Protein AF-A0A3C0JL27-F1 (afdb_monomer)

Structure (mmCIF, N/CA/C/O backbone):
data_AF-A0A3C0JL27-F1
#
_entry.id   AF-A0A3C0JL27-F1
#
loop_
_atom_site.group_PDB
_atom_site.id
_atom_site.type_symbol
_atom_site.label_atom_id
_atom_site.label_alt_id
_atom_site.label_comp_id
_atom_site.label_asym_id
_atom_site.label_entity_id
_atom_site.label_seq_id
_atom_site.pdbx_PDB_ins_code
_atom_site.Cartn_x
_atom_site.Cartn_y
_atom_site.Cartn_z
_atom_site.occupancy
_atom_site.B_iso_or_equiv
_atom_site.auth_seq_id
_atom_site.auth_comp_id
_atom_site.auth_asym_id
_atom_site.auth_atom_id
_atom_site.pdbx_PDB_model_num
ATOM 1 N N . PRO A 1 1 ? 62.489 32.133 -64.181 1.00 56.25 1 PRO A N 1
ATOM 2 C CA . PRO A 1 1 ? 63.149 32.449 -65.469 1.00 56.25 1 PRO A CA 1
ATOM 3 C C . PRO A 1 1 ? 64.486 31.711 -65.593 1.00 56.25 1 PRO A C 1
ATOM 5 O O . PRO A 1 1 ? 65.294 31.764 -64.669 1.00 56.25 1 PRO A O 1
ATOM 8 N N . MET A 1 2 ? 64.690 30.985 -66.691 1.00 52.81 2 MET A N 1
ATOM 9 C CA . MET A 1 2 ? 65.980 30.365 -67.004 1.00 52.81 2 MET A CA 1
ATOM 10 C C . MET A 1 2 ? 66.633 31.124 -68.154 1.00 52.81 2 MET A C 1
ATOM 12 O O . MET A 1 2 ? 65.975 31.402 -69.152 1.00 52.81 2 MET A O 1
ATOM 16 N N . VAL A 1 3 ? 67.919 31.431 -68.014 1.00 50.53 3 VAL A N 1
ATOM 17 C CA . VAL A 1 3 ? 68.780 31.886 -69.112 1.00 50.53 3 VAL A CA 1
ATOM 18 C C . VAL A 1 3 ? 69.917 30.878 -69.192 1.00 50.53 3 VAL A C 1
ATOM 20 O O . VAL A 1 3 ? 70.554 30.591 -68.182 1.00 50.53 3 VAL A O 1
ATOM 23 N N . GLU A 1 4 ? 70.110 30.267 -70.362 1.00 46.81 4 GLU A N 1
ATOM 24 C CA . GLU A 1 4 ? 71.169 29.272 -70.604 1.00 46.81 4 GLU A CA 1
ATOM 25 C C . GLU A 1 4 ? 71.207 28.110 -69.578 1.00 46.81 4 GLU A C 1
ATOM 27 O O . GLU A 1 4 ? 72.253 27.803 -69.011 1.00 46.81 4 GLU A O 1
ATOM 32 N N . ASN A 1 5 ? 70.070 27.444 -69.327 1.00 50.88 5 ASN A N 1
ATOM 33 C CA . ASN A 1 5 ? 69.967 26.247 -68.464 1.00 50.88 5 ASN A CA 1
ATOM 34 C C . ASN A 1 5 ? 70.354 26.424 -66.975 1.00 50.88 5 ASN A C 1
ATOM 36 O O . ASN A 1 5 ? 70.628 25.444 -66.281 1.00 50.88 5 ASN A O 1
ATOM 40 N N . ARG A 1 6 ? 70.305 27.651 -66.445 1.00 55.97 6 ARG A N 1
ATOM 41 C CA . ARG A 1 6 ? 70.482 27.962 -65.013 1.00 55.97 6 ARG A CA 1
ATOM 42 C C . ARG A 1 6 ? 69.358 28.868 -64.501 1.00 55.97 6 ARG A C 1
ATOM 44 O O . ARG A 1 6 ? 68.836 29.705 -65.239 1.00 55.97 6 ARG A O 1
ATOM 51 N N . ALA A 1 7 ? 68.947 28.660 -63.248 1.00 55.28 7 ALA A N 1
ATOM 52 C CA . ALA A 1 7 ? 67.931 29.484 -62.595 1.00 55.28 7 ALA A CA 1
ATOM 53 C C . ALA A 1 7 ? 68.490 30.898 -62.369 1.00 55.28 7 ALA A C 1
ATOM 55 O O . ALA A 1 7 ? 69.536 31.052 -61.744 1.00 55.28 7 ALA A O 1
ATOM 56 N N . MET A 1 8 ? 67.807 31.909 -62.906 1.00 63.97 8 MET A N 1
ATOM 57 C CA . MET A 1 8 ? 68.223 33.311 -62.828 1.00 63.97 8 MET A CA 1
ATOM 58 C C . MET A 1 8 ? 68.224 33.802 -61.373 1.00 63.97 8 MET A C 1
ATOM 60 O O . MET A 1 8 ? 67.277 33.531 -60.628 1.00 63.97 8 MET A O 1
ATOM 64 N N . SER A 1 9 ? 69.270 34.527 -60.973 1.00 63.22 9 SER A N 1
ATOM 65 C CA . SER A 1 9 ? 69.362 35.124 -59.636 1.00 63.22 9 SER A CA 1
ATOM 66 C C . SER A 1 9 ? 68.467 36.377 -59.507 1.00 63.22 9 SER A C 1
ATOM 68 O O . SER A 1 9 ? 68.135 37.007 -60.516 1.00 63.22 9 SER A O 1
ATOM 70 N N . PRO A 1 10 ? 68.051 36.780 -58.286 1.00 59.31 10 PRO A N 1
ATOM 71 C CA . PRO A 1 10 ? 67.178 37.945 -58.082 1.00 59.31 10 PRO A CA 1
ATOM 72 C C . PRO A 1 10 ? 67.752 39.269 -58.619 1.00 59.31 10 PRO A C 1
ATOM 74 O O . PRO A 1 10 ? 66.989 40.166 -58.976 1.00 59.31 10 PRO A O 1
ATOM 77 N N . GLU A 1 11 ? 69.081 39.377 -58.693 1.00 57.56 11 GLU A N 1
ATOM 78 C CA . GLU A 1 11 ? 69.814 40.555 -59.177 1.00 57.56 11 GLU A CA 1
ATOM 79 C C . GLU A 1 11 ? 69.825 40.634 -60.716 1.00 57.56 11 GLU A C 1
ATOM 81 O O . GLU A 1 11 ? 69.579 41.696 -61.285 1.00 57.56 11 GLU A O 1
ATOM 86 N N . GLU A 1 12 ? 69.983 39.502 -61.411 1.00 58.94 12 GLU A N 1
ATOM 87 C CA . GLU A 1 12 ? 69.889 39.414 -62.880 1.00 58.94 12 GLU A CA 1
ATOM 88 C C . GLU A 1 12 ? 68.459 39.663 -63.384 1.00 58.94 12 GLU A C 1
ATOM 90 O O . GLU A 1 12 ? 68.260 40.219 -64.462 1.00 58.94 12 GLU A O 1
ATOM 95 N N . TYR A 1 13 ? 67.452 39.333 -62.569 1.00 57.97 13 TYR A N 1
ATOM 96 C CA . TYR A 1 13 ? 66.054 39.663 -62.845 1.00 57.97 13 TYR A CA 1
ATOM 97 C C . TYR A 1 13 ? 65.771 41.169 -62.769 1.00 57.97 13 TYR A C 1
ATOM 99 O O . TYR A 1 13 ? 64.831 41.650 -63.400 1.00 57.97 13 TYR A O 1
ATOM 107 N N . GLN A 1 14 ? 66.554 41.918 -61.982 1.00 60.88 14 GLN A N 1
ATOM 108 C CA . GLN A 1 14 ? 66.422 43.367 -61.808 1.00 60.88 14 GLN A CA 1
ATOM 109 C C . GLN A 1 14 ? 67.097 44.193 -62.907 1.00 60.88 14 GLN A C 1
ATOM 111 O O . GLN A 1 14 ? 66.658 45.315 -63.150 1.00 60.88 14 GLN A O 1
ATOM 116 N N . ALA A 1 15 ? 68.100 43.629 -63.584 1.00 62.66 15 ALA A N 1
ATOM 117 C CA . ALA A 1 15 ? 68.876 44.283 -64.639 1.00 62.66 15 ALA A CA 1
ATOM 118 C C . ALA A 1 15 ? 68.258 44.186 -66.055 1.00 62.66 15 ALA A C 1
ATOM 120 O O . ALA A 1 15 ? 68.809 44.751 -66.997 1.00 62.66 15 ALA A O 1
ATOM 121 N N . LEU A 1 16 ? 67.138 43.474 -66.217 1.00 60.62 16 LEU A N 1
ATOM 122 C CA . LEU A 1 16 ? 66.401 43.345 -67.483 1.00 60.62 16 LEU A CA 1
ATOM 123 C C . LEU A 1 16 ? 65.590 44.618 -67.799 1.00 60.62 16 LEU A C 1
ATOM 125 O O . LEU A 1 16 ? 65.046 45.249 -66.890 1.00 60.62 16 LEU A O 1
ATOM 129 N N . GLU A 1 17 ? 65.462 44.967 -69.086 1.00 62.44 17 GLU A N 1
ATOM 130 C CA . GLU A 1 17 ? 64.613 46.081 -69.546 1.00 62.44 17 GLU A CA 1
ATOM 131 C C . GLU A 1 17 ? 63.143 45.896 -69.112 1.00 62.44 17 GLU A C 1
ATOM 133 O O . GLU A 1 17 ? 62.645 44.773 -68.996 1.00 62.44 17 GLU A O 1
ATOM 138 N N . GLU A 1 18 ? 62.426 47.003 -68.876 1.00 59.59 18 GLU A N 1
ATOM 139 C CA . GLU A 1 18 ? 61.050 47.005 -68.343 1.00 59.59 18 GLU A CA 1
ATOM 140 C C . GLU A 1 18 ? 60.065 46.156 -69.171 1.00 59.59 18 GLU A C 1
ATOM 142 O O . GLU A 1 18 ? 59.177 45.515 -68.604 1.00 59.59 18 GLU A O 1
ATOM 147 N N . GLU A 1 19 ? 60.236 46.101 -70.497 1.00 59.94 19 GLU A N 1
ATOM 148 C CA . GLU A 1 19 ? 59.439 45.243 -71.388 1.00 59.94 19 GLU A CA 1
ATOM 149 C C . GLU A 1 19 ? 59.729 43.750 -71.177 1.00 59.94 19 G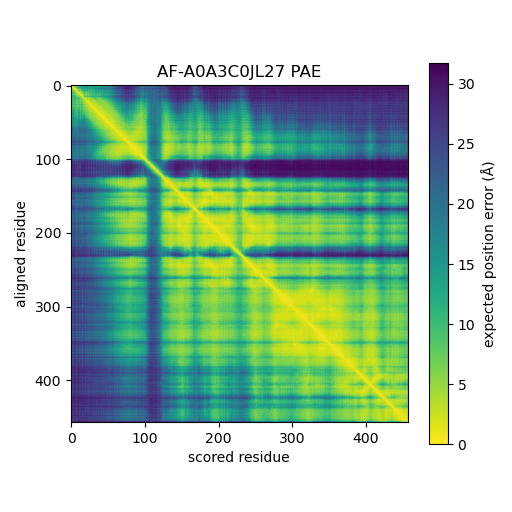LU A C 1
ATOM 151 O O . GLU A 1 19 ? 58.806 42.935 -71.115 1.00 59.94 19 GLU A O 1
ATOM 156 N N . GLN A 1 20 ? 60.998 43.378 -70.990 1.00 61.66 20 GLN A N 1
ATOM 157 C CA . GLN A 1 20 ? 61.395 41.987 -70.764 1.00 61.66 20 GLN A CA 1
ATOM 158 C C . GLN A 1 20 ? 60.929 41.494 -69.390 1.00 61.66 20 GLN A C 1
ATOM 160 O O . GLN A 1 20 ? 60.437 40.372 -69.277 1.00 61.66 20 GLN A O 1
ATOM 165 N N . ARG A 1 21 ? 60.968 42.347 -68.360 1.00 61.72 21 ARG A N 1
ATOM 166 C CA . ARG A 1 21 ? 60.403 42.043 -67.034 1.00 61.72 21 ARG A CA 1
ATOM 167 C C . ARG A 1 21 ? 58.902 41.791 -67.064 1.00 61.72 21 ARG A C 1
ATOM 169 O O . ARG A 1 21 ? 58.458 40.778 -66.530 1.00 61.72 21 ARG A O 1
ATOM 176 N N . LYS A 1 22 ? 58.136 42.656 -67.738 1.00 66.00 22 LYS A N 1
ATOM 177 C CA . LYS A 1 22 ? 56.685 42.468 -67.899 1.00 66.00 22 LYS A CA 1
ATOM 178 C C . LYS A 1 22 ? 56.361 41.164 -68.623 1.00 66.00 22 LYS A C 1
ATOM 180 O O . LYS A 1 22 ? 55.489 40.437 -68.162 1.00 66.00 22 LYS A O 1
ATOM 185 N N . SER A 1 23 ? 57.116 40.818 -69.669 1.00 68.19 23 SER A N 1
ATOM 186 C CA . SER A 1 23 ? 56.917 39.551 -70.385 1.00 68.19 23 SER A CA 1
ATOM 187 C C . SER A 1 23 ? 57.192 38.317 -69.511 1.00 68.19 23 SER A C 1
ATOM 189 O O . SER A 1 23 ? 56.472 37.324 -69.591 1.00 68.19 23 SER A O 1
ATOM 191 N N . VAL A 1 24 ? 58.192 38.372 -68.622 1.00 68.81 24 VAL A N 1
ATOM 192 C CA . VAL A 1 24 ? 58.513 37.256 -67.719 1.00 68.81 24 VAL A CA 1
ATOM 193 C C . VAL A 1 24 ? 57.523 37.163 -66.555 1.00 68.81 24 VAL A C 1
ATOM 195 O O . VAL A 1 24 ? 57.172 36.048 -66.170 1.00 68.81 24 VAL A O 1
ATOM 198 N N . ASP A 1 25 ? 57.037 38.286 -66.021 1.00 70.50 25 ASP A N 1
ATOM 199 C CA . ASP A 1 25 ? 55.975 38.304 -65.007 1.00 70.50 25 ASP A CA 1
ATOM 200 C C . ASP A 1 25 ? 54.625 37.838 -65.580 1.00 70.50 25 ASP A C 1
ATOM 202 O O . ASP A 1 25 ? 53.912 37.097 -64.905 1.00 70.50 25 ASP A O 1
ATOM 206 N N . GLU A 1 26 ? 54.287 38.177 -66.830 1.00 73.94 26 GLU A N 1
ATOM 207 C CA . GLU A 1 26 ? 53.108 37.635 -67.525 1.00 73.94 26 GLU A CA 1
ATOM 208 C C . GLU A 1 26 ? 53.213 36.121 -67.716 1.00 73.94 26 GLU A C 1
ATOM 210 O O . GLU A 1 26 ? 52.290 35.394 -67.348 1.00 73.94 26 GLU A O 1
ATOM 215 N N . VAL A 1 27 ? 54.356 35.625 -68.206 1.00 75.12 27 VAL A N 1
ATOM 216 C CA . VAL A 1 27 ? 54.597 34.182 -68.359 1.00 75.12 27 VAL A CA 1
ATOM 217 C C . VAL A 1 27 ? 54.591 33.478 -67.002 1.00 75.12 27 VAL A C 1
ATOM 219 O O . VAL A 1 27 ? 54.045 32.384 -66.884 1.00 75.12 27 VAL A O 1
ATOM 222 N N . ARG A 1 28 ? 55.144 34.092 -65.949 1.00 75.25 28 ARG A N 1
ATOM 223 C CA . ARG A 1 28 ? 55.130 33.549 -64.583 1.00 75.25 28 ARG A CA 1
ATOM 224 C C . ARG A 1 28 ? 53.721 33.510 -64.000 1.00 75.25 28 ARG A C 1
ATOM 226 O O . ARG A 1 28 ? 53.379 32.509 -63.379 1.00 75.25 28 ARG A O 1
ATOM 233 N N . ASN A 1 29 ? 52.924 34.559 -64.183 1.00 77.06 29 ASN A N 1
ATOM 234 C CA . ASN A 1 29 ? 51.536 34.598 -63.728 1.00 77.06 29 ASN A CA 1
ATOM 235 C C . ASN A 1 29 ? 50.685 33.579 -64.489 1.00 77.06 29 ASN A C 1
ATOM 237 O O . ASN A 1 29 ? 49.921 32.856 -63.857 1.00 77.06 29 ASN A O 1
ATOM 241 N N . GLN A 1 30 ? 50.886 33.430 -65.804 1.00 78.56 30 GLN A N 1
ATOM 242 C CA . GLN A 1 30 ? 50.268 32.356 -66.586 1.00 78.56 30 GLN A CA 1
ATOM 243 C C . GLN A 1 30 ? 50.684 30.970 -66.078 1.00 78.56 30 GLN A C 1
ATOM 245 O O . GLN A 1 30 ? 49.826 30.114 -65.896 1.00 78.56 30 GLN A O 1
ATOM 250 N N . LEU A 1 31 ? 51.969 30.749 -65.776 1.00 77.75 31 LEU A N 1
ATOM 251 C CA . LEU A 1 31 ? 52.461 29.482 -65.220 1.00 77.75 31 LEU A CA 1
ATOM 252 C C . LEU A 1 31 ? 51.931 29.214 -63.807 1.00 77.75 31 LEU A C 1
ATOM 254 O O . LEU A 1 31 ? 51.582 28.078 -63.498 1.00 77.75 31 LEU A O 1
ATOM 258 N N . MET A 1 32 ? 51.849 30.229 -62.944 1.00 75.06 32 MET A N 1
ATOM 259 C CA . MET A 1 32 ? 51.265 30.106 -61.604 1.00 75.06 32 MET A CA 1
ATOM 260 C C . MET A 1 32 ? 49.773 29.794 -61.681 1.00 75.06 32 MET A C 1
ATOM 262 O O . MET A 1 32 ? 49.319 28.897 -60.977 1.00 75.06 32 MET A O 1
ATOM 266 N N . GLN A 1 33 ? 49.035 30.458 -62.572 1.00 79.06 33 GLN A N 1
ATOM 267 C CA . GLN A 1 33 ? 47.622 30.182 -62.810 1.00 79.06 33 GLN A CA 1
ATOM 268 C C . GLN A 1 33 ? 47.421 28.766 -63.366 1.00 79.06 33 GLN A C 1
ATOM 270 O O . GLN A 1 33 ? 46.616 28.014 -62.825 1.00 79.06 33 GLN A O 1
ATOM 275 N N . GLN A 1 34 ? 48.229 28.342 -64.343 1.00 78.81 34 GLN A N 1
ATOM 276 C CA . GLN A 1 34 ? 48.222 26.967 -64.859 1.00 78.81 34 GLN A CA 1
ATOM 277 C C . GLN A 1 34 ? 48.590 25.938 -63.784 1.00 78.81 34 GLN A C 1
ATOM 279 O O . GLN A 1 34 ? 47.980 24.873 -63.721 1.00 78.81 34 GLN A O 1
ATOM 284 N N . THR A 1 35 ? 49.552 26.238 -62.909 1.00 80.69 35 THR A N 1
ATOM 285 C CA . THR A 1 35 ? 49.944 25.347 -61.803 1.00 80.69 35 THR A CA 1
ATOM 286 C C . THR A 1 35 ? 48.831 25.254 -60.762 1.00 80.69 35 THR A C 1
ATOM 288 O O . THR A 1 35 ? 48.558 24.168 -60.261 1.00 80.69 35 THR A O 1
ATOM 291 N N . GLN A 1 36 ? 48.154 26.362 -60.458 1.00 78.62 36 GLN A N 1
ATOM 292 C CA . GLN A 1 36 ? 47.041 26.397 -59.514 1.00 78.62 36 GLN A CA 1
ATOM 293 C C . GLN A 1 36 ? 45.801 25.683 -60.068 1.00 78.62 36 GLN A C 1
ATOM 295 O O . GLN A 1 36 ? 45.184 24.906 -59.344 1.00 78.62 36 GLN A O 1
ATOM 300 N N . GLU A 1 37 ? 45.483 25.861 -61.352 1.00 82.88 37 GLU A N 1
ATOM 301 C CA . GLU A 1 37 ? 44.447 25.091 -62.053 1.00 82.88 37 GLU A CA 1
ATOM 302 C C . GLU A 1 37 ? 44.795 23.598 -62.116 1.00 82.88 37 GLU A C 1
ATOM 304 O O . GLU A 1 37 ? 43.928 22.753 -61.912 1.00 82.88 37 GLU A O 1
ATOM 309 N N . THR A 1 38 ? 46.064 23.253 -62.348 1.00 81.12 38 THR A N 1
ATOM 310 C CA . THR A 1 38 ? 46.519 21.854 -62.357 1.00 81.12 38 THR A CA 1
ATOM 311 C C . THR A 1 38 ? 46.442 21.242 -60.959 1.00 81.12 38 THR A C 1
ATOM 313 O O . THR A 1 38 ? 45.946 20.134 -60.819 1.00 81.12 38 THR A O 1
ATOM 316 N N . MET A 1 39 ? 46.844 21.964 -59.910 1.00 79.31 39 MET A N 1
ATOM 317 C CA . MET A 1 39 ? 46.704 21.519 -58.517 1.00 79.31 39 MET A CA 1
ATOM 318 C C . MET A 1 39 ? 45.239 21.376 -58.093 1.00 79.31 39 MET A C 1
ATOM 320 O O . MET A 1 39 ? 44.912 20.455 -57.349 1.00 79.31 39 MET A O 1
ATOM 324 N N . ALA A 1 40 ? 44.348 22.251 -58.569 1.00 82.12 40 ALA A N 1
ATOM 325 C CA . ALA A 1 40 ? 42.910 22.109 -58.351 1.00 82.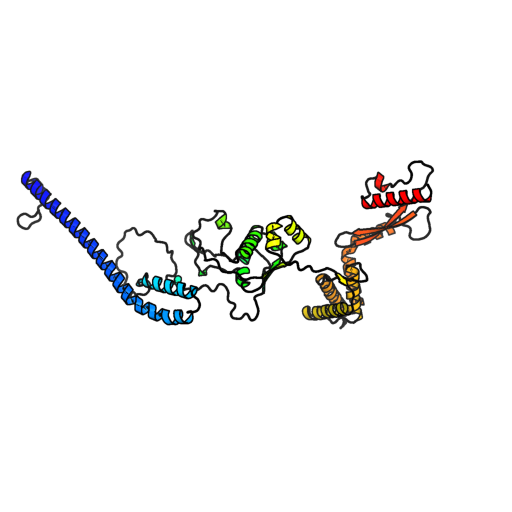12 40 ALA A CA 1
ATOM 326 C C . ALA A 1 40 ? 42.374 20.830 -59.016 1.00 82.12 40 ALA A C 1
ATOM 328 O O . ALA A 1 40 ? 41.700 20.052 -58.350 1.00 82.12 40 ALA A O 1
ATOM 329 N N . LYS A 1 41 ? 42.765 20.563 -60.270 1.00 84.25 41 LYS A N 1
ATOM 330 C CA . LYS A 1 41 ? 42.426 19.319 -60.982 1.00 84.25 41 LYS A CA 1
ATOM 331 C C . LYS A 1 41 ? 43.013 18.072 -60.319 1.00 84.25 41 LYS A C 1
ATOM 333 O O . LYS A 1 41 ? 42.356 17.043 -60.299 1.00 84.25 41 LYS A O 1
ATOM 338 N N . VAL A 1 42 ? 44.225 18.148 -59.763 1.00 83.94 42 VAL A N 1
ATOM 339 C CA . VAL A 1 42 ? 44.836 17.038 -59.007 1.00 83.94 42 VAL A CA 1
ATOM 340 C C . VAL A 1 42 ? 44.035 16.751 -57.744 1.00 83.94 42 VAL A C 1
ATOM 342 O O . VAL A 1 42 ? 43.708 15.600 -57.505 1.00 83.94 42 VAL A O 1
ATOM 345 N N . ARG A 1 43 ? 43.646 17.775 -56.975 1.00 82.31 43 ARG A N 1
ATOM 346 C CA . ARG A 1 43 ? 42.797 17.585 -55.786 1.00 82.31 43 ARG A CA 1
ATOM 347 C C . ARG A 1 43 ? 41.410 17.048 -56.128 1.00 82.31 43 ARG A C 1
ATOM 349 O O . ARG A 1 43 ? 40.861 16.263 -55.366 1.00 82.31 43 ARG A O 1
ATOM 356 N N . GLU A 1 44 ? 40.837 17.489 -57.245 1.00 85.44 44 GLU A N 1
ATOM 357 C CA . GLU A 1 44 ? 39.559 16.982 -57.749 1.00 85.44 44 GLU A CA 1
ATOM 358 C C . GLU A 1 44 ? 39.680 15.507 -58.154 1.00 85.44 44 GLU A C 1
ATOM 360 O O . GLU A 1 44 ? 38.897 14.694 -57.680 1.00 85.44 44 GLU A O 1
ATOM 365 N N . ALA A 1 45 ? 40.727 15.137 -58.897 1.00 82.50 45 ALA A N 1
ATOM 366 C CA . ALA A 1 45 ? 41.009 13.749 -59.264 1.00 82.50 45 ALA A CA 1
ATOM 367 C C . ALA A 1 45 ? 41.358 12.862 -58.054 1.00 82.50 45 ALA A C 1
ATOM 369 O O . ALA A 1 45 ? 40.966 11.700 -58.007 1.00 82.50 45 ALA A O 1
ATOM 370 N N . GLU A 1 46 ? 42.075 13.390 -57.057 1.00 79.94 46 GLU A N 1
ATOM 371 C CA . GLU A 1 46 ? 42.328 12.699 -55.787 1.00 79.94 46 GLU A CA 1
ATOM 372 C C . GLU A 1 46 ? 41.016 12.443 -55.048 1.00 79.94 46 GLU A C 1
ATOM 374 O O . GLU A 1 46 ? 40.795 11.329 -54.580 1.00 79.94 46 GLU A O 1
ATOM 379 N N . LYS A 1 47 ? 40.125 13.439 -54.980 1.00 83.06 47 LYS A N 1
ATOM 380 C CA . LYS A 1 47 ? 38.804 13.286 -54.367 1.00 83.06 47 LYS A CA 1
ATOM 381 C C . LYS A 1 47 ? 37.948 12.260 -55.114 1.00 83.06 47 LYS A C 1
ATOM 383 O O . LYS A 1 47 ? 37.417 11.362 -54.477 1.00 83.06 47 LYS A O 1
ATOM 388 N N . GLU A 1 48 ? 37.868 12.346 -56.441 1.00 84.12 48 GLU A N 1
ATOM 389 C CA . GLU A 1 48 ? 37.147 11.365 -57.265 1.00 84.12 48 GLU A CA 1
ATOM 390 C C . GLU A 1 48 ? 37.715 9.952 -57.089 1.00 84.12 48 GLU A C 1
ATOM 392 O O . GLU A 1 48 ? 36.960 8.991 -56.978 1.00 84.12 48 GLU A O 1
ATOM 397 N N . SER A 1 49 ? 39.042 9.812 -57.016 1.00 78.75 49 SER A N 1
ATOM 398 C CA . SER A 1 49 ? 39.685 8.526 -56.748 1.00 78.75 49 SER A CA 1
ATOM 399 C C . SER A 1 49 ? 39.350 8.000 -55.352 1.00 78.75 49 SER A C 1
ATOM 401 O O . SER A 1 49 ? 39.153 6.797 -55.207 1.00 78.75 49 SER A O 1
ATOM 403 N N . TRP A 1 50 ? 39.300 8.861 -54.334 1.00 78.69 50 TRP A N 1
ATOM 404 C CA . TRP A 1 50 ? 38.893 8.483 -52.979 1.00 78.69 50 TRP A CA 1
ATOM 405 C C . TRP A 1 50 ? 37.433 8.031 -52.928 1.00 78.69 50 TRP A C 1
ATOM 407 O O . TRP A 1 50 ? 37.155 6.979 -52.353 1.00 78.69 50 TRP A O 1
ATOM 417 N N . ASP A 1 51 ? 36.532 8.776 -53.569 1.00 81.00 51 ASP A N 1
ATOM 418 C CA . ASP A 1 51 ? 35.106 8.450 -53.642 1.00 81.00 51 ASP A CA 1
ATOM 419 C C . ASP A 1 51 ? 34.896 7.113 -54.387 1.00 81.00 51 ASP A C 1
ATOM 421 O O . ASP A 1 51 ? 34.211 6.224 -53.886 1.00 81.00 51 ASP A O 1
ATOM 425 N N . LEU A 1 52 ? 35.585 6.900 -55.518 1.00 82.88 52 LEU A N 1
ATOM 426 C CA . LEU A 1 52 ? 35.546 5.637 -56.271 1.00 82.88 52 LEU A CA 1
ATOM 427 C C . LEU A 1 52 ? 36.078 4.447 -55.467 1.00 82.88 52 LEU A C 1
ATOM 429 O O . LEU A 1 52 ? 35.499 3.361 -55.519 1.00 82.88 52 LEU A O 1
ATOM 433 N N . ILE A 1 53 ? 37.186 4.622 -54.740 1.00 81.19 53 ILE A N 1
ATOM 434 C CA . ILE A 1 53 ? 37.731 3.572 -53.871 1.00 81.19 53 ILE A CA 1
ATOM 435 C C . ILE A 1 53 ? 36.717 3.235 -52.777 1.00 81.19 53 ILE A C 1
ATOM 437 O O . ILE A 1 53 ? 36.439 2.058 -52.562 1.00 81.19 53 ILE A O 1
ATOM 441 N N . HIS A 1 54 ? 36.131 4.242 -52.131 1.00 78.44 54 HIS A N 1
ATOM 442 C CA . HIS A 1 54 ? 35.140 4.041 -51.079 1.00 78.44 54 HIS A CA 1
ATOM 443 C C . HIS A 1 54 ? 33.883 3.321 -51.595 1.00 78.44 54 HIS A C 1
ATOM 445 O O . HIS A 1 54 ? 33.434 2.357 -50.976 1.00 78.44 54 HIS A O 1
ATOM 451 N N . ASP A 1 55 ? 33.367 3.705 -52.763 1.00 82.06 55 ASP A N 1
ATOM 452 C CA . ASP A 1 55 ? 32.206 3.063 -53.387 1.00 82.06 55 ASP A CA 1
ATOM 453 C C . ASP A 1 55 ? 32.490 1.609 -53.792 1.00 82.06 55 ASP A C 1
ATOM 455 O O . ASP A 1 55 ? 31.663 0.716 -53.577 1.00 82.06 55 ASP A O 1
ATOM 459 N N . HIS A 1 56 ? 33.677 1.336 -54.346 1.00 82.44 56 HIS A N 1
ATOM 460 C CA . HIS A 1 56 ? 34.096 -0.025 -54.679 1.00 82.44 56 HIS A CA 1
ATOM 461 C C . HIS A 1 56 ? 34.290 -0.892 -53.432 1.00 82.44 56 HIS A C 1
ATOM 463 O O . HIS A 1 56 ? 33.869 -2.051 -53.432 1.00 82.44 56 HIS A O 1
ATOM 469 N N . GLU A 1 57 ? 34.883 -0.346 -52.369 1.00 80.25 57 GLU A N 1
ATOM 470 C CA . GLU A 1 57 ? 35.013 -1.032 -51.081 1.00 80.25 57 GLU A CA 1
ATOM 471 C C . GLU A 1 57 ? 33.641 -1.334 -50.469 1.00 80.25 57 GLU A C 1
ATOM 473 O O . GLU A 1 57 ? 33.393 -2.470 -50.054 1.00 80.25 57 GLU A O 1
ATOM 478 N N . ARG A 1 58 ? 32.725 -0.360 -50.485 1.00 83.19 58 ARG A N 1
ATOM 479 C CA . ARG A 1 58 ? 31.348 -0.519 -50.008 1.00 83.19 58 ARG A CA 1
ATOM 480 C C . ARG A 1 58 ? 30.618 -1.622 -50.768 1.00 83.19 58 ARG A C 1
ATOM 482 O O . ARG A 1 58 ? 30.070 -2.526 -50.145 1.00 83.19 58 ARG A O 1
ATOM 489 N N . SER A 1 59 ? 30.658 -1.596 -52.099 1.00 81.50 59 SER A N 1
ATOM 490 C CA . SER A 1 59 ? 29.981 -2.587 -52.948 1.00 81.50 59 SER A CA 1
ATOM 491 C C . SER A 1 59 ? 30.570 -3.999 -52.803 1.00 81.50 59 SER A C 1
ATOM 493 O O . SER A 1 59 ? 29.837 -4.994 -52.796 1.00 81.50 59 SER A O 1
ATOM 495 N N . ALA A 1 60 ? 31.893 -4.107 -52.628 1.00 82.50 60 ALA A N 1
ATOM 496 C CA . ALA A 1 60 ? 32.558 -5.382 -52.361 1.00 82.50 60 ALA A CA 1
ATOM 497 C C . ALA A 1 60 ? 32.183 -5.955 -50.983 1.00 82.50 60 ALA A C 1
ATOM 499 O O . ALA A 1 60 ? 32.020 -7.170 -50.840 1.00 82.50 60 ALA A O 1
ATOM 500 N N . ALA A 1 61 ? 32.031 -5.094 -49.973 1.00 83.62 61 ALA A N 1
ATOM 501 C CA . ALA A 1 61 ? 31.658 -5.496 -48.622 1.00 83.62 61 ALA A CA 1
ATOM 502 C C . ALA A 1 61 ? 30.157 -5.791 -48.469 1.00 83.62 61 ALA A C 1
ATOM 504 O O . ALA A 1 61 ? 29.801 -6.663 -47.679 1.00 83.62 61 ALA A O 1
ATOM 505 N N . GLU A 1 62 ? 29.289 -5.133 -49.241 1.00 86.06 62 GLU A N 1
ATOM 506 C CA . GLU A 1 62 ? 27.825 -5.253 -49.167 1.00 86.06 62 GLU A CA 1
ATOM 507 C C . GLU A 1 62 ? 27.347 -6.706 -49.233 1.00 86.06 62 GLU A C 1
ATOM 509 O O . GLU A 1 62 ? 26.609 -7.160 -48.359 1.00 86.06 62 GLU A O 1
ATOM 514 N N . HIS A 1 63 ? 27.844 -7.475 -50.208 1.00 82.50 63 HIS A N 1
ATOM 515 C CA . HIS A 1 63 ? 27.489 -8.888 -50.359 1.00 82.50 63 HIS A CA 1
ATOM 516 C C . HIS A 1 63 ? 27.885 -9.711 -49.127 1.00 82.50 63 HIS A C 1
ATOM 518 O O . HIS A 1 63 ? 27.115 -10.542 -48.649 1.00 82.50 63 HIS A O 1
ATOM 524 N N . ARG A 1 64 ? 29.078 -9.453 -48.579 1.00 84.94 64 ARG A N 1
ATOM 525 C CA . ARG A 1 64 ? 29.604 -10.201 -47.435 1.00 84.94 64 ARG A CA 1
ATOM 526 C C . ARG A 1 64 ? 28.889 -9.842 -46.135 1.00 84.94 64 ARG A C 1
ATOM 528 O O . ARG A 1 64 ? 28.620 -10.735 -45.335 1.00 84.94 64 ARG A O 1
ATOM 535 N N . VAL A 1 65 ? 28.566 -8.566 -45.931 1.00 85.75 65 VAL A N 1
ATOM 536 C CA . VAL A 1 65 ? 27.772 -8.099 -44.786 1.00 85.75 65 VAL A CA 1
ATOM 537 C C . VAL A 1 65 ? 26.362 -8.685 -44.871 1.00 85.75 65 VAL A C 1
ATOM 539 O O . VAL A 1 65 ? 25.902 -9.303 -43.912 1.00 85.75 65 VAL A O 1
ATOM 542 N N . ALA A 1 66 ? 25.709 -8.596 -46.031 1.00 83.62 66 ALA A N 1
ATOM 543 C CA . ALA A 1 66 ? 24.376 -9.155 -46.236 1.00 83.62 66 ALA A CA 1
ATOM 544 C C . ALA A 1 66 ? 24.323 -10.662 -45.935 1.00 83.62 66 ALA A C 1
ATOM 546 O O . ALA A 1 66 ? 23.417 -11.111 -45.232 1.00 83.62 66 ALA A O 1
ATOM 547 N N . ASP A 1 67 ? 25.311 -11.438 -46.393 1.00 85.94 67 ASP A N 1
ATOM 548 C CA . ASP A 1 67 ? 25.384 -12.879 -46.128 1.00 85.94 67 ASP A CA 1
ATOM 549 C C . ASP A 1 67 ? 25.514 -13.215 -44.630 1.00 85.94 67 ASP A C 1
ATOM 551 O O . ASP A 1 67 ? 24.933 -14.205 -44.180 1.00 85.94 67 ASP A O 1
ATOM 555 N N . ILE A 1 68 ? 26.221 -12.390 -43.847 1.00 86.88 68 ILE A N 1
ATOM 556 C CA . ILE A 1 68 ? 26.378 -12.571 -42.392 1.00 86.88 68 ILE A CA 1
ATOM 557 C C . ILE A 1 68 ? 25.081 -12.249 -41.643 1.00 86.88 68 ILE A C 1
ATOM 559 O O . ILE A 1 68 ? 24.712 -12.976 -40.722 1.00 86.88 68 ILE A O 1
ATOM 563 N N . PHE A 1 69 ? 24.374 -11.183 -42.029 1.00 85.88 69 PHE A N 1
ATOM 564 C CA . PHE A 1 69 ? 23.130 -10.776 -41.365 1.00 85.88 69 PHE A CA 1
ATOM 565 C C . PHE A 1 69 ? 21.916 -11.614 -41.794 1.00 85.88 69 PHE A C 1
ATOM 567 O O . PHE A 1 69 ? 20.948 -11.711 -41.038 1.00 85.88 69 PHE A O 1
ATOM 574 N N . ARG A 1 70 ? 21.958 -12.263 -42.969 1.00 86.06 70 ARG A N 1
ATOM 575 C CA . ARG A 1 70 ? 20.832 -13.027 -43.538 1.00 86.06 70 ARG A CA 1
ATOM 576 C C . ARG A 1 70 ? 20.233 -14.079 -42.589 1.00 86.06 70 ARG A C 1
ATOM 578 O O . ARG A 1 70 ? 19.009 -14.104 -42.476 1.00 86.06 70 ARG A O 1
ATOM 585 N N . PRO A 1 71 ? 21.010 -14.936 -41.892 1.00 89.19 71 PRO A N 1
ATOM 586 C CA . PRO A 1 71 ? 20.448 -15.913 -40.959 1.00 89.19 71 PRO A CA 1
ATOM 587 C C . PRO A 1 71 ? 19.670 -15.253 -39.816 1.00 89.19 71 PRO A C 1
ATOM 589 O O . PRO A 1 71 ? 18.591 -15.722 -39.462 1.00 89.19 71 PRO A O 1
ATOM 592 N N . THR A 1 72 ? 20.190 -14.148 -39.276 1.00 85.88 72 THR A N 1
ATOM 593 C CA . THR A 1 72 ? 19.577 -13.411 -38.164 1.00 85.88 72 THR A CA 1
ATOM 594 C C . THR A 1 72 ? 18.315 -12.680 -38.613 1.00 85.88 72 THR A C 1
ATOM 596 O O . THR A 1 72 ? 17.285 -12.792 -37.960 1.00 85.88 72 THR A O 1
ATOM 599 N N . VAL A 1 73 ? 18.350 -12.004 -39.765 1.00 86.38 73 VAL A N 1
ATOM 600 C CA . VAL A 1 73 ? 17.170 -11.343 -40.354 1.00 86.38 73 VAL A CA 1
ATOM 601 C C . VAL A 1 73 ? 16.052 -12.356 -40.619 1.00 86.38 73 VAL A C 1
ATOM 603 O O . VAL A 1 73 ? 14.898 -12.110 -40.282 1.00 86.38 73 VAL A O 1
ATOM 606 N N . ASN A 1 74 ? 16.390 -13.539 -41.142 1.00 87.56 74 ASN A N 1
ATOM 607 C CA . ASN A 1 74 ? 15.409 -14.601 -41.373 1.00 87.56 74 ASN A CA 1
ATOM 608 C C . ASN A 1 74 ? 14.833 -15.168 -40.064 1.00 87.56 74 ASN A C 1
ATOM 610 O O . ASN A 1 74 ? 13.657 -15.516 -40.013 1.00 87.56 74 ASN A O 1
ATOM 614 N N . ALA A 1 75 ? 15.634 -15.265 -38.997 1.00 89.31 75 ALA A N 1
ATOM 615 C CA . ALA A 1 75 ? 15.159 -15.749 -37.699 1.00 89.31 75 ALA A CA 1
ATOM 616 C C . ALA A 1 75 ? 14.119 -14.809 -37.058 1.00 89.31 75 ALA A C 1
ATOM 618 O O . ALA A 1 75 ? 13.226 -15.276 -36.352 1.00 89.31 75 ALA A O 1
ATOM 619 N N . TYR A 1 76 ? 14.207 -13.503 -37.335 1.00 86.88 76 TYR A N 1
ATOM 620 C CA . TYR A 1 76 ? 13.319 -12.466 -36.801 1.00 86.88 76 TYR A CA 1
ATOM 621 C C . TYR A 1 76 ? 12.376 -11.871 -37.861 1.00 86.88 76 TYR A C 1
ATOM 623 O O . TYR A 1 76 ? 11.916 -10.740 -37.718 1.00 86.88 76 TYR A O 1
ATOM 631 N N . GLU A 1 77 ? 12.025 -12.623 -38.912 1.00 84.31 77 GLU A N 1
ATOM 632 C CA . GLU A 1 77 ? 11.153 -12.151 -40.006 1.00 84.31 77 GLU A CA 1
ATOM 633 C C . GLU A 1 77 ? 9.811 -11.581 -39.500 1.00 84.31 77 GLU A C 1
ATOM 635 O O . GLU A 1 77 ? 9.299 -10.600 -40.038 1.00 84.31 77 GLU A O 1
ATOM 640 N N . ASN A 1 78 ? 9.292 -12.133 -38.398 1.00 86.00 78 ASN A N 1
ATOM 641 C CA . ASN A 1 78 ? 8.019 -11.734 -37.793 1.00 86.00 78 ASN A CA 1
ATOM 642 C C . ASN A 1 78 ? 8.080 -10.449 -36.941 1.00 86.00 78 ASN A C 1
ATOM 644 O O . ASN A 1 78 ? 7.036 -10.015 -36.457 1.00 86.00 78 ASN A O 1
ATOM 648 N N . VAL A 1 79 ? 9.261 -9.850 -36.730 1.00 88.44 79 VAL A N 1
ATOM 649 C CA . VAL A 1 79 ? 9.438 -8.643 -35.901 1.00 88.44 79 VAL A CA 1
ATOM 650 C C . VAL A 1 79 ? 10.052 -7.515 -36.748 1.00 88.44 79 VAL A C 1
ATOM 652 O O . VAL A 1 79 ? 11.273 -7.480 -36.944 1.00 88.44 79 VAL A O 1
ATOM 655 N N . PRO A 1 80 ? 9.236 -6.596 -37.300 1.00 87.81 80 PRO A N 1
ATOM 656 C CA . PRO A 1 80 ? 9.708 -5.589 -38.250 1.00 87.81 80 PRO A CA 1
ATOM 657 C C . PRO A 1 80 ? 10.725 -4.610 -37.646 1.00 87.81 80 PRO A C 1
ATOM 659 O O . PRO A 1 80 ? 11.645 -4.191 -38.348 1.00 87.81 80 PRO A O 1
ATOM 662 N N . GLU A 1 81 ? 10.616 -4.290 -36.358 1.00 87.19 81 GLU A N 1
ATOM 663 C CA . GLU A 1 81 ? 11.510 -3.373 -35.642 1.00 87.19 81 GLU A CA 1
ATOM 664 C C . GLU A 1 81 ? 12.932 -3.939 -35.531 1.00 87.19 81 GLU A C 1
ATOM 666 O O . GLU A 1 81 ? 13.910 -3.235 -35.783 1.00 87.19 81 GLU A O 1
ATOM 671 N N . VAL A 1 82 ? 13.059 -5.240 -35.241 1.00 87.19 82 VAL A N 1
ATOM 672 C CA . VAL A 1 82 ? 14.360 -5.928 -35.191 1.00 87.19 82 VAL A CA 1
ATOM 673 C C . VAL A 1 82 ? 14.999 -5.942 -36.576 1.00 87.19 82 VAL A C 1
ATOM 675 O O . VAL A 1 82 ? 16.183 -5.649 -36.712 1.00 87.19 82 VAL A O 1
ATOM 678 N N . ASN A 1 83 ? 14.217 -6.202 -37.626 1.00 87.50 83 ASN A N 1
ATOM 679 C CA . ASN A 1 83 ? 14.723 -6.164 -38.998 1.00 87.50 83 ASN A CA 1
ATOM 680 C C . ASN A 1 83 ? 15.157 -4.760 -39.428 1.00 87.50 83 ASN A C 1
ATOM 682 O O . ASN A 1 83 ? 16.148 -4.622 -40.145 1.00 87.50 83 ASN A O 1
ATOM 686 N N . HIS A 1 84 ? 14.444 -3.720 -38.990 1.00 88.81 84 HIS A N 1
ATOM 687 C CA . HIS A 1 84 ? 14.850 -2.338 -39.222 1.00 88.81 84 HIS A CA 1
ATOM 688 C C . HIS A 1 84 ? 16.196 -2.034 -38.550 1.00 88.81 84 HIS A C 1
ATOM 690 O O . HIS A 1 84 ? 17.111 -1.546 -39.215 1.00 88.81 84 HIS A O 1
ATOM 696 N N . TYR A 1 85 ? 16.354 -2.413 -37.279 1.00 88.62 85 TYR A N 1
ATOM 697 C CA . TYR A 1 85 ? 17.609 -2.256 -36.543 1.00 88.62 85 TYR A CA 1
ATOM 698 C C . TYR A 1 85 ? 18.771 -3.031 -37.185 1.00 88.62 85 TYR A C 1
ATOM 700 O O . TYR A 1 85 ? 19.840 -2.463 -37.392 1.00 88.62 85 TYR A O 1
ATOM 708 N N . LEU A 1 86 ? 18.568 -4.296 -37.575 1.00 87.94 86 LEU A N 1
ATOM 709 C CA . LEU A 1 86 ? 19.607 -5.113 -38.218 1.00 87.94 86 LEU A CA 1
ATOM 710 C C . LEU A 1 86 ? 20.063 -4.536 -39.565 1.00 87.94 86 LEU A C 1
ATOM 712 O O . LEU A 1 86 ? 21.250 -4.593 -39.877 1.00 87.94 86 LEU A O 1
ATOM 716 N N . ARG A 1 87 ? 19.150 -3.952 -40.354 1.00 85.94 87 ARG A N 1
ATOM 717 C CA . ARG A 1 87 ? 19.507 -3.251 -41.601 1.00 85.94 87 ARG A CA 1
ATOM 718 C C . ARG A 1 87 ? 20.332 -2.003 -41.320 1.00 85.94 87 ARG A C 1
ATOM 720 O O . ARG A 1 87 ? 21.380 -1.830 -41.926 1.00 85.94 87 ARG A O 1
ATOM 727 N N . HIS A 1 88 ? 19.909 -1.191 -40.353 1.00 87.31 88 HIS A N 1
ATOM 728 C CA . HIS A 1 88 ? 20.656 0.000 -39.957 1.00 87.31 88 HIS A CA 1
ATOM 729 C C . HIS A 1 88 ? 22.041 -0.352 -39.387 1.00 87.31 88 HIS A C 1
ATOM 731 O O . HIS A 1 88 ? 23.006 0.385 -39.574 1.00 87.31 88 HIS A O 1
ATOM 737 N N . LEU A 1 89 ? 22.164 -1.493 -38.704 1.00 87.06 89 LEU A N 1
ATOM 738 C CA . LEU A 1 89 ? 23.441 -2.008 -38.221 1.00 87.06 89 LEU A CA 1
ATOM 739 C C . LEU A 1 89 ? 24.339 -2.477 -39.376 1.00 87.06 89 LEU A C 1
ATOM 741 O O . LEU A 1 89 ? 25.536 -2.203 -39.353 1.00 87.06 89 LEU A O 1
ATOM 745 N N . ALA A 1 90 ? 23.772 -3.129 -40.395 1.00 85.62 90 ALA A N 1
ATOM 746 C CA . ALA A 1 90 ? 24.493 -3.509 -41.609 1.00 85.62 90 ALA A CA 1
ATOM 747 C C . ALA A 1 90 ? 24.989 -2.279 -42.390 1.00 85.62 90 ALA A C 1
ATOM 749 O O . ALA A 1 90 ? 26.155 -2.240 -42.777 1.00 85.62 90 ALA A O 1
ATOM 750 N N . ASP A 1 91 ? 24.152 -1.252 -42.549 1.00 85.88 91 ASP A N 1
ATOM 751 C CA . ASP A 1 91 ? 24.548 0.016 -43.175 1.00 85.88 91 ASP A CA 1
ATOM 752 C C . ASP A 1 91 ? 25.661 0.707 -42.370 1.00 85.88 91 ASP A C 1
ATOM 754 O O . ASP A 1 91 ? 26.663 1.136 -42.936 1.00 85.88 91 ASP A O 1
ATOM 758 N N . ASN A 1 92 ? 25.560 0.712 -41.036 1.00 85.50 92 ASN A N 1
ATOM 759 C CA . ASN A 1 92 ? 26.591 1.279 -40.165 1.00 85.50 92 ASN A CA 1
ATOM 760 C C . ASN A 1 92 ? 27.946 0.546 -40.280 1.00 85.50 92 ASN A C 1
ATOM 762 O O . ASN A 1 92 ? 28.999 1.178 -40.192 1.00 85.50 92 ASN A O 1
ATOM 766 N N . VAL A 1 93 ? 27.939 -0.776 -40.503 1.00 85.31 93 VAL A N 1
ATOM 767 C CA . VAL A 1 93 ? 29.160 -1.549 -40.812 1.00 85.31 93 VAL A CA 1
ATOM 768 C C . VAL A 1 93 ? 29.770 -1.087 -42.135 1.00 85.31 93 VAL A C 1
ATOM 770 O O . VAL A 1 93 ? 30.988 -0.931 -42.216 1.00 85.31 93 VAL A O 1
ATOM 773 N N . LEU A 1 94 ? 28.941 -0.871 -43.162 1.00 83.31 94 LEU A N 1
ATOM 774 C CA . LEU A 1 94 ? 29.388 -0.435 -44.489 1.00 83.31 94 LEU A CA 1
ATOM 775 C C . LEU A 1 94 ? 29.971 0.983 -44.469 1.00 83.31 94 LEU A C 1
ATOM 777 O O . LEU A 1 94 ? 30.959 1.241 -45.154 1.00 83.31 94 LEU A O 1
ATOM 781 N N . ASP A 1 95 ? 29.422 1.868 -43.642 1.00 82.19 95 ASP A N 1
ATOM 782 C CA . ASP A 1 95 ? 29.946 3.226 -43.470 1.00 82.19 95 ASP A CA 1
ATOM 783 C C . ASP A 1 95 ? 31.272 3.241 -42.677 1.00 82.19 95 ASP A C 1
ATOM 785 O O . ASP A 1 95 ? 32.095 4.143 -42.846 1.00 82.19 95 ASP A O 1
ATOM 789 N N . HIS A 1 96 ? 31.533 2.214 -41.854 1.00 83.00 96 HIS A N 1
ATOM 790 C CA . HIS A 1 96 ? 32.718 2.116 -40.992 1.00 83.00 96 HIS A CA 1
ATOM 791 C C . HIS A 1 96 ? 33.591 0.876 -41.257 1.00 83.00 96 HIS A C 1
ATOM 793 O O . HIS A 1 96 ? 34.174 0.307 -40.330 1.00 83.00 96 HIS A O 1
ATOM 799 N N . LEU A 1 97 ? 33.757 0.477 -42.524 1.00 78.31 97 LEU A N 1
ATOM 800 C CA . LEU A 1 97 ? 34.566 -0.697 -42.901 1.00 78.31 97 LEU A CA 1
ATOM 801 C C . LEU A 1 97 ? 36.013 -0.642 -42.391 1.00 78.31 97 LEU A C 1
ATOM 803 O O . LEU A 1 97 ? 36.606 -1.681 -42.111 1.00 78.31 97 LEU A O 1
ATOM 807 N N . ASN A 1 98 ? 36.571 0.560 -42.222 1.00 76.31 98 ASN A N 1
ATOM 808 C CA . ASN A 1 98 ? 37.933 0.755 -41.721 1.00 76.31 98 ASN A CA 1
ATOM 809 C C . ASN A 1 98 ? 38.141 0.217 -40.294 1.00 76.31 98 ASN A C 1
ATOM 811 O O . ASN A 1 98 ? 39.261 -0.144 -39.960 1.00 76.31 98 ASN A O 1
ATOM 815 N N . LEU A 1 99 ? 37.087 0.108 -39.473 1.00 77.06 99 LEU A N 1
ATOM 816 C CA . LEU A 1 99 ? 37.169 -0.471 -38.122 1.00 77.06 99 LEU A CA 1
ATOM 817 C C . LEU A 1 99 ? 37.376 -1.993 -38.126 1.00 77.06 99 LEU A C 1
ATOM 819 O O . LEU A 1 99 ? 37.784 -2.559 -37.116 1.00 77.06 99 LEU A O 1
ATOM 823 N N . PHE A 1 100 ? 37.060 -2.651 -39.243 1.00 74.44 100 PHE A N 1
ATOM 824 C CA . PHE A 1 100 ? 37.099 -4.107 -39.400 1.00 74.44 100 PHE A CA 1
ATOM 825 C C . PHE A 1 100 ? 38.260 -4.572 -40.288 1.00 74.44 100 PHE A C 1
ATOM 827 O O . PHE A 1 100 ? 38.382 -5.767 -40.564 1.00 74.44 100 PHE A O 1
ATOM 834 N N . LYS A 1 101 ? 39.095 -3.640 -40.760 1.00 75.31 101 LYS A N 1
ATOM 835 C CA . LYS A 1 101 ? 40.349 -3.955 -41.441 1.00 75.31 101 LYS A CA 1
ATOM 836 C C . LYS A 1 101 ? 41.392 -4.253 -40.363 1.00 75.31 101 LYS A C 1
ATOM 838 O O . LYS A 1 101 ? 41.603 -3.438 -39.470 1.00 75.31 101 LYS A O 1
ATOM 843 N N . ASP A 1 102 ? 42.030 -5.418 -40.439 1.00 60.69 102 ASP A N 1
ATOM 844 C CA . ASP A 1 102 ? 43.228 -5.678 -39.645 1.00 60.69 102 ASP A CA 1
ATOM 845 C C . ASP A 1 102 ? 44.325 -4.726 -40.134 1.00 60.69 102 ASP A C 1
ATOM 847 O O . ASP A 1 102 ? 44.858 -4.894 -41.234 1.00 60.69 102 ASP A O 1
ATOM 851 N N . ASP A 1 103 ? 44.677 -3.731 -39.322 1.00 51.16 103 ASP A N 1
ATOM 852 C CA . ASP A 1 103 ? 45.979 -3.091 -39.450 1.00 51.16 103 ASP A CA 1
ATOM 853 C C . ASP A 1 103 ? 47.017 -4.139 -39.025 1.00 51.16 103 ASP A C 1
ATOM 855 O O . ASP A 1 103 ? 47.338 -4.288 -37.841 1.00 51.16 103 ASP A O 1
ATOM 859 N N . GLU A 1 104 ? 47.559 -4.893 -39.987 1.00 38.56 104 GLU A N 1
ATOM 860 C CA . GLU A 1 104 ? 48.892 -5.459 -39.799 1.00 38.56 104 GLU A CA 1
ATOM 861 C C . GLU A 1 104 ? 49.794 -4.304 -39.364 1.00 38.56 104 GLU A C 1
ATOM 863 O O . GLU A 1 104 ? 49.996 -3.343 -40.106 1.00 38.56 104 GLU A O 1
ATOM 868 N N . ALA A 1 105 ? 50.261 -4.387 -38.117 1.00 40.94 105 ALA A N 1
ATOM 869 C CA . ALA A 1 105 ? 51.037 -3.378 -37.423 1.00 40.94 105 ALA A CA 1
ATOM 870 C C . ALA A 1 105 ? 52.031 -2.667 -38.351 1.00 40.94 105 ALA A C 1
ATOM 872 O O . ALA A 1 105 ? 53.127 -3.167 -38.609 1.00 40.94 105 ALA A O 1
ATOM 873 N N . VAL A 1 106 ? 51.688 -1.456 -38.788 1.00 35.22 106 VAL A N 1
ATOM 874 C CA . VAL A 1 106 ? 52.693 -0.516 -39.271 1.00 35.22 106 VAL A CA 1
ATOM 875 C C . VAL A 1 106 ? 53.369 0.026 -38.010 1.00 35.22 106 VAL A C 1
ATOM 877 O O . VAL A 1 106 ? 52.706 0.684 -37.202 1.00 35.22 106 VAL A O 1
ATOM 880 N N . PRO A 1 107 ? 54.662 -0.262 -37.768 1.00 36.28 107 PRO A N 1
ATOM 881 C CA . PRO A 1 107 ? 55.346 0.307 -36.628 1.00 36.28 107 PRO A CA 1
ATOM 882 C C . PRO A 1 107 ? 55.333 1.820 -36.797 1.00 36.28 107 PRO A C 1
ATOM 884 O O . PRO A 1 107 ? 55.798 2.354 -37.803 1.00 36.28 107 PRO A O 1
ATOM 887 N N . SER A 1 108 ? 54.795 2.492 -35.786 1.00 43.47 108 SER A N 1
ATOM 888 C CA . SER A 1 108 ? 54.817 3.934 -35.601 1.00 43.47 108 SER A CA 1
ATOM 889 C C . SER A 1 108 ? 56.171 4.525 -35.995 1.00 43.47 108 SER A C 1
ATOM 891 O O . SER A 1 108 ? 57.135 4.448 -35.229 1.00 43.47 108 SER A O 1
ATOM 893 N N . GLN A 1 109 ? 56.238 5.150 -37.168 1.00 40.56 109 GLN A N 1
ATOM 894 C CA . GLN A 1 109 ? 57.274 6.115 -37.492 1.00 40.56 109 GLN A CA 1
ATOM 895 C C . GLN A 1 109 ? 56.629 7.347 -38.121 1.00 40.56 109 GLN A C 1
ATOM 897 O O . GLN A 1 109 ? 55.990 7.295 -39.167 1.00 40.56 109 GLN A O 1
ATOM 902 N N . THR A 1 110 ? 56.844 8.461 -37.420 1.00 35.88 110 THR A N 1
ATOM 903 C CA . THR A 1 110 ? 56.668 9.855 -37.847 1.00 35.88 110 THR A CA 1
ATOM 904 C C . THR A 1 110 ? 55.241 10.320 -38.142 1.00 35.88 110 THR A C 1
ATOM 906 O O . THR A 1 110 ? 54.811 10.404 -39.285 1.00 35.88 110 THR A O 1
ATOM 909 N N . ALA A 1 111 ? 54.551 10.761 -37.086 1.00 32.53 111 ALA A N 1
ATOM 910 C CA . ALA A 1 111 ? 53.488 11.754 -37.209 1.00 32.53 111 ALA A CA 1
ATOM 911 C C . ALA A 1 111 ? 54.095 13.131 -37.563 1.00 32.53 111 ALA A C 1
ATOM 913 O O . ALA A 1 111 ? 55.009 13.576 -36.859 1.00 32.53 111 ALA A O 1
ATOM 914 N N . PRO A 1 112 ? 53.597 13.847 -38.586 1.00 38.81 112 PRO A N 1
ATOM 915 C CA . PRO A 1 112 ? 53.770 15.291 -38.681 1.00 38.81 112 PRO A CA 1
ATOM 916 C C . PRO A 1 112 ? 52.802 15.991 -37.707 1.00 38.81 112 PRO A C 1
ATOM 918 O O . PRO A 1 112 ? 51.675 15.524 -37.526 1.00 38.81 112 PRO A O 1
ATOM 921 N N . PRO A 1 113 ? 53.193 17.112 -37.076 1.00 47.03 113 PRO A N 1
ATOM 922 C CA . PRO A 1 113 ? 52.278 17.911 -36.274 1.00 47.03 113 PRO A CA 1
ATOM 923 C C . PRO A 1 113 ? 51.422 18.821 -37.173 1.00 47.03 113 PRO A C 1
ATOM 925 O O . PRO A 1 113 ? 51.906 19.291 -38.200 1.00 47.03 113 PRO A O 1
ATOM 928 N N . MET A 1 114 ? 50.216 19.155 -36.687 1.00 38.66 114 MET A N 1
ATOM 929 C CA . MET A 1 114 ? 49.192 20.068 -37.252 1.00 38.66 114 MET A CA 1
ATOM 930 C C . MET A 1 114 ? 48.176 19.355 -38.155 1.00 38.66 114 MET A C 1
ATOM 932 O O . MET A 1 114 ? 48.553 18.609 -39.040 1.00 38.66 114 MET A O 1
ATOM 936 N N . GLY A 1 115 ? 46.865 19.542 -38.046 1.00 39.91 115 GLY A N 1
ATOM 937 C CA . GLY A 1 115 ? 46.034 20.483 -37.305 1.00 39.91 115 GLY A CA 1
ATOM 938 C C . GLY A 1 115 ? 44.620 20.395 -37.905 1.00 39.91 115 GLY A C 1
ATOM 939 O O . GLY A 1 115 ? 44.466 20.023 -39.064 1.00 39.91 115 GLY A O 1
ATOM 940 N N . SER A 1 116 ? 43.600 20.715 -37.104 1.00 39.94 116 SER A N 1
ATOM 941 C CA . SER A 1 116 ? 42.191 20.898 -37.503 1.00 39.94 116 SER A CA 1
ATOM 942 C C . SER A 1 116 ? 41.480 19.723 -38.198 1.00 39.94 116 SER A C 1
ATOM 944 O O . SER A 1 116 ? 41.179 19.782 -39.386 1.00 39.94 116 SER A O 1
ATOM 946 N N . ALA A 1 117 ? 41.056 18.738 -37.409 1.00 31.56 117 ALA A N 1
ATOM 947 C CA . ALA A 1 117 ? 39.717 18.173 -37.565 1.00 31.56 117 ALA A CA 1
ATOM 948 C C . ALA A 1 117 ? 38.954 18.473 -36.262 1.00 31.56 117 ALA A C 1
ATOM 950 O O . ALA A 1 117 ? 39.538 18.310 -35.185 1.00 31.56 117 ALA A O 1
ATOM 951 N N . PRO A 1 118 ? 37.700 18.960 -36.304 1.00 32.56 118 PRO A N 1
A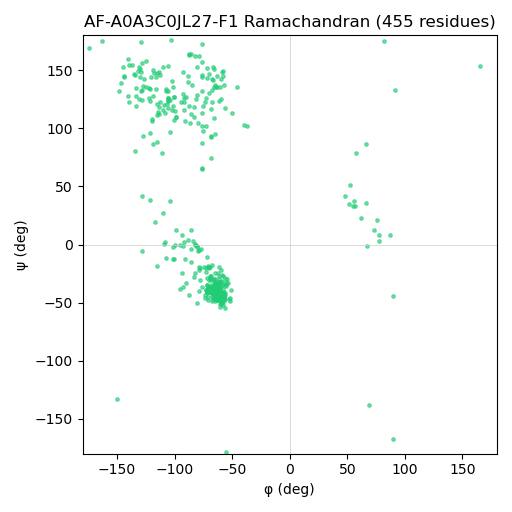TOM 952 C CA . PRO A 1 118 ? 36.878 18.997 -35.103 1.00 32.56 118 PRO A CA 1
ATOM 953 C C . PRO A 1 118 ? 36.739 17.556 -34.595 1.00 32.56 118 PRO A C 1
ATOM 955 O O . PRO A 1 118 ? 36.607 16.654 -35.423 1.00 32.56 118 PRO A O 1
ATOM 958 N N . PRO A 1 119 ? 36.733 17.304 -33.277 1.00 34.78 119 PRO A N 1
ATOM 959 C CA . PRO A 1 119 ? 36.283 16.018 -32.776 1.00 34.78 119 PRO A CA 1
ATOM 960 C C . PRO A 1 119 ? 34.793 15.915 -33.116 1.00 34.78 119 PRO A C 1
ATOM 962 O O . PRO A 1 119 ? 33.939 16.464 -32.419 1.00 34.78 119 PRO A O 1
ATOM 965 N N . SER A 1 120 ? 34.465 15.284 -34.241 1.00 35.16 120 SER A N 1
ATOM 966 C CA . SER A 1 120 ? 33.098 14.913 -34.570 1.00 35.16 120 SER A CA 1
ATOM 967 C C . SER A 1 120 ? 32.672 13.825 -33.593 1.00 35.16 120 SER A C 1
ATOM 969 O O . SER A 1 120 ? 32.939 12.651 -33.797 1.00 35.16 120 SER A O 1
ATOM 971 N N . GLY A 1 121 ? 32.056 14.254 -32.494 1.00 36.09 121 GLY A N 1
ATOM 972 C CA . GLY A 1 121 ? 30.872 13.618 -31.917 1.00 36.09 121 GLY A CA 1
ATOM 973 C C . GLY A 1 121 ? 30.974 12.220 -31.310 1.00 36.09 121 GLY A C 1
ATOM 974 O O . GLY A 1 121 ? 29.973 11.760 -30.779 1.00 36.09 121 GLY A O 1
ATOM 975 N N . SER A 1 122 ? 32.120 11.554 -31.320 1.00 40.81 122 SER A N 1
ATOM 976 C CA . SER A 1 122 ? 32.308 10.285 -30.620 1.00 40.81 122 SER A CA 1
ATOM 977 C C . SER A 1 122 ? 33.412 10.472 -29.592 1.00 40.81 122 SER A C 1
ATOM 979 O O . SER A 1 122 ? 34.582 10.624 -29.941 1.00 40.81 122 SER A O 1
ATOM 981 N N . GLY A 1 123 ? 33.029 10.511 -28.311 1.00 44.06 123 GLY A N 1
ATOM 982 C CA . GLY A 1 123 ? 33.981 10.398 -27.206 1.00 44.06 123 GLY A CA 1
ATOM 983 C C . GLY A 1 123 ? 34.820 9.114 -27.323 1.00 44.06 123 GLY A C 1
ATOM 984 O O . GLY A 1 123 ? 34.642 8.342 -28.265 1.00 44.06 123 GLY A O 1
ATOM 985 N N . PRO A 1 124 ? 35.731 8.838 -26.378 1.00 45.47 124 PRO A N 1
ATOM 986 C CA . PRO A 1 124 ? 36.471 7.577 -26.336 1.00 45.47 124 PRO A CA 1
ATOM 987 C C . PRO A 1 124 ? 35.504 6.428 -25.987 1.00 45.47 124 PRO A C 1
ATOM 989 O O . PRO A 1 124 ? 35.438 5.974 -24.849 1.00 45.47 124 PRO A O 1
ATOM 992 N N . GLY A 1 125 ? 34.672 6.031 -26.944 1.00 57.59 125 GLY A N 1
ATOM 993 C CA . GLY A 1 125 ? 33.651 5.001 -26.827 1.00 57.59 125 GLY A CA 1
ATOM 994 C C . GLY A 1 125 ? 34.085 3.732 -27.546 1.00 57.59 125 GLY A C 1
ATOM 995 O O . GLY A 1 125 ? 34.874 3.777 -28.487 1.00 57.59 125 GLY A O 1
ATOM 996 N N . ASN A 1 126 ? 33.566 2.594 -27.089 1.00 66.81 126 ASN A N 1
ATOM 997 C CA . ASN A 1 126 ? 33.716 1.317 -27.772 1.00 66.81 126 ASN A CA 1
ATOM 998 C C . ASN A 1 126 ? 33.177 1.452 -29.218 1.00 66.81 126 ASN A C 1
ATOM 1000 O O . ASN A 1 126 ? 31.983 1.715 -29.371 1.00 66.81 126 ASN A O 1
ATOM 1004 N N . PRO A 1 127 ? 33.996 1.277 -30.275 1.00 70.75 127 PRO A N 1
ATOM 1005 C CA . PRO A 1 127 ? 33.525 1.364 -31.661 1.00 70.75 127 PRO A CA 1
ATOM 1006 C C . PRO A 1 127 ? 32.463 0.303 -31.992 1.00 70.75 127 PRO A C 1
ATOM 1008 O O . PRO A 1 127 ? 31.683 0.474 -32.925 1.00 70.75 127 PRO A O 1
ATOM 1011 N N . PHE A 1 128 ? 32.385 -0.765 -31.192 1.00 79.88 128 PHE A N 1
ATOM 1012 C CA . PHE A 1 128 ? 31.408 -1.841 -31.335 1.00 79.88 128 PHE A CA 1
ATOM 1013 C C . PHE A 1 128 ? 30.144 -1.652 -30.485 1.00 79.88 128 PHE A C 1
ATOM 1015 O O . PHE A 1 128 ? 29.304 -2.547 -30.435 1.00 79.88 128 PHE A O 1
ATOM 1022 N N . LEU A 1 129 ? 29.965 -0.491 -29.846 1.00 80.75 129 LEU A N 1
ATOM 1023 C CA . LEU A 1 129 ? 28.790 -0.200 -29.020 1.00 80.75 129 LEU A CA 1
ATOM 1024 C C . LEU A 1 129 ? 27.474 -0.395 -29.791 1.00 80.75 129 LEU A C 1
ATOM 1026 O O . LEU A 1 129 ? 26.502 -0.886 -29.229 1.00 80.75 129 LEU A O 1
ATOM 1030 N N . ALA A 1 130 ? 27.450 -0.081 -31.091 1.00 79.50 130 ALA A N 1
ATOM 1031 C CA . ALA A 1 130 ? 26.269 -0.257 -31.937 1.00 79.50 130 ALA A CA 1
ATOM 1032 C C . ALA A 1 130 ? 25.769 -1.713 -32.020 1.00 79.50 130 ALA A C 1
ATOM 1034 O O . ALA A 1 130 ? 24.599 -1.912 -32.333 1.00 79.50 130 ALA A O 1
ATOM 1035 N N . PHE A 1 131 ? 26.626 -2.704 -31.740 1.00 82.75 131 PHE A N 1
ATOM 1036 C CA . PHE A 1 131 ? 26.287 -4.134 -31.749 1.00 82.75 131 PHE A CA 1
ATOM 1037 C C . PHE A 1 131 ? 25.810 -4.649 -30.386 1.00 82.75 131 PHE A C 1
ATOM 1039 O O . PHE A 1 131 ? 25.315 -5.772 -30.298 1.00 82.75 131 PHE A O 1
ATOM 1046 N N . GLU A 1 132 ? 25.977 -3.872 -29.314 1.00 85.62 132 GLU A N 1
ATOM 1047 C CA . GLU A 1 132 ? 25.522 -4.271 -27.986 1.00 85.62 132 GLU A CA 1
ATOM 1048 C C . GLU A 1 132 ? 24.002 -4.106 -27.883 1.00 85.62 132 GLU A C 1
ATOM 1050 O O . GLU A 1 132 ? 23.452 -3.060 -28.225 1.00 85.62 132 GLU A O 1
ATOM 1055 N N . ILE A 1 133 ? 23.311 -5.130 -27.383 1.00 88.12 133 ILE A N 1
ATOM 1056 C CA . ILE A 1 133 ? 21.864 -5.096 -27.147 1.00 88.12 133 ILE A CA 1
ATOM 1057 C C . ILE A 1 133 ? 21.629 -4.968 -25.645 1.00 88.12 133 ILE A C 1
ATOM 1059 O O . ILE A 1 133 ? 22.111 -5.785 -24.861 1.00 88.12 133 ILE A O 1
ATOM 1063 N N . ASN A 1 134 ? 20.858 -3.958 -25.245 1.00 91.19 134 ASN A N 1
ATOM 1064 C CA . ASN A 1 134 ? 20.440 -3.796 -23.859 1.00 91.19 134 ASN A CA 1
ATOM 1065 C C . ASN A 1 134 ? 19.107 -4.512 -23.620 1.00 91.19 134 ASN A C 1
ATOM 1067 O O . ASN A 1 134 ? 18.052 -4.041 -24.052 1.00 91.19 134 ASN A O 1
ATOM 1071 N N . LEU A 1 135 ? 19.149 -5.646 -22.924 1.00 90.75 135 LEU A N 1
ATOM 1072 C CA . LEU A 1 135 ? 17.945 -6.344 -22.488 1.00 90.75 135 LEU A CA 1
ATOM 1073 C C . LEU A 1 135 ? 17.322 -5.601 -21.299 1.00 90.75 135 LEU A C 1
ATOM 1075 O O . LEU A 1 135 ? 17.746 -5.762 -20.157 1.00 90.75 135 LEU A O 1
ATOM 1079 N N . LEU A 1 136 ? 16.311 -4.776 -21.581 1.00 89.12 136 LEU A N 1
ATOM 1080 C CA . LEU A 1 136 ? 15.611 -3.978 -20.569 1.00 89.12 136 LEU A CA 1
ATOM 1081 C C . LEU A 1 136 ? 14.802 -4.838 -19.594 1.00 89.12 136 LEU A C 1
ATOM 1083 O O . LEU A 1 136 ? 14.830 -4.586 -18.394 1.00 89.12 136 LEU A O 1
ATOM 1087 N N . VAL A 1 137 ? 14.057 -5.822 -20.095 1.00 90.19 137 VAL A N 1
ATOM 1088 C CA . VAL A 1 137 ? 13.209 -6.703 -19.283 1.00 90.19 137 VAL A CA 1
ATOM 1089 C C . VAL A 1 137 ? 13.321 -8.115 -19.833 1.00 90.19 137 VAL A C 1
ATOM 1091 O O . VAL A 1 137 ? 13.123 -8.328 -21.028 1.00 90.19 137 VAL A O 1
ATOM 1094 N N . ASP A 1 138 ? 13.621 -9.065 -18.953 1.00 89.31 138 ASP A N 1
ATOM 1095 C CA . ASP A 1 138 ? 13.639 -10.489 -19.263 1.00 89.31 138 ASP A CA 1
ATOM 1096 C C . ASP A 1 138 ? 12.464 -11.179 -18.564 1.00 89.31 138 ASP A C 1
ATOM 1098 O O . ASP A 1 138 ? 12.392 -11.202 -17.337 1.00 89.31 138 ASP A O 1
ATOM 1102 N N . ASN A 1 139 ? 11.545 -11.722 -19.362 1.00 86.00 139 ASN A N 1
ATOM 1103 C CA . ASN A 1 139 ? 10.384 -12.479 -18.894 1.00 86.00 139 ASN A CA 1
ATOM 1104 C C . ASN A 1 139 ? 10.421 -13.942 -19.379 1.00 86.00 139 ASN A C 1
ATOM 1106 O O . ASN A 1 139 ? 9.383 -14.597 -19.425 1.00 86.00 139 ASN A O 1
ATOM 1110 N N . SER A 1 140 ? 11.588 -14.460 -19.776 1.00 85.50 140 SER A N 1
ATOM 1111 C CA . SER A 1 140 ? 11.721 -15.811 -20.347 1.00 85.50 140 SER A CA 1
ATOM 1112 C C . SER A 1 140 ? 11.298 -16.937 -19.390 1.00 85.50 140 SER A C 1
ATOM 1114 O O . SER A 1 140 ? 10.680 -17.905 -19.831 1.00 85.50 140 SER A O 1
ATOM 1116 N N . ASP A 1 141 ? 11.539 -16.775 -18.086 1.00 83.94 141 ASP A N 1
ATOM 1117 C CA . ASP A 1 141 ? 11.186 -17.752 -17.042 1.00 83.94 141 ASP A CA 1
ATOM 1118 C C . ASP A 1 141 ? 9.795 -17.519 -16.411 1.00 83.94 141 ASP A C 1
ATOM 1120 O O . ASP A 1 141 ? 9.387 -18.214 -15.474 1.00 83.94 141 ASP A O 1
ATOM 1124 N N . VAL A 1 142 ? 9.043 -16.522 -16.887 1.00 80.75 142 VAL A N 1
ATOM 1125 C CA . VAL A 1 142 ? 7.795 -16.082 -16.255 1.00 80.75 142 VAL A CA 1
ATOM 1126 C C . VAL A 1 142 ? 6.607 -16.919 -16.749 1.00 80.75 142 VAL A C 1
ATOM 1128 O O . VAL A 1 142 ? 6.191 -16.833 -17.901 1.00 80.75 142 VAL A O 1
ATOM 1131 N N . VAL A 1 143 ? 6.023 -17.723 -15.852 1.00 80.44 143 VAL A N 1
ATOM 1132 C CA . VAL A 1 143 ? 4.900 -18.638 -16.165 1.00 80.44 143 VAL A CA 1
ATOM 1133 C C . VAL A 1 143 ? 3.530 -17.940 -16.133 1.00 80.44 143 VAL A C 1
ATOM 1135 O O . VAL A 1 143 ? 2.598 -18.349 -16.824 1.00 80.44 143 VAL A O 1
ATOM 1138 N N . THR A 1 144 ? 3.384 -16.884 -15.333 1.00 86.25 144 THR A N 1
ATOM 1139 C CA . THR A 1 144 ? 2.133 -16.126 -15.137 1.00 86.25 144 THR A CA 1
ATOM 1140 C C . THR A 1 144 ? 2.368 -14.640 -15.352 1.00 86.25 144 THR A C 1
ATOM 1142 O O . THR A 1 144 ? 3.481 -14.185 -15.139 1.00 86.25 144 THR A O 1
ATOM 1145 N N . SER A 1 145 ? 1.335 -13.858 -15.690 1.00 88.25 145 SER A N 1
ATOM 1146 C CA . SER A 1 145 ? 1.469 -12.401 -15.862 1.00 88.25 145 SER A CA 1
ATOM 1147 C C . SER A 1 145 ? 2.262 -11.739 -14.721 1.00 88.25 145 SER A C 1
ATOM 1149 O O . SER A 1 145 ? 1.996 -12.053 -13.555 1.00 88.25 145 SER A O 1
ATOM 1151 N N . PRO A 1 146 ? 3.201 -10.823 -15.025 1.00 91.06 146 PRO A N 1
ATOM 1152 C CA . PRO A 1 146 ? 4.056 -10.210 -14.015 1.00 91.06 146 PRO A CA 1
ATOM 1153 C C . PRO A 1 146 ? 3.219 -9.400 -13.021 1.00 91.06 146 PRO A C 1
ATOM 1155 O O . PRO A 1 146 ? 2.318 -8.658 -13.413 1.00 91.06 146 PRO A O 1
ATOM 1158 N N . ILE A 1 147 ? 3.506 -9.548 -11.728 1.00 93.75 147 ILE A N 1
ATOM 1159 C CA . ILE A 1 147 ? 2.900 -8.748 -10.659 1.00 93.75 147 ILE A CA 1
ATOM 1160 C C . ILE A 1 147 ? 4.034 -8.010 -9.962 1.00 93.75 147 ILE A C 1
ATOM 1162 O O . ILE A 1 147 ? 4.811 -8.612 -9.223 1.00 93.75 147 ILE A O 1
ATOM 1166 N N . VAL A 1 148 ? 4.128 -6.707 -10.207 1.00 94.31 148 VAL A N 1
ATOM 1167 C CA . VAL A 1 148 ? 5.169 -5.854 -9.634 1.00 94.31 148 VAL A CA 1
ATOM 1168 C C . VAL A 1 148 ? 4.547 -4.989 -8.551 1.00 94.31 148 VAL A C 1
ATOM 1170 O O . VAL A 1 148 ? 3.617 -4.227 -8.809 1.00 94.31 148 VAL A O 1
ATOM 1173 N N . VAL A 1 149 ? 5.054 -5.110 -7.327 1.00 96.38 149 VAL A N 1
ATOM 1174 C CA . VAL A 1 149 ? 4.700 -4.229 -6.209 1.00 96.38 149 VAL A CA 1
ATOM 1175 C C . VAL A 1 149 ? 5.845 -3.242 -6.035 1.00 96.38 149 VAL A C 1
ATOM 1177 O O . VAL A 1 149 ? 6.956 -3.660 -5.720 1.00 96.38 149 VAL A O 1
ATOM 1180 N N . GLU A 1 150 ? 5.591 -1.950 -6.241 1.00 95.56 150 GLU A N 1
ATOM 1181 C CA . GLU A 1 150 ? 6.610 -0.910 -6.059 1.00 95.56 150 GLU A CA 1
ATOM 1182 C C . GLU A 1 150 ? 6.416 -0.219 -4.697 1.00 95.56 150 GLU A C 1
ATOM 1184 O O . GLU A 1 150 ? 5.465 0.552 -4.535 1.00 95.56 150 GLU A O 1
ATOM 1189 N N . PRO A 1 151 ? 7.291 -0.486 -3.707 1.00 92.19 151 PRO A N 1
ATOM 1190 C CA . PRO A 1 151 ? 7.174 0.088 -2.370 1.00 92.19 151 PRO A CA 1
ATOM 1191 C C . PRO A 1 151 ? 7.675 1.536 -2.281 1.00 92.19 151 PRO A C 1
ATOM 1193 O O . PRO A 1 151 ? 7.345 2.228 -1.325 1.00 92.19 151 PRO A O 1
ATOM 1196 N N . ASN A 1 152 ? 8.501 2.002 -3.224 1.00 93.31 152 ASN A N 1
ATOM 1197 C CA . ASN A 1 152 ? 9.043 3.357 -3.225 1.00 93.31 152 ASN A CA 1
ATOM 1198 C C . ASN A 1 152 ? 8.932 3.975 -4.630 1.00 93.31 152 ASN A C 1
ATOM 1200 O O . ASN A 1 152 ? 9.920 4.001 -5.377 1.00 93.31 152 ASN A O 1
ATOM 1204 N N . PRO A 1 153 ? 7.742 4.492 -4.993 1.00 91.69 153 PRO A N 1
ATOM 1205 C CA . PRO A 1 153 ? 7.440 5.009 -6.320 1.00 91.69 153 PRO A CA 1
ATOM 1206 C C . PRO A 1 153 ? 8.076 6.389 -6.539 1.00 91.69 153 PRO A C 1
ATOM 1208 O O . PRO A 1 153 ? 7.393 7.393 -6.711 1.00 91.69 153 PRO A O 1
ATOM 1211 N N . ASN A 1 154 ? 9.405 6.455 -6.543 1.00 91.31 154 ASN A N 1
ATOM 1212 C CA . ASN A 1 154 ? 10.123 7.602 -7.082 1.00 91.31 154 ASN A CA 1
ATOM 1213 C C . ASN A 1 154 ? 10.166 7.521 -8.619 1.00 91.31 154 ASN A C 1
ATOM 1215 O O . ASN A 1 154 ? 9.959 6.457 -9.205 1.00 91.31 154 ASN A O 1
ATOM 1219 N N . TRP A 1 155 ? 10.461 8.645 -9.280 1.00 90.56 155 TRP A N 1
ATOM 1220 C CA . TRP A 1 155 ? 10.433 8.713 -10.745 1.00 90.56 155 TRP A CA 1
ATOM 1221 C C . TRP A 1 155 ? 11.338 7.666 -11.411 1.00 90.56 155 TRP A C 1
ATOM 1223 O O . TRP A 1 155 ? 10.898 6.960 -12.314 1.00 90.56 155 TRP A O 1
ATOM 1233 N N . GLY A 1 156 ? 12.579 7.529 -10.936 1.00 90.25 156 GLY A N 1
ATOM 1234 C CA . GLY A 1 156 ? 13.553 6.601 -11.511 1.00 90.25 156 GLY A CA 1
ATOM 1235 C C . GLY A 1 156 ? 13.179 5.131 -11.320 1.00 90.25 156 GLY A C 1
ATOM 1236 O O . GLY A 1 156 ? 13.377 4.328 -12.226 1.00 90.25 156 GLY A O 1
ATOM 1237 N N . ASN A 1 157 ? 12.609 4.775 -10.167 1.00 92.88 157 ASN A N 1
ATOM 1238 C CA . ASN A 1 157 ? 12.134 3.422 -9.895 1.00 92.88 157 ASN A CA 1
ATOM 1239 C C . ASN A 1 157 ? 10.910 3.090 -10.746 1.00 92.88 157 ASN A C 1
ATOM 1241 O O . ASN A 1 157 ? 10.820 1.988 -11.266 1.00 92.88 157 ASN A O 1
ATOM 1245 N N . LEU A 1 158 ? 9.981 4.031 -10.929 1.00 93.44 158 LEU A N 1
ATOM 1246 C CA . LEU A 1 158 ? 8.721 3.756 -11.612 1.00 93.44 158 LEU A CA 1
ATOM 1247 C C . LEU A 1 158 ? 8.867 3.776 -13.143 1.00 93.44 158 LEU A C 1
ATOM 1249 O O . LEU A 1 158 ? 8.479 2.818 -13.818 1.00 93.44 158 LEU A O 1
ATOM 1253 N N . PHE A 1 159 ? 9.465 4.841 -13.684 1.00 92.81 159 PHE A N 1
ATOM 1254 C CA . PHE A 1 159 ? 9.604 5.087 -15.126 1.00 92.81 159 PHE A CA 1
ATOM 1255 C C . PHE A 1 159 ? 10.981 4.715 -15.681 1.00 92.81 159 PHE A C 1
ATOM 1257 O O . PHE A 1 159 ? 11.209 4.861 -16.876 1.00 92.81 159 PHE A O 1
ATOM 1264 N N . GLY A 1 160 ? 11.899 4.222 -14.853 1.00 91.06 160 GLY A N 1
ATOM 1265 C CA . GLY A 1 160 ? 13.270 3.942 -15.265 1.00 91.06 160 GLY A CA 1
ATOM 1266 C C . GLY A 1 160 ? 14.150 5.189 -15.247 1.00 91.06 160 GLY A C 1
ATOM 1267 O O . GLY A 1 160 ? 13.710 6.308 -14.974 1.00 91.06 160 GLY A O 1
ATOM 1268 N N . ARG A 1 161 ? 15.439 4.992 -15.516 1.00 88.56 161 ARG A N 1
ATOM 1269 C CA . ARG A 1 161 ? 16.434 6.070 -15.499 1.00 88.56 161 ARG A CA 1
ATOM 1270 C C . ARG A 1 161 ? 17.489 5.871 -16.572 1.00 88.56 161 ARG A C 1
ATOM 1272 O O . ARG A 1 161 ? 17.815 4.743 -16.937 1.00 88.56 161 ARG A O 1
ATOM 1279 N N . ILE A 1 162 ? 18.058 6.983 -17.018 1.00 87.00 162 ILE A N 1
ATOM 1280 C CA . ILE A 1 162 ? 19.215 7.005 -17.908 1.00 87.00 162 ILE A CA 1
ATOM 1281 C C . ILE A 1 162 ? 20.441 7.246 -17.032 1.00 87.00 162 ILE A C 1
ATOM 1283 O O . ILE A 1 162 ? 20.595 8.319 -16.444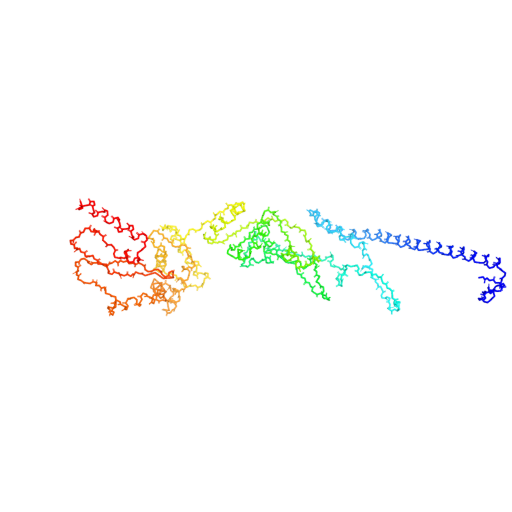 1.00 87.00 162 ILE A O 1
ATOM 1287 N N . GLU A 1 163 ? 21.289 6.231 -16.877 1.00 84.94 163 GLU A N 1
ATOM 1288 C CA . GLU A 1 163 ? 22.543 6.397 -16.146 1.00 84.94 163 GLU A CA 1
ATOM 1289 C C . GLU A 1 163 ? 23.525 7.235 -16.978 1.00 84.94 163 GLU A C 1
ATOM 1291 O O . GLU A 1 163 ? 23.582 7.122 -18.201 1.00 84.94 163 GLU A O 1
ATOM 1296 N N . ARG A 1 164 ? 24.316 8.083 -16.308 1.00 81.00 164 ARG A N 1
ATOM 1297 C CA . ARG A 1 164 ? 25.307 8.955 -16.954 1.00 81.00 164 ARG A CA 1
ATOM 1298 C C . ARG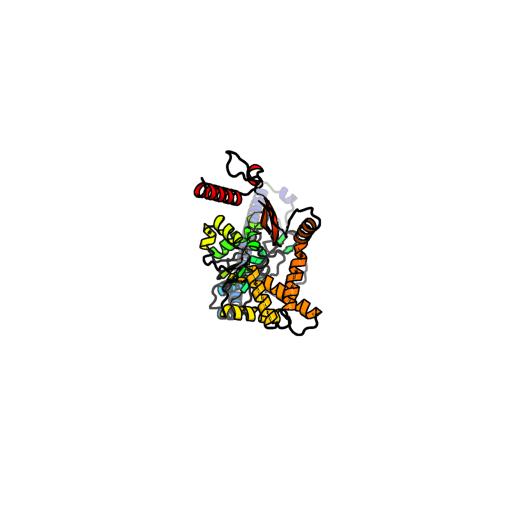 A 1 164 ? 26.698 8.663 -16.399 1.00 81.00 164 ARG A C 1
ATOM 1300 O O . ARG A 1 164 ? 26.875 8.576 -15.183 1.00 81.00 164 ARG A O 1
ATOM 1307 N N . ARG A 1 165 ? 27.701 8.538 -17.270 1.00 78.56 165 ARG A N 1
ATOM 1308 C CA . ARG A 1 165 ? 29.117 8.395 -16.892 1.00 78.56 165 ARG A CA 1
ATOM 1309 C C . ARG A 1 165 ? 29.816 9.739 -17.046 1.00 78.56 165 ARG A C 1
ATOM 1311 O O . ARG A 1 165 ? 29.768 10.353 -18.108 1.00 78.56 165 ARG A O 1
ATOM 1318 N N . ALA A 1 166 ? 30.487 10.189 -15.989 1.00 77.38 166 ALA A N 1
ATOM 1319 C CA . ALA A 1 166 ? 31.310 11.392 -16.032 1.00 77.38 166 ALA A CA 1
ATOM 1320 C C . ALA A 1 166 ? 32.695 11.053 -16.604 1.00 77.38 166 ALA A C 1
ATOM 1322 O O . ALA A 1 166 ? 33.432 10.263 -16.020 1.00 77.38 166 ALA A O 1
ATOM 1323 N N . THR A 1 167 ? 33.058 11.656 -17.735 1.00 72.00 167 THR A N 1
ATOM 1324 C CA . THR A 1 167 ? 34.396 11.557 -18.337 1.00 72.00 167 THR A CA 1
ATOM 1325 C C . THR A 1 167 ? 34.896 12.958 -18.672 1.00 72.00 167 THR A C 1
ATOM 1327 O O . THR A 1 167 ? 34.212 13.718 -19.353 1.00 72.00 167 THR A O 1
ATOM 1330 N N . MET A 1 168 ? 36.080 13.321 -18.163 1.00 71.12 168 MET A N 1
ATOM 1331 C CA . MET A 1 168 ? 36.736 14.620 -18.405 1.00 71.12 168 MET A CA 1
ATOM 1332 C C . MET A 1 168 ? 35.820 15.850 -18.212 1.00 71.12 168 MET A C 1
ATOM 1334 O O . MET A 1 168 ? 35.848 16.790 -18.998 1.00 71.12 168 MET A O 1
ATOM 1338 N N . GLY A 1 169 ? 34.986 15.850 -17.165 1.00 70.88 169 GLY A N 1
ATOM 1339 C CA . GLY A 1 169 ? 34.090 16.976 -16.851 1.00 70.88 169 GLY A CA 1
ATOM 1340 C C . GLY A 1 169 ? 32.830 17.067 -17.721 1.00 70.88 169 GLY A C 1
ATOM 1341 O O . GLY A 1 169 ? 32.029 17.979 -17.530 1.00 70.88 169 GLY A O 1
ATOM 1342 N N . THR A 1 170 ? 32.626 16.111 -18.628 1.00 72.19 170 THR A N 1
ATOM 1343 C CA . THR A 1 170 ? 31.413 15.958 -19.444 1.00 72.19 170 THR A CA 1
ATOM 1344 C C . THR A 1 170 ? 30.674 14.671 -19.076 1.00 72.19 170 THR A C 1
ATOM 1346 O O . THR A 1 170 ? 31.292 13.693 -18.651 1.00 72.19 170 THR A O 1
ATOM 1349 N N . TYR A 1 171 ? 29.348 14.674 -19.198 1.00 73.69 171 TYR A N 1
ATOM 1350 C CA . TYR A 1 171 ? 28.513 13.499 -18.945 1.00 73.69 171 TYR A CA 1
ATOM 1351 C C . TYR A 1 171 ? 28.136 12.851 -20.274 1.00 73.69 171 TYR A C 1
ATOM 1353 O O . TYR A 1 171 ? 27.584 13.523 -21.140 1.00 73.69 171 TYR A O 1
ATOM 1361 N N . PHE A 1 172 ? 28.397 11.553 -20.408 1.00 75.50 172 PHE A N 1
ATOM 1362 C CA . PHE A 1 172 ? 27.978 10.746 -21.554 1.00 75.50 172 PHE A CA 1
ATOM 1363 C C . PHE A 1 172 ? 26.984 9.675 -21.111 1.00 75.50 172 PHE A C 1
ATOM 1365 O O . PHE A 1 172 ? 27.055 9.178 -19.984 1.00 75.50 172 PHE A O 1
ATOM 1372 N N . SER A 1 173 ? 26.056 9.339 -22.002 1.00 78.19 173 SER A N 1
ATOM 1373 C CA . SER A 1 173 ? 25.087 8.254 -21.830 1.00 78.19 173 SER A CA 1
ATOM 1374 C C . SER A 1 173 ? 25.024 7.461 -23.135 1.00 78.19 173 SER A C 1
ATOM 1376 O O . SER A 1 173 ? 25.171 8.053 -24.204 1.00 78.19 173 SER A O 1
ATOM 1378 N N . ASP A 1 174 ? 24.797 6.154 -23.048 1.00 83.44 174 ASP A N 1
ATOM 1379 C CA . ASP A 1 174 ? 24.566 5.258 -24.188 1.00 83.44 174 ASP A CA 1
ATOM 1380 C C . ASP A 1 174 ? 23.296 4.409 -23.964 1.00 83.44 174 ASP A C 1
ATOM 1382 O O . ASP A 1 174 ? 22.667 4.473 -22.902 1.00 83.44 174 ASP A O 1
ATOM 1386 N N . HIS A 1 175 ? 22.876 3.626 -24.962 1.00 85.00 175 HIS A N 1
ATOM 1387 C CA . HIS A 1 175 ? 21.665 2.804 -24.858 1.00 85.00 175 HIS A CA 1
ATOM 1388 C C . HIS A 1 175 ? 21.806 1.621 -23.885 1.00 85.00 175 HIS A C 1
ATOM 1390 O O . HIS A 1 175 ? 20.789 1.131 -23.394 1.00 85.00 175 HIS A O 1
ATOM 1396 N N . SER A 1 176 ? 23.029 1.188 -23.550 1.00 85.62 176 SER A N 1
ATOM 1397 C CA . SER A 1 176 ? 23.294 0.160 -22.524 1.00 85.62 176 SER A CA 1
ATOM 1398 C C . SER A 1 176 ? 23.072 0.679 -21.097 1.00 85.62 176 SER A C 1
ATOM 1400 O O . SER A 1 176 ? 22.845 -0.087 -20.159 1.00 85.62 176 SER A O 1
ATOM 1402 N N . MET A 1 177 ? 23.087 2.004 -20.931 1.00 87.25 177 MET A N 1
ATOM 1403 C CA . MET A 1 177 ? 22.890 2.698 -19.659 1.00 87.25 177 MET A CA 1
ATOM 1404 C C . MET A 1 177 ? 21.419 3.009 -19.341 1.00 87.25 177 MET A C 1
ATOM 1406 O O . MET A 1 177 ? 21.122 3.631 -18.317 1.00 87.25 177 MET A O 1
ATOM 1410 N N . LEU A 1 178 ? 20.485 2.565 -20.186 1.00 90.31 178 LEU A N 1
ATOM 1411 C CA . LEU A 1 178 ? 19.052 2.624 -19.900 1.00 90.31 178 LEU A CA 1
ATOM 1412 C C . LEU A 1 178 ? 18.698 1.556 -18.862 1.00 90.31 178 LEU A C 1
ATOM 1414 O O . LEU A 1 178 ? 18.945 0.367 -19.073 1.00 90.31 178 LEU A O 1
ATOM 1418 N N . LYS A 1 179 ? 18.115 1.976 -17.736 1.00 91.69 179 LYS A N 1
ATOM 1419 C CA . LYS A 1 179 ? 17.627 1.071 -16.692 1.00 91.69 179 LYS A CA 1
ATOM 1420 C C . LYS A 1 179 ? 16.101 1.019 -16.693 1.00 91.69 179 LYS A C 1
ATOM 1422 O O . LYS A 1 179 ? 15.475 2.084 -16.683 1.00 91.69 179 LYS A O 1
ATOM 1427 N N . PRO A 1 180 ? 15.506 -0.187 -16.661 1.00 93.88 180 PRO A N 1
ATOM 1428 C CA . PRO A 1 180 ? 14.062 -0.340 -16.587 1.00 93.88 180 PRO A CA 1
ATOM 1429 C C . PRO A 1 180 ? 13.540 0.182 -15.246 1.00 93.88 180 PRO A C 1
ATOM 1431 O O . PRO A 1 180 ? 14.228 0.132 -14.226 1.00 93.88 180 PRO A O 1
ATOM 1434 N N . GLY A 1 181 ? 12.297 0.647 -15.264 1.00 93.88 181 GLY A N 1
ATOM 1435 C CA . GLY A 1 181 ? 11.510 0.897 -14.058 1.00 93.88 181 GLY A CA 1
ATOM 1436 C C . GLY A 1 181 ? 10.472 -0.196 -13.814 1.00 93.88 181 GLY A C 1
ATOM 1437 O O . GLY A 1 181 ? 10.253 -1.064 -14.660 1.00 93.88 181 GLY A O 1
ATOM 1438 N N . SER A 1 182 ? 9.765 -0.107 -12.698 1.00 94.94 182 SER A N 1
ATOM 1439 C CA . SER A 1 182 ? 8.712 -1.037 -12.291 1.00 94.94 182 SER A CA 1
ATOM 1440 C C . SER A 1 182 ? 7.545 -1.083 -13.282 1.00 94.94 182 SER A C 1
ATOM 1442 O O . SER A 1 182 ? 6.967 -2.147 -13.482 1.00 94.94 182 SER A O 1
ATOM 1444 N N . ILE A 1 183 ? 7.248 0.012 -13.999 1.00 95.00 183 ILE A N 1
ATOM 1445 C CA . ILE A 1 183 ? 6.268 -0.005 -15.103 1.00 95.00 183 ILE A CA 1
ATOM 1446 C C . ILE A 1 183 ? 6.760 -0.872 -16.271 1.00 95.00 183 ILE A C 1
ATOM 1448 O O . ILE A 1 183 ? 5.966 -1.596 -16.866 1.00 95.00 183 ILE A O 1
ATOM 1452 N N . HIS A 1 184 ? 8.059 -0.832 -16.588 1.00 94.00 184 HIS A N 1
ATOM 1453 C CA . HIS A 1 184 ? 8.629 -1.663 -17.653 1.00 94.00 184 HIS A CA 1
ATOM 1454 C C . HIS A 1 184 ? 8.531 -3.144 -17.286 1.00 94.00 184 HIS A C 1
ATOM 1456 O O . HIS A 1 184 ? 8.105 -3.955 -18.102 1.00 94.00 184 HIS A O 1
ATOM 1462 N N . GLN A 1 185 ? 8.877 -3.482 -16.042 1.00 92.88 185 GLN A N 1
ATOM 1463 C CA . GLN A 1 185 ? 8.796 -4.851 -15.526 1.00 92.88 185 GLN A CA 1
ATOM 1464 C C . GLN A 1 185 ? 7.350 -5.363 -15.455 1.00 92.88 185 GLN A C 1
ATOM 1466 O O . GLN A 1 185 ? 7.101 -6.544 -15.670 1.00 92.88 185 GLN A O 1
ATOM 1471 N N . ALA A 1 186 ? 6.391 -4.476 -15.181 1.00 94.00 186 ALA A N 1
ATOM 1472 C CA . ALA A 1 186 ? 4.976 -4.819 -15.107 1.00 94.00 186 ALA A CA 1
ATOM 1473 C C . ALA A 1 186 ? 4.288 -4.935 -16.478 1.00 94.00 186 ALA A C 1
ATOM 1475 O O . ALA A 1 186 ? 3.110 -5.294 -16.512 1.00 94.00 186 ALA A O 1
ATOM 1476 N N . ASN A 1 187 ? 4.971 -4.618 -17.588 1.00 93.25 187 ASN A N 1
ATOM 1477 C CA . ASN A 1 187 ? 4.371 -4.623 -18.923 1.00 93.25 187 ASN A CA 1
ATOM 1478 C C . ASN A 1 187 ? 3.831 -6.020 -19.285 1.00 93.25 187 ASN A C 1
ATOM 1480 O O . ASN A 1 187 ? 4.553 -7.011 -19.211 1.00 93.25 187 ASN A O 1
ATOM 1484 N N . GLY A 1 188 ? 2.551 -6.103 -19.651 1.00 90.38 188 GLY A N 1
ATOM 1485 C CA . GLY A 1 188 ? 1.808 -7.353 -19.849 1.00 90.38 188 GLY A CA 1
ATOM 1486 C C . GLY A 1 188 ? 1.152 -7.930 -18.582 1.00 90.38 188 GLY A C 1
ATOM 1487 O O . GLY A 1 188 ? 0.652 -9.059 -18.608 1.00 90.38 188 GLY A O 1
ATOM 1488 N N . GLY A 1 189 ? 1.151 -7.199 -17.461 1.00 93.44 189 GLY A N 1
ATOM 1489 C CA . GLY A 1 189 ? 0.644 -7.682 -16.174 1.00 93.44 189 GLY A CA 1
ATOM 1490 C C . GLY A 1 189 ? 0.071 -6.598 -15.259 1.00 93.44 189 GLY A C 1
ATOM 1491 O O . GLY A 1 189 ? -0.774 -5.796 -15.669 1.00 93.44 189 GLY A O 1
ATOM 1492 N N . TYR A 1 190 ? 0.468 -6.631 -13.986 1.00 95.50 190 TYR A N 1
ATOM 1493 C CA . TYR A 1 190 ? -0.097 -5.825 -12.906 1.00 95.50 190 TYR A CA 1
ATOM 1494 C C . TYR A 1 190 ? 0.979 -5.015 -12.188 1.00 95.50 190 TYR A C 1
ATOM 1496 O O . TYR A 1 190 ? 2.024 -5.544 -11.811 1.00 95.50 190 TYR A O 1
ATOM 1504 N N . LEU A 1 191 ? 0.672 -3.748 -11.928 1.00 96.12 191 LEU A N 1
ATOM 1505 C CA . LEU A 1 191 ? 1.477 -2.862 -11.096 1.00 96.12 191 LEU A CA 1
ATOM 1506 C C . LEU A 1 191 ? 0.674 -2.476 -9.856 1.00 96.12 191 LEU A C 1
ATOM 1508 O O . LEU A 1 191 ? -0.396 -1.883 -9.983 1.00 96.12 191 LEU A O 1
ATOM 1512 N N . VAL A 1 192 ? 1.187 -2.792 -8.670 1.00 96.88 192 VAL A N 1
ATOM 1513 C CA . VAL A 1 192 ? 0.564 -2.448 -7.388 1.00 96.88 192 VAL A CA 1
ATOM 1514 C C . VAL A 1 192 ? 1.333 -1.304 -6.738 1.00 96.88 192 VAL A C 1
ATOM 1516 O O . VAL A 1 192 ? 2.540 -1.408 -6.515 1.00 96.88 192 VAL A O 1
ATOM 1519 N N . LEU A 1 193 ? 0.622 -0.225 -6.419 1.00 95.94 193 LEU A N 1
ATOM 1520 C CA . LEU A 1 193 ? 1.164 0.994 -5.819 1.00 95.94 193 LEU A CA 1
ATOM 1521 C C . LEU A 1 193 ? 0.361 1.385 -4.583 1.00 95.94 193 LEU A C 1
ATOM 1523 O O . LEU A 1 193 ? -0.852 1.185 -4.536 1.00 95.94 193 LEU A O 1
ATOM 1527 N N . ASN A 1 194 ? 1.016 2.006 -3.608 1.00 94.88 194 ASN A N 1
ATOM 1528 C CA . ASN A 1 194 ? 0.334 2.673 -2.505 1.00 94.88 194 ASN A CA 1
ATOM 1529 C C . ASN A 1 194 ? 0.070 4.144 -2.867 1.00 94.88 194 ASN A C 1
ATOM 1531 O O . ASN A 1 194 ? 0.990 4.881 -3.224 1.00 94.88 194 ASN A O 1
ATOM 1535 N N . ALA A 1 195 ? -1.183 4.585 -2.754 1.00 93.12 195 ALA A N 1
ATOM 1536 C CA . ALA A 1 195 ? -1.615 5.944 -3.058 1.00 93.12 195 ALA A CA 1
ATOM 1537 C C . ALA A 1 195 ? -0.830 6.989 -2.260 1.00 93.12 195 ALA A C 1
ATOM 1539 O O . ALA A 1 195 ? -0.422 8.007 -2.811 1.00 93.12 195 ALA A O 1
ATOM 1540 N N . ARG A 1 196 ? -0.579 6.730 -0.971 1.00 92.00 196 ARG A N 1
ATOM 1541 C CA . ARG A 1 196 ? 0.151 7.656 -0.100 1.00 92.00 196 ARG A CA 1
ATOM 1542 C C . ARG A 1 196 ? 1.575 7.883 -0.602 1.00 92.00 196 ARG A C 1
ATOM 1544 O O . ARG A 1 196 ? 2.044 9.021 -0.621 1.00 92.00 196 ARG A O 1
ATOM 1551 N N . ASP A 1 197 ? 2.241 6.817 -1.028 1.00 92.62 197 ASP A N 1
ATOM 1552 C CA . ASP A 1 197 ? 3.636 6.880 -1.462 1.00 92.62 197 ASP A CA 1
ATOM 1553 C C . ASP A 1 197 ? 3.754 7.593 -2.814 1.00 92.62 197 ASP A C 1
ATOM 1555 O O . ASP A 1 197 ? 4.627 8.441 -2.994 1.00 92.62 197 ASP A O 1
ATOM 1559 N N . VAL A 1 198 ? 2.815 7.347 -3.734 1.00 92.38 198 VAL A N 1
ATOM 1560 C CA . VAL A 1 198 ? 2.761 8.051 -5.027 1.00 92.38 198 VAL A CA 1
ATOM 1561 C C . VAL A 1 198 ? 2.467 9.542 -4.838 1.00 92.38 198 VAL A C 1
ATOM 1563 O O . VAL A 1 198 ? 3.137 10.386 -5.430 1.00 92.38 198 VAL A O 1
ATOM 1566 N N . LEU A 1 199 ? 1.504 9.891 -3.979 1.00 90.25 199 LEU A N 1
ATOM 1567 C CA . LEU A 1 199 ? 1.115 11.285 -3.733 1.00 90.25 199 LEU A CA 1
ATOM 1568 C C . LEU A 1 199 ? 2.169 12.087 -2.962 1.00 90.25 199 LEU A C 1
ATOM 1570 O O . LEU A 1 199 ? 2.167 13.316 -3.020 1.00 90.25 199 LEU A O 1
ATOM 1574 N N . THR A 1 200 ? 3.098 11.411 -2.281 1.00 90.06 200 THR A N 1
ATOM 1575 C CA . THR A 1 200 ? 4.252 12.063 -1.643 1.00 90.06 200 THR A CA 1
ATOM 1576 C C . THR A 1 200 ? 5.183 12.705 -2.681 1.00 90.06 200 THR A C 1
ATOM 1578 O O . THR A 1 200 ? 5.858 13.689 -2.375 1.00 90.06 200 THR A O 1
ATOM 1581 N N . TYR A 1 201 ? 5.176 12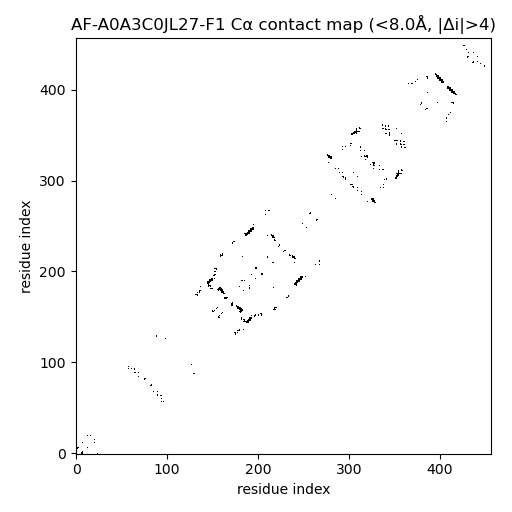.212 -3.926 1.00 87.69 201 TYR A N 1
ATOM 1582 C CA . TYR A 1 201 ? 5.960 12.741 -5.040 1.00 87.69 201 TYR A CA 1
ATOM 1583 C C . TYR A 1 201 ? 5.040 13.229 -6.175 1.00 87.69 201 TYR A C 1
ATOM 1585 O O . TYR A 1 201 ? 4.809 12.492 -7.133 1.00 87.69 201 TYR A O 1
ATOM 1593 N N . PRO A 1 202 ? 4.556 14.489 -6.141 1.00 85.88 202 PRO A N 1
ATOM 1594 C CA . PRO A 1 202 ? 3.573 14.992 -7.107 1.00 85.88 202 PRO A CA 1
ATOM 1595 C C . PRO A 1 202 ? 3.913 14.769 -8.594 1.00 85.88 202 PRO A C 1
ATOM 1597 O O . PRO A 1 202 ? 3.012 14.392 -9.343 1.00 85.88 202 PRO A O 1
ATOM 1600 N N . PRO A 1 203 ? 5.178 14.906 -9.055 1.00 89.31 203 PRO A N 1
ATOM 1601 C CA . PRO A 1 203 ? 5.513 14.620 -10.451 1.00 89.31 203 PRO A CA 1
ATOM 1602 C C . PRO A 1 203 ? 5.243 13.168 -10.862 1.00 89.31 203 PRO A C 1
ATOM 1604 O O . PRO A 1 203 ? 4.892 12.915 -12.009 1.00 89.31 203 PRO A O 1
ATOM 1607 N N . VAL A 1 204 ? 5.381 12.210 -9.940 1.00 92.12 204 VAL A N 1
ATOM 1608 C CA . VAL A 1 204 ? 5.157 10.784 -10.219 1.00 92.12 204 VAL A CA 1
ATOM 1609 C C . VAL A 1 204 ? 3.684 10.509 -10.497 1.00 92.12 204 VAL A C 1
ATOM 1611 O O . VAL A 1 204 ? 3.383 9.741 -11.407 1.00 92.12 204 VAL A O 1
ATOM 1614 N N . TRP A 1 205 ? 2.772 11.166 -9.772 1.00 91.94 205 TRP A N 1
ATOM 1615 C CA . TRP A 1 205 ? 1.334 11.057 -10.026 1.00 91.94 205 TRP A CA 1
ATOM 1616 C C . TRP A 1 205 ? 0.977 11.515 -11.443 1.00 91.94 205 TRP A C 1
ATOM 1618 O O . TRP A 1 205 ? 0.366 10.764 -12.201 1.00 91.94 205 TRP A O 1
ATOM 1628 N N . GLU A 1 206 ? 1.441 12.700 -11.843 1.00 89.75 206 GLU A N 1
ATOM 1629 C CA . GLU A 1 206 ? 1.212 13.227 -13.194 1.00 89.75 206 GLU A CA 1
ATOM 1630 C C . GLU A 1 206 ? 1.852 12.350 -14.279 1.00 89.75 206 GLU A C 1
ATOM 1632 O O . GLU A 1 206 ? 1.232 12.058 -15.307 1.00 89.75 206 GLU A O 1
ATOM 1637 N N . GLY A 1 207 ? 3.071 11.856 -14.034 1.00 90.94 207 GLY A N 1
ATOM 1638 C CA . GLY A 1 207 ? 3.737 10.897 -14.914 1.00 90.94 207 GLY A CA 1
ATOM 1639 C C . GLY A 1 207 ? 2.927 9.611 -15.085 1.00 90.94 207 GLY A C 1
ATOM 1640 O O . GLY A 1 207 ? 2.744 9.139 -16.206 1.00 90.94 207 GLY A O 1
ATOM 1641 N N . LEU A 1 208 ? 2.374 9.077 -13.992 1.00 92.88 208 LEU A N 1
ATOM 1642 C CA . LEU A 1 208 ? 1.580 7.852 -14.003 1.00 92.88 208 LEU A CA 1
ATOM 1643 C C . LEU A 1 208 ? 0.296 8.056 -14.811 1.00 92.88 208 LEU A C 1
ATOM 1645 O O . LEU A 1 208 ? -0.016 7.239 -15.678 1.00 92.88 208 LEU A O 1
ATOM 1649 N N . LYS A 1 209 ? -0.403 9.180 -14.602 1.00 91.69 209 LYS A N 1
ATOM 1650 C CA . LYS A 1 209 ? -1.585 9.550 -15.393 1.00 91.69 209 LYS A CA 1
ATOM 1651 C C . LYS A 1 209 ? -1.266 9.629 -16.887 1.00 91.69 209 LYS A C 1
ATOM 1653 O O . LYS A 1 209 ? -1.996 9.058 -17.699 1.00 91.69 209 LYS A O 1
ATOM 1658 N N . ARG A 1 210 ? -0.157 10.282 -17.259 1.00 91.12 210 ARG A N 1
ATOM 1659 C CA . ARG A 1 210 ? 0.292 10.408 -18.658 1.00 91.12 210 ARG A CA 1
ATOM 1660 C C . ARG A 1 210 ? 0.583 9.046 -19.289 1.00 91.12 210 ARG A C 1
ATOM 1662 O O . ARG A 1 210 ? 0.143 8.796 -20.409 1.00 91.12 210 ARG A O 1
ATOM 1669 N N . VAL A 1 211 ? 1.279 8.170 -18.569 1.00 92.44 211 VAL A N 1
ATOM 1670 C CA . VAL A 1 211 ? 1.641 6.828 -19.045 1.00 92.44 211 VAL A CA 1
ATOM 1671 C C . VAL A 1 211 ? 0.402 5.944 -19.230 1.00 92.44 211 VAL A C 1
ATOM 1673 O O . VAL A 1 211 ? 0.263 5.303 -20.272 1.00 92.44 211 VAL A O 1
ATOM 1676 N N . ILE A 1 212 ? -0.550 5.969 -18.290 1.00 92.31 212 ILE A N 1
ATOM 1677 C CA . ILE A 1 212 ? -1.812 5.214 -18.410 1.00 92.31 212 ILE A CA 1
ATOM 1678 C C . ILE A 1 212 ? -2.663 5.748 -19.574 1.00 92.31 212 ILE A C 1
ATOM 1680 O O . ILE A 1 212 ? -3.214 4.965 -20.350 1.00 92.31 212 ILE A O 1
ATOM 1684 N N . ARG A 1 213 ? -2.765 7.077 -19.720 1.00 91.56 213 ARG A N 1
ATOM 1685 C CA . ARG A 1 213 ? -3.572 7.721 -20.768 1.00 91.56 213 ARG A CA 1
ATOM 1686 C C . ARG A 1 213 ? -3.030 7.444 -22.167 1.00 91.56 213 ARG A C 1
ATOM 1688 O O . ARG A 1 213 ? -3.805 7.108 -23.059 1.00 91.56 213 ARG A O 1
ATOM 1695 N N . ASN A 1 214 ? -1.719 7.582 -22.352 1.00 92.19 214 ASN A N 1
ATOM 1696 C CA . ASN A 1 214 ? -1.090 7.450 -23.664 1.00 92.19 214 ASN A CA 1
ATOM 1697 C C . ASN A 1 214 ? -0.740 5.999 -24.020 1.00 92.19 214 ASN A C 1
ATOM 1699 O O . ASN A 1 214 ? -0.491 5.719 -25.188 1.00 92.19 214 ASN A O 1
ATOM 1703 N N . ARG A 1 215 ? -0.740 5.083 -23.039 1.00 92.62 215 ARG A N 1
ATOM 1704 C CA . ARG A 1 215 ? -0.341 3.673 -23.205 1.00 92.62 215 ARG A CA 1
ATOM 1705 C C . ARG A 1 215 ? 1.065 3.514 -23.783 1.00 92.62 215 ARG A C 1
ATOM 1707 O O . ARG A 1 215 ? 1.333 2.611 -24.571 1.00 92.62 215 ARG A O 1
ATOM 1714 N N . GLU A 1 216 ? 1.966 4.392 -23.370 1.00 93.19 216 GLU A N 1
ATOM 1715 C CA . GLU A 1 216 ? 3.373 4.356 -23.751 1.00 93.19 216 GLU A CA 1
ATOM 1716 C C . GLU A 1 216 ? 4.244 4.797 -22.572 1.00 93.19 216 GLU A C 1
ATOM 1718 O O . GLU A 1 216 ? 3.866 5.685 -21.801 1.00 93.19 216 GLU A O 1
ATOM 1723 N N . ILE A 1 217 ? 5.420 4.187 -22.439 1.00 90.81 217 ILE A N 1
ATOM 1724 C CA . ILE A 1 217 ? 6.441 4.583 -21.470 1.00 90.81 217 ILE A CA 1
ATOM 1725 C C . ILE A 1 217 ? 7.514 5.383 -22.192 1.00 90.81 217 ILE A C 1
ATOM 1727 O O . ILE A 1 217 ? 7.990 4.985 -23.254 1.00 90.81 217 ILE A O 1
ATOM 1731 N N . ARG A 1 218 ? 7.931 6.494 -21.585 1.00 87.44 218 ARG A N 1
ATOM 1732 C CA . ARG A 1 218 ? 9.054 7.302 -22.056 1.00 87.44 218 ARG A CA 1
ATOM 1733 C C . ARG A 1 218 ? 10.094 7.401 -20.950 1.00 87.44 218 ARG A C 1
ATOM 1735 O O . ARG A 1 218 ? 9.772 7.820 -19.839 1.00 87.44 218 ARG A O 1
ATOM 1742 N N . LEU A 1 219 ? 11.331 7.033 -21.268 1.00 83.69 219 LEU A N 1
ATOM 1743 C CA . LEU A 1 219 ? 12.489 7.258 -20.406 1.00 83.69 219 LEU A CA 1
ATOM 1744 C C . LEU A 1 219 ? 12.884 8.737 -20.509 1.00 83.69 219 LEU A C 1
ATOM 1746 O O . LEU A 1 219 ? 13.681 9.125 -21.358 1.00 83.69 219 LEU A O 1
ATOM 1750 N N . GLU A 1 220 ? 12.266 9.562 -19.669 1.00 76.38 220 GLU A N 1
ATOM 1751 C CA . GLU A 1 220 ? 12.533 10.999 -19.544 1.00 76.38 220 GLU A CA 1
ATOM 1752 C C . GLU A 1 220 ? 13.033 11.306 -18.123 1.00 76.38 220 GLU A C 1
ATOM 1754 O O . GLU A 1 220 ? 12.615 10.665 -17.157 1.00 76.38 220 GLU A O 1
ATOM 1759 N N . ASP A 1 221 ? 13.909 12.301 -17.978 1.00 71.25 221 ASP A N 1
ATOM 1760 C CA . ASP A 1 221 ? 14.347 12.821 -16.679 1.00 71.25 221 ASP A CA 1
ATOM 1761 C C . ASP A 1 221 ? 13.596 14.141 -16.384 1.00 71.25 221 ASP A C 1
ATOM 1763 O O . ASP A 1 221 ? 13.737 15.105 -17.143 1.00 71.25 221 ASP A O 1
ATOM 1767 N N . PRO A 1 222 ? 12.802 14.245 -15.299 1.00 66.69 222 PRO A N 1
ATOM 1768 C CA . PRO A 1 222 ? 12.072 15.467 -14.957 1.00 66.69 222 PRO A CA 1
ATOM 1769 C C . PRO A 1 222 ? 12.992 16.677 -14.765 1.00 66.69 222 PRO A C 1
ATOM 1771 O O . PRO A 1 222 ? 12.577 17.816 -14.986 1.00 66.69 222 PRO A O 1
ATOM 1774 N N . ALA A 1 223 ? 14.253 16.455 -14.375 1.00 65.62 223 ALA A N 1
ATOM 1775 C CA . ALA A 1 223 ? 15.233 17.527 -14.228 1.00 65.62 223 ALA A CA 1
ATOM 1776 C C . ALA A 1 223 ? 15.639 18.143 -15.581 1.00 65.62 223 ALA A C 1
ATOM 1778 O O . ALA A 1 223 ? 15.976 19.329 -15.632 1.00 65.62 223 ALA A O 1
ATOM 1779 N N . GLU A 1 224 ? 15.563 17.376 -16.675 1.00 64.50 224 GLU A N 1
ATOM 1780 C CA . GLU A 1 224 ? 15.797 17.880 -18.034 1.00 64.50 224 GLU A CA 1
ATOM 1781 C C . GLU A 1 224 ? 14.646 18.780 -18.508 1.00 64.50 224 GLU A C 1
ATOM 1783 O O . GLU A 1 224 ? 14.894 19.789 -19.168 1.00 64.50 224 GLU A O 1
ATOM 1788 N N . GLN A 1 225 ? 13.397 18.487 -18.122 1.00 59.47 225 GLN A N 1
ATOM 1789 C CA . GLN A 1 225 ? 12.233 19.309 -18.491 1.00 59.47 225 GLN A CA 1
ATOM 1790 C C . GLN A 1 225 ? 12.278 20.716 -17.870 1.00 59.47 225 GLN A C 1
ATOM 1792 O O . GLN A 1 225 ? 11.834 21.681 -18.489 1.00 59.47 225 GLN A O 1
ATOM 1797 N N . ASN A 1 226 ? 12.870 20.849 -16.679 1.00 58.38 226 ASN A N 1
ATOM 1798 C CA . ASN A 1 226 ? 13.017 22.128 -15.978 1.00 58.38 226 ASN A CA 1
ATOM 1799 C C . ASN A 1 226 ? 14.244 22.948 -16.431 1.00 58.38 226 ASN A C 1
ATOM 1801 O O . ASN A 1 226 ? 14.512 24.007 -15.865 1.00 58.38 226 ASN A O 1
ATOM 1805 N N . GLY A 1 227 ? 15.002 22.479 -17.431 1.00 56.31 227 GLY A N 1
ATOM 1806 C CA . GLY A 1 227 ? 16.109 23.230 -18.035 1.00 56.31 227 GLY A CA 1
ATOM 1807 C C . GLY A 1 227 ? 17.375 23.348 -17.177 1.00 56.31 227 GLY A C 1
ATOM 1808 O O . GLY A 1 227 ? 18.261 24.130 -17.514 1.00 56.31 227 GLY A O 1
ATOM 1809 N N . PHE A 1 228 ? 17.492 22.579 -16.086 1.00 53.25 228 PHE A N 1
ATOM 1810 C CA . PHE A 1 228 ? 18.688 22.579 -15.230 1.00 53.25 228 PHE A CA 1
ATOM 1811 C C . PHE A 1 228 ? 19.885 21.852 -15.865 1.00 53.25 228 PHE A C 1
ATOM 1813 O O . PHE A 1 228 ? 21.026 22.107 -15.480 1.00 53.25 228 PHE A O 1
ATOM 1820 N N . PHE A 1 229 ? 19.643 20.989 -16.857 1.00 54.38 229 PHE A N 1
ATOM 1821 C CA . PHE A 1 229 ? 20.670 20.278 -17.617 1.00 54.38 229 PHE A CA 1
ATOM 1822 C C . PHE A 1 229 ? 20.450 20.466 -19.122 1.00 54.38 229 PHE A C 1
ATOM 1824 O O . PHE A 1 229 ? 19.334 20.326 -19.618 1.00 54.38 229 PHE A O 1
ATOM 1831 N N . VAL A 1 230 ? 21.520 20.786 -19.858 1.00 53.69 230 VAL A N 1
ATOM 1832 C CA . VAL A 1 230 ? 21.495 20.834 -21.328 1.00 53.69 230 VAL A CA 1
ATOM 1833 C C . VAL A 1 230 ? 21.429 19.392 -21.848 1.00 53.69 230 VAL A C 1
ATOM 1835 O O . VAL A 1 230 ? 22.285 18.587 -21.470 1.00 53.69 230 VAL A O 1
ATOM 1838 N N . PRO A 1 231 ? 20.455 19.038 -22.705 1.00 51.22 231 PRO A N 1
ATOM 1839 C CA . PRO A 1 231 ? 20.298 17.676 -23.184 1.00 51.22 231 PRO A CA 1
ATOM 1840 C C . PRO A 1 231 ? 21.407 17.353 -24.189 1.00 51.22 231 PRO A C 1
ATOM 1842 O O . PRO A 1 231 ? 21.340 17.726 -25.356 1.00 51.22 231 PRO A O 1
ATOM 1845 N N . GLN A 1 232 ? 22.418 16.616 -23.743 1.00 53.38 232 GLN A N 1
ATOM 1846 C CA . GLN A 1 232 ? 23.073 15.612 -24.587 1.00 53.38 232 GLN A CA 1
ATOM 1847 C C . GLN A 1 232 ? 22.614 14.205 -24.160 1.00 53.38 232 GLN A C 1
ATOM 1849 O O . GLN A 1 232 ? 23.407 13.273 -24.076 1.00 53.38 232 GLN A O 1
ATOM 1854 N N . GLY A 1 233 ? 21.332 14.071 -23.801 1.00 63.41 233 GLY A N 1
ATOM 1855 C CA . GLY A 1 233 ? 20.718 12.805 -23.400 1.00 63.41 233 GLY A CA 1
ATOM 1856 C C . GLY A 1 233 ? 20.158 12.042 -24.600 1.00 63.41 233 GLY A C 1
ATOM 1857 O O . GLY A 1 233 ? 19.642 12.650 -25.541 1.00 63.41 233 GLY A O 1
ATOM 1858 N N . LEU A 1 234 ? 20.241 10.708 -24.560 1.00 70.44 234 LEU A N 1
ATOM 1859 C CA . LEU A 1 234 ? 19.472 9.856 -25.466 1.00 70.44 234 LEU A CA 1
ATOM 1860 C C . LEU A 1 234 ? 17.982 10.140 -25.303 1.00 70.44 234 LEU A C 1
ATOM 1862 O O . LEU A 1 234 ? 17.502 10.360 -24.193 1.00 70.44 234 LEU A O 1
ATOM 1866 N N . ARG A 1 235 ? 17.247 10.064 -26.411 1.00 77.31 235 ARG A N 1
ATOM 1867 C CA . ARG A 1 235 ? 15.784 10.062 -26.417 1.00 77.31 235 ARG A CA 1
ATOM 1868 C C . ARG A 1 235 ? 15.310 8.718 -26.958 1.00 77.31 235 ARG A C 1
ATOM 1870 O O . ARG A 1 235 ? 15.158 8.601 -28.173 1.00 77.31 235 ARG A O 1
ATOM 1877 N N . PRO A 1 236 ? 15.151 7.702 -26.092 1.00 83.44 236 PRO A N 1
ATOM 1878 C CA . PRO A 1 236 ? 14.630 6.410 -26.509 1.00 83.44 236 PRO A CA 1
ATOM 1879 C C . PRO A 1 236 ? 13.239 6.561 -27.121 1.00 83.44 236 PRO A C 1
ATOM 1881 O O . PRO A 1 236 ? 12.465 7.440 -26.727 1.00 83.44 236 PRO A O 1
ATOM 1884 N N . GLU A 1 237 ? 12.923 5.689 -28.071 1.00 87.06 237 GLU A N 1
ATOM 1885 C CA . GLU A 1 237 ? 11.572 5.606 -28.611 1.00 87.06 237 GLU A CA 1
ATOM 1886 C C . GLU A 1 237 ? 10.580 5.186 -27.510 1.00 87.06 237 GLU A C 1
ATOM 1888 O O . GLU A 1 237 ? 10.946 4.413 -26.615 1.00 87.06 237 GLU A O 1
ATOM 1893 N N . PRO A 1 238 ? 9.335 5.697 -27.528 1.00 89.88 238 PRO A N 1
ATOM 1894 C CA . PRO A 1 238 ? 8.322 5.287 -26.565 1.00 89.88 238 PRO A CA 1
ATOM 1895 C C . PRO A 1 238 ? 8.023 3.787 -26.666 1.00 89.88 238 PRO A C 1
ATOM 1897 O O . PRO A 1 238 ? 7.835 3.256 -27.758 1.00 89.88 238 PRO A O 1
ATOM 1900 N N . ILE A 1 239 ? 7.927 3.115 -25.519 1.00 91.12 239 ILE A N 1
ATOM 1901 C CA . ILE A 1 239 ? 7.626 1.681 -25.449 1.00 91.12 239 ILE A CA 1
ATOM 1902 C C . ILE A 1 239 ? 6.112 1.503 -25.258 1.00 91.12 239 ILE A C 1
ATOM 1904 O O . ILE A 1 239 ? 5.586 2.021 -24.267 1.00 91.12 239 ILE A O 1
ATOM 1908 N N . PRO A 1 240 ? 5.400 0.774 -26.141 1.00 92.25 240 PRO A N 1
ATOM 1909 C CA . PRO A 1 240 ? 3.983 0.469 -25.957 1.00 92.25 240 PRO A CA 1
ATOM 1910 C C . PRO A 1 240 ? 3.715 -0.253 -24.632 1.00 92.25 240 PRO A C 1
ATOM 1912 O O . PRO A 1 240 ? 4.441 -1.174 -24.246 1.00 92.25 240 PRO A O 1
ATOM 1915 N N . LEU A 1 241 ? 2.653 0.160 -23.945 1.00 93.25 241 LEU A N 1
ATOM 1916 C CA . LEU A 1 241 ? 2.317 -0.303 -22.605 1.00 93.25 241 LEU A CA 1
ATOM 1917 C C . LEU A 1 241 ? 0.953 -0.996 -22.566 1.00 93.25 241 LEU A C 1
ATOM 1919 O O . LEU A 1 241 ? -0.065 -0.399 -22.923 1.00 93.25 241 LEU A O 1
ATOM 1923 N N . ASP A 1 242 ? 0.929 -2.210 -22.021 1.00 93.88 242 ASP A N 1
ATOM 1924 C CA . ASP A 1 242 ? -0.287 -2.938 -21.660 1.00 93.88 242 ASP A CA 1
ATOM 1925 C C . ASP A 1 242 ? -0.205 -3.395 -20.198 1.00 93.88 242 ASP A C 1
ATOM 1927 O O . ASP A 1 242 ? 0.384 -4.427 -19.887 1.00 93.88 242 ASP A O 1
ATOM 1931 N N . ILE A 1 243 ? -0.742 -2.595 -19.273 1.00 93.75 243 ILE A N 1
ATOM 1932 C CA . ILE A 1 243 ? -0.703 -2.893 -17.833 1.00 93.75 243 ILE A CA 1
ATOM 1933 C C . ILE A 1 243 ? -2.030 -2.616 -17.150 1.00 93.75 243 ILE A C 1
ATOM 1935 O O . ILE A 1 243 ? -2.792 -1.727 -17.537 1.00 93.75 243 ILE A O 1
ATOM 1939 N N . LYS A 1 244 ? -2.257 -3.321 -16.043 1.00 94.56 244 LYS A N 1
ATOM 1940 C CA . LYS A 1 244 ? -3.302 -2.998 -15.072 1.00 94.56 244 LYS A CA 1
ATOM 1941 C C . LYS A 1 244 ? -2.676 -2.397 -13.821 1.00 94.56 244 LYS A C 1
ATOM 1943 O O . LYS A 1 244 ? -1.923 -3.060 -13.113 1.00 94.56 244 LYS A O 1
ATOM 1948 N N . VAL A 1 245 ? -3.016 -1.145 -13.533 1.00 95.06 245 VAL A N 1
ATOM 1949 C CA . VAL A 1 245 ? -2.548 -0.445 -12.331 1.00 95.06 245 VAL A CA 1
ATOM 1950 C C . VAL A 1 245 ? -3.556 -0.639 -11.201 1.00 95.06 245 VAL A C 1
ATOM 1952 O O . VAL A 1 245 ? -4.740 -0.349 -11.360 1.00 95.06 245 VAL A O 1
ATOM 1955 N N . ILE A 1 246 ? -3.079 -1.124 -10.058 1.00 95.81 246 ILE A N 1
ATOM 1956 C CA . ILE A 1 246 ? -3.837 -1.294 -8.820 1.00 95.81 246 ILE A CA 1
ATOM 1957 C C . ILE A 1 246 ? -3.260 -0.323 -7.796 1.00 95.81 246 ILE A C 1
ATOM 1959 O O . ILE A 1 246 ? -2.094 -0.424 -7.421 1.00 95.81 246 ILE A O 1
ATOM 1963 N N . ILE A 1 247 ? -4.086 0.605 -7.323 1.00 93.62 247 ILE A N 1
ATOM 1964 C CA . ILE A 1 247 ? -3.705 1.541 -6.267 1.00 93.62 247 ILE A CA 1
ATOM 1965 C C . ILE A 1 247 ? -4.392 1.133 -4.969 1.00 93.62 247 ILE A C 1
ATOM 1967 O O . ILE A 1 247 ? -5.613 0.988 -4.924 1.00 93.62 247 ILE A O 1
ATOM 1971 N N . THR A 1 248 ? -3.605 0.962 -3.912 1.00 94.75 248 THR A N 1
ATOM 1972 C CA . THR A 1 248 ? -4.082 0.704 -2.553 1.00 94.75 248 THR A CA 1
ATOM 1973 C C . THR A 1 248 ? -3.988 1.980 -1.723 1.00 94.75 248 THR A C 1
ATOM 1975 O O . THR A 1 248 ? -3.050 2.758 -1.862 1.00 94.75 248 THR A O 1
ATOM 1978 N N . GLY A 1 249 ? -4.972 2.244 -0.871 1.00 92.88 249 GLY A N 1
ATOM 1979 C CA . GLY A 1 249 ? -5.010 3.457 -0.061 1.00 92.88 249 GLY A CA 1
ATOM 1980 C C . GLY A 1 249 ? -6.177 3.435 0.912 1.00 92.88 249 GLY A C 1
ATOM 1981 O O . GLY A 1 249 ? -7.050 2.571 0.831 1.00 92.88 249 GLY A O 1
ATOM 1982 N N . ASP A 1 250 ? -6.180 4.373 1.850 1.00 91.88 250 ASP A N 1
ATOM 1983 C CA . ASP A 1 250 ? -7.276 4.548 2.791 1.00 91.88 250 ASP A CA 1
ATOM 1984 C C . ASP A 1 250 ? -8.389 5.436 2.208 1.00 91.88 250 ASP A C 1
ATOM 1986 O O . ASP A 1 250 ? -8.202 6.174 1.236 1.00 91.88 250 ASP A O 1
ATOM 1990 N N . GLU A 1 251 ? -9.568 5.387 2.830 1.00 89.81 251 GLU A N 1
ATOM 1991 C CA . GLU A 1 251 ? -10.739 6.142 2.372 1.00 89.81 251 GLU A CA 1
ATOM 1992 C C . GLU A 1 251 ? -10.478 7.658 2.364 1.00 89.81 251 GLU A C 1
ATOM 1994 O O . GLU A 1 251 ? -10.988 8.357 1.491 1.00 89.81 251 GLU A O 1
ATOM 1999 N N . SER A 1 252 ? -9.650 8.188 3.276 1.00 91.12 252 SER A N 1
ATOM 2000 C CA . SER A 1 252 ? -9.339 9.623 3.289 1.00 91.12 252 SER A CA 1
ATOM 2001 C C . SER A 1 252 ? -8.540 10.048 2.050 1.00 91.12 252 SER A C 1
ATOM 2003 O O . SER A 1 252 ? -8.885 11.048 1.416 1.00 91.12 252 SER A O 1
ATOM 2005 N N . THR A 1 253 ? -7.557 9.242 1.633 1.00 91.06 253 THR A N 1
ATOM 2006 C CA . THR A 1 253 ? -6.786 9.466 0.403 1.00 91.06 253 THR A CA 1
ATOM 2007 C C . THR A 1 253 ? -7.665 9.342 -0.839 1.00 91.06 253 THR A C 1
ATOM 2009 O O . THR A 1 253 ? -7.590 10.183 -1.735 1.00 91.06 253 THR A O 1
ATOM 2012 N N . TYR A 1 254 ? -8.556 8.346 -0.881 1.00 90.94 254 TYR A N 1
ATOM 2013 C CA . TYR A 1 254 ? -9.528 8.214 -1.968 1.00 90.94 254 TYR A CA 1
ATOM 2014 C C . TYR A 1 254 ? -10.414 9.464 -2.080 1.00 90.94 254 TYR A C 1
ATOM 2016 O O . TYR A 1 254 ? -10.558 10.041 -3.159 1.00 90.94 254 TYR A O 1
ATOM 2024 N N . ARG A 1 255 ? -10.967 9.942 -0.956 1.00 90.00 255 ARG A N 1
ATOM 2025 C CA . ARG A 1 255 ? -11.808 11.149 -0.932 1.00 90.00 255 ARG A CA 1
ATOM 2026 C C . ARG A 1 255 ? -11.046 12.392 -1.369 1.00 90.00 255 ARG A C 1
ATOM 2028 O O . ARG A 1 255 ? -11.600 13.189 -2.127 1.00 90.00 255 ARG A O 1
ATOM 2035 N N . LEU A 1 256 ? -9.788 12.528 -0.956 1.00 89.94 256 LEU A N 1
ATOM 2036 C CA . LEU A 1 256 ? -8.912 13.609 -1.396 1.00 89.94 256 LEU A CA 1
ATOM 2037 C C . LEU A 1 256 ? -8.749 13.608 -2.923 1.00 89.94 256 LEU A C 1
ATOM 2039 O O . LEU A 1 256 ? -9.032 14.624 -3.555 1.00 89.94 256 LEU A O 1
ATOM 2043 N N . LEU A 1 257 ? -8.383 12.467 -3.516 1.00 88.81 257 LEU A N 1
ATOM 2044 C CA . LEU A 1 257 ? -8.214 12.329 -4.968 1.00 88.81 257 LEU A CA 1
ATOM 2045 C C . LEU A 1 257 ? -9.504 12.651 -5.726 1.00 88.81 257 LEU A C 1
ATOM 2047 O O . LEU A 1 257 ? -9.489 13.442 -6.664 1.00 88.81 257 LEU A O 1
ATOM 2051 N N . THR A 1 258 ? -10.644 12.133 -5.258 1.00 86.88 258 THR A N 1
ATOM 2052 C CA . THR A 1 258 ? -11.948 12.412 -5.885 1.00 86.88 258 THR A CA 1
ATOM 2053 C C . THR A 1 258 ? -12.410 13.863 -5.753 1.00 86.88 258 THR A C 1
ATOM 2055 O O . THR A 1 258 ? -13.317 14.265 -6.475 1.00 86.88 258 THR A O 1
ATOM 2058 N N . THR A 1 259 ? -11.836 14.639 -4.830 1.00 87.62 259 THR A N 1
ATOM 2059 C CA . THR A 1 259 ? -12.193 16.051 -4.623 1.00 87.62 259 THR A CA 1
ATOM 2060 C C . THR A 1 259 ? -11.260 16.985 -5.390 1.00 87.62 259 THR A C 1
ATOM 2062 O O . THR A 1 259 ? -11.715 17.999 -5.910 1.00 87.62 259 THR A O 1
ATOM 2065 N N . VAL A 1 260 ? -9.965 16.660 -5.447 1.00 84.12 260 VAL A N 1
ATOM 2066 C CA . VAL A 1 260 ? -8.922 17.533 -6.010 1.00 84.12 260 VAL A CA 1
ATOM 2067 C C . VAL A 1 260 ? -8.661 17.261 -7.494 1.00 84.12 260 VAL A C 1
ATOM 2069 O O . VAL A 1 260 ? -8.427 18.210 -8.233 1.00 84.12 260 VAL A O 1
ATOM 2072 N N . ASP A 1 261 ? -8.715 16.001 -7.934 1.00 81.50 261 ASP A N 1
ATOM 2073 C CA . ASP A 1 261 ? -8.315 15.557 -9.283 1.00 81.50 261 ASP A CA 1
ATOM 2074 C C . ASP A 1 261 ? -9.432 14.730 -9.944 1.00 81.50 261 ASP A C 1
ATOM 2076 O O . ASP A 1 261 ? -9.213 13.662 -10.511 1.00 81.50 261 ASP A O 1
ATOM 2080 N N . ASN A 1 262 ? -10.677 15.178 -9.777 1.00 78.19 262 ASN A N 1
ATOM 2081 C CA . ASN A 1 262 ? -11.866 14.406 -10.132 1.00 78.19 262 ASN A CA 1
ATOM 2082 C C . ASN A 1 262 ? -11.923 14.021 -11.622 1.00 78.19 262 ASN A C 1
ATOM 2084 O O . ASN A 1 262 ? -12.246 12.876 -11.923 1.00 78.19 262 ASN A O 1
ATOM 2088 N N . GLU A 1 263 ? -11.617 14.940 -12.536 1.00 78.88 263 GLU A N 1
ATOM 2089 C CA . GLU A 1 263 ? -11.706 14.705 -13.983 1.00 78.88 263 GLU A CA 1
ATOM 2090 C C . GLU A 1 263 ? -10.790 13.555 -14.421 1.00 78.88 263 GLU A C 1
ATOM 2092 O O . GLU A 1 263 ? -11.261 12.563 -14.978 1.00 78.88 263 GLU A O 1
ATOM 2097 N N . ASP A 1 264 ? -9.501 13.628 -14.085 1.00 84.00 264 ASP A N 1
ATOM 2098 C CA . ASP A 1 264 ? -8.538 12.604 -14.484 1.00 84.00 264 ASP A CA 1
ATOM 2099 C C . ASP A 1 264 ? -8.718 11.294 -13.703 1.00 84.00 264 ASP A C 1
ATOM 2101 O O . ASP A 1 264 ? -8.574 10.202 -14.261 1.00 84.00 264 ASP A O 1
ATOM 2105 N N . PHE A 1 265 ? -9.019 11.379 -12.404 1.00 87.25 265 PHE A N 1
ATOM 2106 C CA . PHE A 1 265 ? -9.080 10.206 -11.537 1.00 87.25 265 PHE A CA 1
ATOM 2107 C C . PHE A 1 265 ? -10.187 9.233 -11.959 1.00 87.25 265 PHE A C 1
ATOM 2109 O O . PHE A 1 265 ? -9.937 8.029 -12.037 1.00 87.25 265 PHE A O 1
ATOM 2116 N N . TRP A 1 266 ? -11.387 9.731 -12.276 1.00 85.56 266 TRP A N 1
ATOM 2117 C CA . TRP A 1 266 ? -12.510 8.878 -12.688 1.00 85.56 266 TRP A CA 1
ATOM 2118 C C . TRP A 1 266 ? -12.316 8.251 -14.072 1.00 85.56 266 TRP A C 1
ATOM 2120 O O . TRP A 1 266 ? -12.772 7.128 -14.310 1.00 85.56 266 TRP A O 1
ATOM 2130 N N . ASP A 1 267 ? -11.609 8.938 -14.969 1.00 87.44 267 ASP A N 1
ATOM 2131 C CA . ASP A 1 267 ? -11.305 8.421 -16.302 1.00 87.44 267 ASP A CA 1
ATOM 2132 C C . ASP A 1 267 ? -10.284 7.278 -16.258 1.00 87.44 267 ASP A C 1
ATOM 2134 O O . ASP A 1 267 ? -10.397 6.307 -17.019 1.00 87.44 267 ASP A O 1
ATOM 2138 N N . LEU A 1 268 ? -9.309 7.374 -15.351 1.00 88.62 268 LEU A N 1
ATOM 2139 C CA . LEU A 1 268 ? -8.218 6.411 -15.215 1.00 88.62 268 LEU A CA 1
ATOM 2140 C C . LEU A 1 268 ? -8.580 5.240 -14.286 1.00 88.62 268 LEU A C 1
ATOM 2142 O O . LEU A 1 268 ? -8.322 4.083 -14.625 1.00 88.62 268 LEU A O 1
ATOM 2146 N N . PHE A 1 269 ? -9.222 5.505 -13.145 1.00 91.19 269 PHE A N 1
ATOM 2147 C CA . PHE A 1 269 ? -9.513 4.518 -12.099 1.00 91.19 269 PHE A CA 1
ATOM 2148 C C . PHE A 1 269 ? -11.012 4.228 -12.000 1.00 91.19 269 PHE A C 1
ATOM 2150 O O . PHE A 1 269 ? -11.722 4.692 -11.112 1.00 91.19 269 PHE A O 1
ATOM 2157 N N . LYS A 1 270 ? -11.500 3.402 -12.928 1.00 88.94 270 LYS A N 1
ATOM 2158 C CA . LYS A 1 270 ? -12.940 3.121 -13.087 1.00 88.94 270 LYS A CA 1
ATOM 2159 C C . LYS A 1 270 ? -13.520 2.136 -12.072 1.00 88.94 270 LYS A C 1
ATOM 2161 O O . LYS A 1 270 ? -14.735 2.072 -11.908 1.00 88.94 270 LYS A O 1
ATOM 2166 N N . VAL A 1 271 ? -12.678 1.321 -11.440 1.00 92.06 271 VAL A N 1
ATOM 2167 C CA . VAL A 1 271 ? -13.110 0.233 -10.554 1.00 92.06 271 VAL A CA 1
ATOM 2168 C C . VAL A 1 271 ? -12.673 0.544 -9.128 1.00 92.06 271 VAL A C 1
ATOM 2170 O O . VAL A 1 271 ? -11.482 0.514 -8.828 1.00 92.06 271 VAL A O 1
ATOM 2173 N N . LYS A 1 272 ? -13.642 0.801 -8.241 1.00 91.38 272 LYS A N 1
ATOM 2174 C CA . LYS A 1 272 ? -13.416 0.881 -6.791 1.00 91.38 272 LYS A CA 1
ATOM 2175 C C . LYS A 1 272 ? -13.641 -0.502 -6.175 1.00 91.38 272 LYS A C 1
ATOM 2177 O O . LYS A 1 272 ? -14.759 -1.010 -6.210 1.00 91.38 272 LYS A O 1
ATOM 2182 N N . ALA A 1 273 ? -12.593 -1.093 -5.605 1.00 91.94 273 ALA A N 1
ATOM 2183 C CA . ALA A 1 273 ? -12.682 -2.306 -4.792 1.00 91.94 273 ALA A CA 1
ATOM 2184 C C . ALA A 1 273 ? -12.542 -1.923 -3.313 1.00 91.94 273 ALA A C 1
ATOM 2186 O O . ALA A 1 273 ? -11.439 -1.701 -2.820 1.00 91.94 273 ALA A O 1
ATOM 2187 N N . GLU A 1 274 ? -13.673 -1.776 -2.626 1.00 88.88 274 GLU A N 1
ATOM 2188 C CA . GLU A 1 274 ? -13.710 -1.371 -1.221 1.00 88.88 274 GLU A CA 1
ATOM 2189 C C . GLU A 1 274 ? -13.733 -2.595 -0.304 1.00 88.88 274 GLU A C 1
ATOM 2191 O O . GLU A 1 274 ? -14.541 -3.506 -0.486 1.00 88.88 274 GLU A O 1
ATOM 2196 N N . PHE A 1 275 ? -12.839 -2.603 0.682 1.00 87.69 275 PHE A N 1
ATOM 2197 C CA . PHE A 1 275 ? -12.795 -3.624 1.721 1.00 87.69 275 PHE A CA 1
ATOM 2198 C C . PHE A 1 275 ? -13.466 -3.076 2.976 1.00 87.69 275 PHE A C 1
ATOM 2200 O O . PHE A 1 275 ? -12.966 -2.128 3.585 1.00 87.69 275 PHE A O 1
ATOM 2207 N N . ASP A 1 276 ? -14.588 -3.676 3.369 1.00 87.31 276 ASP A N 1
ATOM 2208 C CA . ASP A 1 276 ? -15.226 -3.354 4.644 1.00 87.31 276 ASP A CA 1
ATOM 2209 C C . ASP A 1 276 ? -14.328 -3.831 5.800 1.00 87.31 276 ASP A C 1
ATOM 2211 O O . ASP A 1 276 ? -13.696 -4.890 5.731 1.00 87.31 276 ASP A O 1
ATOM 2215 N N . ASN A 1 277 ? -14.272 -3.042 6.874 1.00 87.62 277 ASN A N 1
ATOM 2216 C CA . ASN A 1 277 ? -13.562 -3.396 8.099 1.00 87.62 277 ASN A CA 1
ATOM 2217 C C . ASN A 1 277 ? -14.371 -4.343 9.005 1.00 87.62 277 ASN A C 1
ATOM 2219 O O . ASN A 1 277 ? -13.883 -4.719 10.078 1.00 87.62 277 ASN A O 1
ATOM 2223 N N . LYS A 1 278 ? -15.596 -4.708 8.596 1.00 92.94 278 LYS A N 1
ATOM 2224 C CA . LYS A 1 278 ? -16.493 -5.612 9.321 1.00 92.94 278 LYS A CA 1
ATOM 2225 C C . LYS A 1 278 ? -17.125 -6.645 8.389 1.00 92.94 278 LYS A C 1
ATOM 2227 O O . LYS A 1 278 ? -17.477 -6.334 7.259 1.00 92.94 278 LYS A O 1
ATOM 2232 N N . VAL A 1 279 ? -17.354 -7.849 8.902 1.00 94.00 279 VAL A N 1
ATOM 2233 C CA . VAL A 1 279 ? -18.144 -8.902 8.237 1.00 94.00 279 VAL A CA 1
ATOM 2234 C C . VAL A 1 279 ? -19.182 -9.462 9.194 1.00 94.00 279 VAL A C 1
ATOM 2236 O O . VAL A 1 279 ? -18.962 -9.456 10.400 1.00 94.00 279 VAL A O 1
ATOM 2239 N N . ASP A 1 280 ? -20.312 -9.941 8.682 1.00 95.62 280 ASP A N 1
ATOM 2240 C CA . ASP A 1 280 ? -21.348 -10.544 9.524 1.00 95.62 280 ASP A CA 1
ATOM 2241 C C . ASP A 1 280 ? -20.890 -11.894 10.098 1.00 95.62 280 ASP A C 1
ATOM 2243 O O . ASP A 1 280 ? -20.161 -12.652 9.454 1.00 95.62 280 ASP A O 1
ATOM 2247 N N . ILE A 1 281 ? -21.338 -12.220 11.310 1.00 94.00 281 ILE A N 1
ATOM 2248 C CA . ILE A 1 281 ? -21.100 -13.529 11.925 1.00 94.00 281 ILE A CA 1
ATOM 2249 C C . ILE A 1 281 ? -22.035 -14.550 11.269 1.00 94.00 281 ILE A C 1
ATOM 2251 O O . ILE A 1 281 ? -23.225 -14.623 11.580 1.00 94.00 281 ILE A O 1
ATOM 2255 N N . THR A 1 282 ? -21.481 -15.351 10.364 1.00 95.38 282 THR A N 1
ATOM 2256 C CA . THR A 1 282 ? -22.131 -16.509 9.736 1.00 95.38 282 THR A CA 1
ATOM 2257 C C . THR A 1 282 ? -21.272 -17.758 9.955 1.00 95.38 282 THR A C 1
ATOM 2259 O O . THR A 1 282 ? -20.071 -17.613 10.187 1.00 95.38 282 THR A O 1
ATOM 2262 N N . PRO A 1 283 ? -21.837 -18.979 9.882 1.00 94.25 283 PRO A N 1
ATOM 2263 C CA . PRO A 1 283 ? -21.049 -20.211 9.973 1.00 94.25 283 PRO A CA 1
ATOM 2264 C C . PRO A 1 283 ? -19.873 -20.230 8.984 1.00 94.25 283 PRO A C 1
ATOM 2266 O O . PRO A 1 283 ? -18.741 -20.443 9.399 1.00 94.25 283 PRO A O 1
ATOM 2269 N N . ASP A 1 284 ? -20.118 -19.861 7.723 1.00 96.00 284 ASP A N 1
ATOM 2270 C CA . ASP A 1 284 ? -19.082 -19.799 6.683 1.00 96.00 284 ASP A CA 1
ATOM 2271 C C . ASP A 1 284 ? -17.960 -18.804 7.030 1.00 96.00 284 ASP A C 1
ATOM 2273 O O . ASP A 1 284 ? -16.780 -19.089 6.829 1.00 96.00 284 ASP A O 1
ATOM 2277 N N . ASN A 1 285 ? -18.309 -17.636 7.585 1.00 93.69 285 ASN A N 1
ATOM 2278 C CA . ASN A 1 285 ? -17.320 -16.635 7.985 1.00 93.69 285 ASN A CA 1
ATOM 2279 C C . ASN A 1 285 ? -16.542 -17.066 9.230 1.00 93.69 285 ASN A C 1
ATOM 2281 O O . ASN A 1 285 ? -15.359 -16.758 9.319 1.00 93.69 285 ASN A O 1
ATOM 2285 N N . ILE A 1 286 ? -17.172 -17.775 10.172 1.00 93.75 286 ILE A N 1
ATOM 2286 C CA . ILE A 1 286 ? -16.486 -18.361 11.332 1.00 93.75 286 ILE A CA 1
ATOM 2287 C C . ILE A 1 286 ? -15.474 -19.408 10.859 1.00 93.75 286 ILE A C 1
ATOM 2289 O O . ILE A 1 286 ? -14.322 -19.364 11.285 1.00 93.75 286 ILE A O 1
ATOM 2293 N N . ASP A 1 287 ? -15.865 -20.291 9.939 1.00 94.62 287 ASP A N 1
ATOM 2294 C CA . ASP A 1 287 ? -14.973 -21.309 9.376 1.00 94.62 287 ASP A CA 1
ATOM 2295 C C . ASP A 1 287 ? -13.803 -20.669 8.616 1.00 94.62 287 ASP A C 1
ATOM 2297 O O . ASP A 1 287 ? -12.646 -21.048 8.813 1.00 94.62 287 ASP A O 1
ATOM 2301 N N . ALA A 1 288 ? -14.072 -19.633 7.815 1.00 94.31 288 ALA A N 1
ATOM 2302 C CA . ALA A 1 288 ? -13.032 -18.852 7.147 1.00 94.31 288 ALA A CA 1
ATOM 2303 C C . ALA A 1 288 ? -12.092 -18.154 8.148 1.00 94.31 288 ALA A C 1
ATOM 2305 O O . ALA A 1 288 ? -10.885 -18.069 7.915 1.00 94.31 288 ALA A O 1
ATOM 2306 N N . TYR A 1 289 ? -12.620 -17.685 9.280 1.00 94.25 289 TYR A N 1
ATOM 2307 C CA . TYR A 1 289 ? -11.836 -17.055 10.337 1.00 94.25 289 TYR A CA 1
ATOM 2308 C C . TYR A 1 289 ? -10.939 -18.064 11.065 1.00 94.25 289 TYR A C 1
ATOM 2310 O O . TYR A 1 289 ? -9.769 -17.784 11.319 1.00 94.25 289 TYR A O 1
ATOM 2318 N N . CYS A 1 290 ? -11.447 -19.266 11.342 1.00 94.56 290 CYS A N 1
ATOM 2319 C CA . CYS A 1 290 ? -10.653 -20.377 11.863 1.00 94.56 290 CYS A CA 1
ATOM 2320 C C . CYS A 1 290 ? -9.544 -20.774 10.879 1.00 94.56 290 CYS A C 1
ATOM 2322 O O . CYS A 1 290 ? -8.395 -20.931 11.285 1.00 94.56 290 CYS A O 1
ATOM 2324 N N . ALA A 1 291 ? -9.852 -20.848 9.579 1.00 94.94 291 ALA A N 1
ATOM 2325 C CA . ALA A 1 291 ? -8.853 -21.105 8.543 1.00 94.94 291 ALA A CA 1
ATOM 2326 C C . ALA A 1 291 ? -7.780 -20.003 8.488 1.00 94.94 291 ALA A C 1
ATOM 2328 O O . ALA A 1 291 ? -6.598 -20.305 8.330 1.00 94.94 291 ALA A O 1
ATOM 2329 N N . PHE A 1 292 ? -8.164 -18.735 8.672 1.00 95.25 292 PHE A N 1
ATOM 2330 C CA . PHE A 1 292 ? -7.222 -17.622 8.799 1.00 95.25 292 PHE A CA 1
ATOM 2331 C C . PHE A 1 292 ? -6.299 -17.776 10.018 1.00 95.25 292 PHE A C 1
ATOM 2333 O O . PHE A 1 292 ? -5.093 -17.557 9.889 1.00 95.25 292 PHE A O 1
ATOM 2340 N N . ILE A 1 293 ? -6.829 -18.188 11.177 1.00 95.12 293 ILE A N 1
ATOM 2341 C CA . ILE A 1 293 ? -6.019 -18.465 12.374 1.00 95.12 293 ILE A CA 1
ATOM 2342 C C . ILE A 1 293 ? -5.018 -19.585 12.074 1.00 95.12 293 ILE A C 1
ATOM 2344 O O . ILE A 1 293 ? -3.823 -19.378 12.263 1.00 95.12 293 ILE A O 1
ATOM 2348 N N . CYS A 1 294 ? -5.476 -20.722 11.535 1.00 95.00 294 CYS A N 1
ATOM 2349 C CA . CYS A 1 294 ? -4.609 -21.851 11.186 1.00 95.00 294 CYS A CA 1
ATOM 2350 C C . CYS A 1 294 ? -3.499 -21.448 10.212 1.00 95.00 294 CYS A C 1
ATOM 2352 O O . CYS A 1 294 ? -2.328 -21.704 10.480 1.00 95.00 294 CYS A O 1
ATOM 2354 N N . ARG A 1 295 ? -3.852 -20.747 9.129 1.00 95.81 295 ARG A N 1
ATOM 2355 C CA . ARG A 1 295 ? -2.880 -20.245 8.154 1.00 95.81 295 ARG A CA 1
ATOM 2356 C C . ARG A 1 295 ? -1.864 -19.303 8.796 1.00 95.81 295 ARG A C 1
ATOM 2358 O O . ARG A 1 295 ? -0.681 -19.397 8.508 1.00 95.81 295 ARG A O 1
ATOM 2365 N N . THR A 1 296 ? -2.307 -18.417 9.686 1.00 94.88 296 THR A N 1
ATOM 2366 C CA . THR A 1 296 ? -1.397 -17.504 10.392 1.00 94.88 296 THR A CA 1
ATOM 2367 C C . THR A 1 296 ? -0.445 -18.268 11.314 1.00 94.88 296 THR A C 1
ATOM 2369 O O . THR A 1 296 ? 0.720 -17.895 11.422 1.00 94.88 296 THR A O 1
ATOM 2372 N N . CYS A 1 297 ? -0.908 -19.346 11.957 1.00 94.62 297 CYS A N 1
ATOM 2373 C CA . CYS A 1 297 ? -0.036 -20.214 12.745 1.00 94.62 297 CYS A CA 1
ATOM 2374 C C . CYS A 1 297 ? 1.027 -20.898 11.878 1.00 94.62 297 CYS A C 1
ATOM 2376 O O . CYS A 1 297 ? 2.172 -20.988 12.302 1.00 94.62 297 CYS A O 1
ATOM 2378 N N . GLU A 1 298 ? 0.673 -21.341 10.672 1.00 94.81 298 GLU A N 1
ATOM 2379 C CA . GLU A 1 298 ? 1.622 -21.940 9.726 1.00 94.81 298 GLU A CA 1
ATOM 2380 C C . GLU A 1 298 ? 2.637 -20.915 9.202 1.00 94.81 298 GLU A C 1
ATOM 2382 O O . GLU A 1 298 ? 3.840 -21.166 9.259 1.00 94.81 298 GLU A O 1
ATOM 2387 N N . ASP A 1 299 ? 2.162 -19.750 8.748 1.00 94.31 299 ASP A N 1
ATOM 2388 C CA . ASP A 1 299 ? 2.990 -18.696 8.151 1.00 94.31 299 ASP A CA 1
ATOM 2389 C C . ASP A 1 299 ? 4.020 -18.128 9.154 1.00 94.31 299 ASP A C 1
ATOM 2391 O O . ASP A 1 299 ? 5.152 -17.825 8.778 1.00 94.31 299 ASP A O 1
ATOM 2395 N N . GLU A 1 300 ? 3.649 -18.003 10.435 1.00 93.81 300 GLU A N 1
ATOM 2396 C CA . GLU A 1 300 ? 4.500 -17.438 11.499 1.00 93.81 300 GLU A CA 1
ATOM 2397 C C . GLU A 1 300 ? 5.155 -18.500 12.405 1.00 93.81 300 GLU A C 1
ATOM 2399 O O . GLU A 1 300 ? 5.915 -18.158 13.311 1.00 93.81 300 GLU A O 1
ATOM 2404 N N . GLY A 1 301 ? 4.876 -19.791 12.190 1.00 94.19 301 GLY A N 1
ATOM 2405 C CA . GLY A 1 301 ? 5.414 -20.885 13.009 1.00 94.19 301 GLY A CA 1
ATOM 2406 C C . GLY A 1 301 ? 4.912 -20.906 14.461 1.00 94.19 301 GLY A C 1
ATOM 2407 O O . GLY A 1 301 ? 5.672 -21.248 15.367 1.00 94.19 301 GLY A O 1
ATOM 2408 N N . LEU A 1 302 ? 3.651 -20.530 14.691 1.00 95.62 302 LEU A N 1
ATOM 2409 C CA . LEU A 1 302 ? 3.013 -20.505 16.015 1.00 95.62 302 LEU A CA 1
ATOM 2410 C C . LEU A 1 302 ? 2.490 -21.891 16.419 1.00 95.62 302 LEU A C 1
ATOM 2412 O O . LEU A 1 302 ? 2.250 -22.764 15.582 1.00 95.62 302 LEU A O 1
ATOM 2416 N N . ARG A 1 303 ? 2.225 -22.082 17.714 1.00 94.81 303 ARG A N 1
ATOM 2417 C CA . ARG A 1 303 ? 1.494 -23.257 18.209 1.00 94.81 303 ARG A CA 1
ATOM 2418 C C . ARG A 1 303 ? 0.050 -23.245 17.731 1.00 94.81 303 ARG A C 1
ATOM 2420 O O . ARG A 1 303 ? -0.559 -22.193 17.539 1.00 94.81 303 ARG A O 1
ATOM 2427 N N . ALA A 1 304 ? -0.525 -24.438 17.613 1.00 94.88 304 ALA A N 1
ATOM 2428 C CA . ALA A 1 304 ? -1.931 -24.582 17.277 1.00 94.88 304 ALA A CA 1
ATOM 2429 C C . ALA A 1 304 ? -2.829 -24.049 18.406 1.00 94.88 304 ALA A C 1
ATOM 2431 O O . ALA A 1 304 ? -2.559 -24.237 19.597 1.00 94.88 304 ALA A O 1
ATOM 2432 N N . PHE A 1 305 ? -3.918 -23.398 18.012 1.00 96.00 305 PHE A N 1
ATOM 2433 C CA . PHE A 1 305 ? -4.948 -22.916 18.925 1.00 96.00 305 PHE A CA 1
ATOM 2434 C C . PHE A 1 305 ? -5.944 -24.038 19.210 1.00 96.00 305 PHE A C 1
ATOM 2436 O O . PHE A 1 305 ? -6.356 -24.755 18.296 1.00 96.00 305 PHE A O 1
ATOM 2443 N N . ASP A 1 306 ? -6.348 -24.187 20.473 1.00 95.56 306 ASP A N 1
ATOM 2444 C CA . ASP A 1 306 ? -7.484 -25.043 20.807 1.00 95.56 306 ASP A CA 1
ATOM 2445 C C . ASP A 1 306 ? -8.812 -24.348 20.450 1.00 95.56 306 ASP A C 1
ATOM 2447 O O . ASP A 1 306 ? -8.860 -23.165 20.094 1.00 95.56 306 ASP A O 1
ATOM 2451 N N . ALA A 1 307 ? -9.921 -25.082 20.562 1.00 94.44 307 ALA A N 1
ATOM 2452 C CA . ALA A 1 307 ? -11.244 -24.531 20.272 1.00 94.44 307 ALA A CA 1
ATOM 2453 C C . ALA A 1 307 ? -11.581 -23.315 21.158 1.00 94.44 307 ALA A C 1
ATOM 2455 O O . ALA A 1 307 ? -12.213 -22.371 20.683 1.00 94.44 307 ALA A O 1
ATOM 2456 N N . ASN A 1 308 ? -11.135 -23.301 22.422 1.00 95.44 308 ASN A N 1
ATOM 2457 C CA . ASN A 1 308 ? -11.371 -22.168 23.319 1.00 95.44 308 ASN A CA 1
ATOM 2458 C C . ASN A 1 308 ? -10.525 -20.948 22.936 1.00 95.44 308 ASN A C 1
ATOM 2460 O O . ASN A 1 308 ? -11.025 -19.827 22.963 1.00 95.44 308 ASN A O 1
ATOM 2464 N N . GLY A 1 309 ? -9.265 -21.145 22.559 1.00 94.31 309 GLY A N 1
ATOM 2465 C CA . GLY A 1 309 ? -8.354 -20.115 22.077 1.00 94.31 309 GLY A CA 1
ATOM 2466 C C . GLY A 1 309 ? -8.903 -19.447 20.825 1.00 94.31 309 GLY A C 1
ATOM 2467 O O . GLY A 1 309 ? -9.046 -18.226 20.798 1.00 94.31 309 GLY A O 1
ATOM 2468 N N . ALA A 1 310 ? -9.309 -20.241 19.831 1.00 95.12 310 ALA A N 1
ATOM 2469 C CA . ALA A 1 310 ? -9.944 -19.726 18.620 1.00 95.12 310 ALA A CA 1
ATOM 2470 C C . ALA A 1 310 ? -11.235 -18.947 18.936 1.00 95.12 310 ALA A C 1
ATOM 2472 O O . ALA A 1 310 ? -11.418 -17.832 18.442 1.00 95.12 310 ALA A O 1
ATOM 2473 N N . ALA A 1 311 ? -12.092 -19.472 19.823 1.00 94.94 311 ALA A N 1
ATOM 2474 C CA . ALA A 1 311 ? -13.305 -18.778 20.254 1.00 94.94 311 ALA A CA 1
ATOM 2475 C C . ALA A 1 311 ? -13.000 -17.421 20.914 1.00 94.94 311 ALA A C 1
ATOM 2477 O O . ALA A 1 311 ? -13.630 -16.422 20.568 1.00 94.94 311 ALA A O 1
ATOM 2478 N N . ARG A 1 312 ? -11.990 -17.340 21.794 1.00 95.88 312 ARG A N 1
ATOM 2479 C CA . ARG A 1 312 ? -11.578 -16.071 22.426 1.00 95.88 312 ARG A CA 1
ATOM 2480 C C . ARG A 1 312 ? -11.042 -15.051 21.426 1.00 95.88 312 ARG A C 1
ATOM 2482 O O . ARG A 1 312 ? -11.309 -13.859 21.575 1.00 95.88 312 ARG A O 1
ATOM 2489 N N . VAL A 1 313 ? -10.331 -15.493 20.391 1.00 95.69 313 VAL A N 1
ATOM 2490 C CA . VAL A 1 313 ? -9.874 -14.604 19.311 1.00 95.69 313 VAL A CA 1
ATOM 2491 C C . VAL A 1 313 ? -11.067 -14.049 18.523 1.00 95.69 313 VAL A C 1
ATOM 2493 O O . VAL A 1 313 ? -11.096 -12.856 18.217 1.00 95.69 313 VAL A O 1
ATOM 2496 N N . ILE A 1 314 ? -12.073 -14.877 18.228 1.00 94.31 314 ILE A N 1
ATOM 2497 C CA . ILE A 1 314 ? -13.297 -14.450 17.530 1.00 94.31 314 ILE A CA 1
ATOM 2498 C C . ILE A 1 314 ? -14.106 -13.465 18.391 1.00 94.31 314 ILE A C 1
ATOM 2500 O O . ILE A 1 314 ? -14.546 -12.428 17.893 1.00 94.31 314 ILE A O 1
ATOM 2504 N N . GLU A 1 315 ? -14.252 -13.726 19.694 1.00 93.75 315 GLU A N 1
ATOM 2505 C CA . GLU A 1 315 ? -14.886 -12.791 20.637 1.00 93.75 315 GLU A CA 1
ATOM 2506 C C . GLU A 1 315 ? -14.160 -11.442 20.673 1.00 93.75 315 GLU A C 1
ATOM 2508 O O . GLU A 1 315 ? -14.795 -10.383 20.644 1.00 93.75 315 GLU A O 1
ATOM 2513 N N . PHE A 1 316 ? -12.824 -11.466 20.693 1.00 93.56 316 PHE A N 1
ATOM 2514 C CA . PHE A 1 316 ? -12.021 -10.252 20.614 1.00 93.56 316 PHE A CA 1
ATOM 2515 C C . PHE A 1 316 ? -12.281 -9.497 19.305 1.00 93.56 316 PHE A C 1
ATOM 2517 O O . PHE A 1 316 ? -12.503 -8.286 19.331 1.00 93.56 316 PHE A O 1
ATOM 2524 N N . ALA A 1 317 ? -12.345 -10.199 18.173 1.00 93.88 317 ALA A N 1
ATOM 2525 C CA . ALA A 1 317 ? -12.637 -9.604 16.873 1.00 93.88 317 ALA A CA 1
ATOM 2526 C C . ALA A 1 317 ? -14.020 -8.937 16.809 1.00 93.88 317 ALA A C 1
ATOM 2528 O O . ALA A 1 317 ? -14.149 -7.865 16.211 1.00 93.88 317 ALA A O 1
ATOM 2529 N N . ALA A 1 318 ? -15.036 -9.526 17.447 1.00 93.94 318 ALA A N 1
ATOM 2530 C CA . ALA A 1 318 ? -16.359 -8.916 17.591 1.00 93.94 318 ALA A CA 1
ATOM 2531 C C . ALA A 1 318 ? -16.321 -7.677 18.503 1.00 93.94 318 ALA A C 1
ATOM 2533 O O . ALA A 1 318 ? -16.894 -6.626 18.195 1.00 93.94 318 ALA A O 1
ATOM 2534 N N . ARG A 1 319 ? -15.568 -7.750 19.608 1.00 91.50 319 ARG A N 1
ATOM 2535 C CA . ARG A 1 319 ? -15.386 -6.622 20.534 1.00 91.50 319 ARG A CA 1
ATOM 2536 C C . ARG A 1 319 ? -14.710 -5.425 19.864 1.00 91.50 319 ARG A C 1
ATOM 2538 O O . ARG A 1 319 ? -15.123 -4.293 20.106 1.00 91.50 319 ARG A O 1
ATOM 2545 N N . MET A 1 320 ? -13.736 -5.652 18.980 1.00 89.94 320 MET A N 1
ATOM 2546 C CA . MET A 1 320 ? -13.046 -4.588 18.232 1.00 89.94 320 MET A CA 1
ATOM 2547 C C . MET A 1 320 ? -13.988 -3.735 17.374 1.00 89.94 320 MET A C 1
ATOM 2549 O O . MET A 1 320 ? -13.722 -2.553 17.162 1.00 89.94 320 MET A O 1
ATOM 2553 N N . VAL A 1 321 ? -15.079 -4.315 16.865 1.00 91.69 321 VAL A N 1
ATOM 2554 C CA . VAL A 1 321 ? -16.051 -3.599 16.023 1.00 91.69 321 VAL A CA 1
ATOM 2555 C C . VAL A 1 321 ? -17.251 -3.061 16.801 1.00 91.69 321 VAL A C 1
ATOM 2557 O O . VAL A 1 321 ? -18.097 -2.396 16.192 1.00 91.69 321 VAL A O 1
ATOM 2560 N N . SER A 1 322 ? -17.287 -3.303 18.122 1.00 90.31 322 SER A N 1
ATOM 2561 C CA . SER A 1 322 ? -18.373 -2.941 19.046 1.00 90.31 322 SER A CA 1
ATOM 2562 C C . SER A 1 322 ? -19.753 -3.409 18.567 1.00 90.31 322 SER A C 1
ATOM 2564 O O . SER A 1 322 ? -20.755 -2.726 18.767 1.00 90.31 322 SER A O 1
ATOM 2566 N N . ASP A 1 323 ? -19.802 -4.572 17.914 1.00 91.88 323 ASP A N 1
ATOM 2567 C CA . ASP A 1 323 ? -21.018 -5.145 17.342 1.00 91.88 323 ASP A CA 1
ATOM 2568 C C . ASP A 1 323 ? -21.035 -6.656 17.594 1.00 91.88 323 ASP A C 1
ATOM 2570 O O . ASP A 1 323 ? -20.126 -7.378 17.196 1.00 91.88 323 ASP A O 1
ATOM 2574 N N . GLN A 1 324 ? -22.082 -7.140 18.262 1.00 90.50 324 GLN A N 1
ATOM 2575 C CA . GLN A 1 324 ? -22.231 -8.556 18.612 1.00 90.50 324 GLN A CA 1
ATOM 2576 C C . GLN A 1 324 ? -22.550 -9.449 17.407 1.00 90.50 324 GLN A C 1
ATOM 2578 O O . GLN A 1 324 ? -22.557 -10.667 17.547 1.00 90.50 324 GLN A O 1
ATOM 2583 N N . LYS A 1 325 ? -22.868 -8.866 16.246 1.00 93.31 325 LYS A N 1
ATOM 2584 C CA . LYS A 1 325 ? -23.229 -9.594 15.024 1.00 93.31 325 LYS A CA 1
ATOM 2585 C C . LYS A 1 325 ? -22.163 -9.508 13.940 1.00 93.31 325 LYS A C 1
ATOM 2587 O O . LYS A 1 325 ? -22.376 -10.063 12.865 1.00 93.31 325 LYS A O 1
ATOM 2592 N N . LYS A 1 326 ? -21.044 -8.825 14.198 1.00 95.00 326 LYS A N 1
ATOM 2593 C CA . LYS A 1 326 ? -19.988 -8.607 13.209 1.00 95.00 326 LYS A CA 1
ATOM 2594 C C . LYS A 1 326 ? -18.608 -8.942 13.756 1.00 95.00 326 LYS A C 1
ATOM 2596 O O . LYS A 1 326 ? -18.369 -8.821 14.950 1.00 95.00 326 LYS A O 1
ATOM 2601 N N . LEU A 1 327 ? -17.694 -9.312 12.867 1.00 94.06 327 LEU A N 1
ATOM 2602 C CA . LEU A 1 327 ? -16.278 -9.536 13.148 1.00 94.06 327 LEU A CA 1
ATOM 2603 C C . LEU A 1 327 ? -15.432 -8.484 12.446 1.00 94.06 327 LEU A C 1
ATOM 2605 O O . LEU A 1 327 ? -15.743 -8.062 11.333 1.00 94.06 327 LEU A O 1
ATOM 2609 N N . SER A 1 328 ? -14.338 -8.092 13.090 1.00 94.12 328 SER A N 1
ATOM 2610 C CA . SER A 1 328 ? -13.295 -7.274 12.475 1.00 94.12 328 SER A CA 1
ATOM 2611 C C . SER A 1 328 ? -12.588 -8.029 11.348 1.00 94.12 328 SER A C 1
ATOM 2613 O O . SER A 1 328 ? -12.164 -9.165 11.536 1.00 94.12 328 SER A O 1
ATOM 2615 N N . THR A 1 329 ? -12.367 -7.370 10.211 1.00 92.31 329 THR A N 1
ATOM 2616 C CA . THR A 1 329 ? -11.478 -7.850 9.130 1.00 92.31 329 THR A CA 1
ATOM 2617 C C . THR A 1 329 ? -10.098 -7.192 9.180 1.00 92.31 329 THR A C 1
ATOM 2619 O O . THR A 1 329 ? -9.304 -7.297 8.245 1.00 92.31 329 THR A O 1
ATOM 2622 N N . ARG A 1 330 ? -9.764 -6.495 10.276 1.00 91.12 330 ARG A N 1
ATOM 2623 C CA . ARG A 1 330 ? -8.431 -5.904 10.485 1.00 91.12 330 ARG A CA 1
ATOM 2624 C C . ARG A 1 330 ? -7.416 -6.979 10.875 1.00 91.12 330 ARG A C 1
ATOM 2626 O O . ARG A 1 330 ? -6.899 -6.977 11.993 1.00 91.12 330 ARG A O 1
ATOM 2633 N N . PHE A 1 331 ? -7.139 -7.888 9.941 1.00 91.69 331 PHE A N 1
ATOM 2634 C CA . PHE A 1 331 ? -6.350 -9.106 10.140 1.00 91.69 331 PHE A CA 1
ATOM 2635 C C . PHE A 1 331 ? -4.963 -8.859 10.739 1.00 91.69 331 PHE A C 1
ATOM 2637 O O . PHE A 1 331 ? -4.499 -9.690 11.506 1.00 91.69 331 PHE A O 1
ATOM 2644 N N . GLY A 1 332 ? -4.336 -7.704 10.484 1.00 92.44 332 GLY A N 1
ATOM 2645 C CA . GLY A 1 332 ? -3.062 -7.338 11.118 1.00 92.44 332 GLY A CA 1
ATOM 2646 C C . GLY A 1 332 ? -3.142 -7.279 12.649 1.00 92.44 332 GLY A C 1
ATOM 2647 O O . GLY A 1 332 ? -2.346 -7.909 13.329 1.00 92.44 332 GLY A O 1
ATOM 2648 N N . GLN A 1 333 ? -4.168 -6.626 13.205 1.00 91.31 333 GLN A N 1
ATOM 2649 C CA . GLN A 1 333 ? -4.328 -6.530 14.665 1.00 91.31 333 GLN A CA 1
ATOM 2650 C C . GLN A 1 333 ? -4.694 -7.876 15.304 1.00 91.31 333 GLN A C 1
ATOM 2652 O O . GLN A 1 333 ? -4.400 -8.112 16.474 1.00 91.31 333 GLN A O 1
ATOM 2657 N N . ILE A 1 334 ? -5.368 -8.740 14.542 1.00 94.25 334 ILE A N 1
ATOM 2658 C CA . ILE A 1 334 ? -5.717 -10.096 14.968 1.00 94.25 334 ILE A CA 1
ATOM 2659 C C . ILE A 1 334 ? -4.464 -10.973 14.944 1.00 94.25 334 ILE A C 1
ATOM 2661 O O . ILE A 1 334 ? -4.215 -11.690 15.904 1.00 94.25 334 ILE A O 1
ATOM 2665 N N . LYS A 1 335 ? -3.638 -10.865 13.899 1.00 95.62 335 LYS A N 1
ATOM 2666 C CA . LYS A 1 335 ? -2.335 -11.528 13.799 1.00 95.62 335 LYS A CA 1
ATOM 2667 C C . LYS A 1 335 ? -1.428 -11.157 14.972 1.00 95.62 335 LYS A C 1
ATOM 2669 O O . LYS A 1 335 ? -0.887 -12.057 15.604 1.00 95.62 335 LYS A O 1
ATOM 2674 N N . ASP A 1 336 ? -1.334 -9.873 15.321 1.00 94.75 336 ASP A N 1
ATOM 2675 C CA . ASP A 1 336 ? -0.565 -9.430 16.493 1.00 94.75 336 ASP A CA 1
ATOM 2676 C C . ASP A 1 336 ? -1.059 -10.113 17.778 1.00 94.75 336 ASP A C 1
ATOM 2678 O O . ASP A 1 336 ? -0.259 -10.591 18.581 1.00 94.75 336 ASP A O 1
ATOM 2682 N N . LEU A 1 337 ? -2.383 -10.227 17.954 1.00 95.50 337 LEU A N 1
ATOM 2683 C CA . LEU A 1 337 ? -2.961 -10.942 19.092 1.00 95.50 337 LEU A CA 1
ATOM 2684 C C . LEU A 1 337 ? -2.598 -12.434 19.082 1.00 95.50 337 LEU A C 1
ATOM 2686 O O . LEU A 1 337 ? -2.307 -12.982 20.145 1.00 95.50 337 LEU A O 1
ATOM 2690 N N . LEU A 1 338 ? -2.611 -13.094 17.920 1.00 96.44 338 LEU A N 1
ATOM 2691 C CA . LEU A 1 338 ? -2.232 -14.507 17.804 1.00 96.44 338 LEU A CA 1
ATOM 2692 C C . LEU A 1 338 ? -0.775 -14.725 18.234 1.00 96.44 338 LEU A C 1
ATOM 2694 O O . LEU A 1 338 ? -0.506 -15.623 19.030 1.00 96.44 338 LEU A O 1
ATOM 2698 N N . ILE A 1 339 ? 0.135 -13.858 17.783 1.00 96.56 339 ILE A N 1
ATOM 2699 C CA . ILE A 1 339 ? 1.559 -13.895 18.150 1.00 96.56 339 ILE A CA 1
ATOM 2700 C C . ILE A 1 339 ? 1.741 -13.638 19.655 1.00 96.56 339 ILE A C 1
ATOM 2702 O O . ILE A 1 339 ? 2.449 -14.384 20.332 1.00 96.56 339 ILE A O 1
ATOM 2706 N N . GLU A 1 340 ? 1.076 -12.617 20.212 1.00 96.06 340 GLU A N 1
ATOM 2707 C CA . GLU A 1 340 ? 1.131 -12.342 21.657 1.00 96.06 340 GLU A CA 1
ATOM 2708 C C . GLU A 1 340 ? 0.578 -13.522 22.481 1.00 96.06 340 GLU A C 1
ATOM 2710 O O . GLU A 1 340 ? 1.109 -13.831 23.547 1.00 96.06 340 GLU A O 1
ATOM 2715 N N . SER A 1 341 ? -0.459 -14.207 21.992 1.00 96.62 341 SER A N 1
ATOM 2716 C CA . SER A 1 341 ? -1.066 -15.362 22.672 1.00 96.62 341 SER A CA 1
ATOM 2717 C C . SER A 1 341 ? -0.155 -16.595 22.654 1.00 96.62 341 SER A C 1
ATOM 2719 O O . SER A 1 341 ? -0.040 -17.281 23.672 1.00 96.62 341 SER A O 1
ATOM 2721 N N . ASP A 1 342 ? 0.532 -16.855 21.535 1.00 96.81 342 ASP A N 1
ATOM 2722 C CA . ASP A 1 342 ? 1.542 -17.918 21.435 1.00 96.81 342 ASP A CA 1
ATOM 2723 C C . ASP A 1 342 ? 2.706 -17.685 22.408 1.00 96.81 342 ASP A C 1
ATOM 2725 O O . ASP A 1 342 ? 3.112 -18.605 23.122 1.00 96.81 342 ASP A O 1
ATOM 2729 N N . TYR A 1 343 ? 3.173 -16.438 22.534 1.00 96.19 343 TYR A N 1
ATOM 2730 C CA . TYR A 1 343 ? 4.214 -16.086 23.501 1.00 96.19 343 TYR A CA 1
ATOM 2731 C C . TYR A 1 343 ? 3.827 -16.471 24.940 1.00 96.19 343 TYR A C 1
ATOM 2733 O O . TYR A 1 343 ? 4.644 -17.044 25.669 1.00 96.19 343 TYR A O 1
ATOM 2741 N N . TRP A 1 344 ? 2.582 -16.207 25.356 1.00 96.38 344 TRP A N 1
ATOM 2742 C CA . TRP A 1 344 ? 2.099 -16.581 26.691 1.00 96.38 344 TRP A CA 1
ATOM 2743 C C . TRP A 1 344 ? 1.951 -18.092 26.868 1.00 96.38 344 TRP A C 1
ATOM 2745 O O . TRP A 1 344 ? 2.359 -18.612 27.908 1.00 96.38 344 TRP A O 1
ATOM 2755 N N . ALA A 1 345 ? 1.477 -18.812 25.846 1.00 95.44 345 ALA A N 1
ATOM 2756 C CA . ALA A 1 345 ? 1.498 -20.277 25.844 1.00 95.44 345 ALA A CA 1
ATOM 2757 C C . ALA A 1 345 ? 2.938 -20.815 25.981 1.00 95.44 345 ALA A C 1
ATOM 2759 O O . ALA A 1 345 ? 3.187 -21.815 26.658 1.00 95.44 345 ALA A O 1
ATOM 2760 N N . GLY A 1 346 ? 3.906 -20.105 25.390 1.00 94.75 346 GLY A N 1
ATOM 2761 C CA . GLY A 1 346 ? 5.346 -20.292 25.559 1.00 94.75 346 GLY A CA 1
ATOM 2762 C C . GLY A 1 346 ? 5.820 -20.212 26.984 1.00 94.75 346 GLY A C 1
ATOM 2763 O O . GLY A 1 346 ? 6.425 -21.165 27.474 1.00 94.75 346 GLY A O 1
ATOM 2764 N N . GLN A 1 347 ? 5.502 -19.113 27.650 1.00 94.50 347 GLN A N 1
ATOM 2765 C CA . GLN A 1 347 ? 5.849 -18.914 29.053 1.00 94.50 347 GLN A CA 1
ATOM 2766 C C . GLN A 1 347 ? 5.204 -19.972 29.959 1.00 94.50 347 GLN A C 1
ATOM 2768 O O . GLN A 1 347 ? 5.842 -20.450 30.894 1.00 94.50 347 GLN A O 1
ATOM 2773 N N . ALA A 1 348 ? 3.976 -20.393 29.650 1.00 93.69 348 ALA A N 1
ATOM 2774 C CA . ALA A 1 348 ? 3.269 -21.444 30.378 1.00 93.69 348 ALA A CA 1
ATOM 2775 C C . ALA A 1 348 ? 3.744 -22.875 30.041 1.00 93.69 348 ALA A C 1
ATOM 2777 O O . ALA A 1 348 ? 3.293 -23.830 30.668 1.00 93.69 348 ALA A O 1
ATOM 2778 N N . SER A 1 349 ? 4.667 -23.042 29.081 1.00 93.25 349 SER A N 1
ATOM 2779 C CA . SER A 1 349 ? 5.123 -24.349 28.575 1.00 93.25 349 SER A CA 1
ATOM 2780 C C . SER A 1 349 ? 3.983 -25.250 28.066 1.00 93.25 349 SER A C 1
ATOM 2782 O O . SER A 1 349 ? 4.054 -26.473 28.179 1.00 93.25 349 SER A O 1
ATOM 2784 N N . CYS A 1 350 ? 2.930 -24.658 27.493 1.00 92.75 350 CYS A N 1
ATOM 2785 C CA . CYS A 1 350 ? 1.802 -25.387 26.909 1.00 92.75 350 CYS A CA 1
ATOM 2786 C C . CYS A 1 350 ? 2.048 -25.722 25.432 1.00 92.75 350 CYS A C 1
ATOM 2788 O O . CYS A 1 350 ? 2.531 -24.882 24.676 1.00 92.75 350 CYS A O 1
ATOM 2790 N N . GLU A 1 351 ? 1.657 -26.919 24.994 1.00 92.00 351 GLU A N 1
ATOM 2791 C CA . GLU A 1 351 ? 1.759 -27.325 23.581 1.00 92.00 351 GLU A CA 1
ATOM 2792 C C . GLU A 1 351 ? 0.739 -26.611 22.679 1.00 92.00 351 GLU A C 1
ATOM 2794 O O . GLU A 1 351 ? 1.014 -26.379 21.504 1.00 92.00 351 GLU A O 1
ATOM 2799 N N . LEU A 1 352 ? -0.416 -26.230 23.236 1.00 95.12 352 LEU A N 1
ATOM 2800 C CA . LEU A 1 352 ? -1.505 -25.542 22.539 1.00 95.12 352 LEU A CA 1
ATOM 2801 C C . LEU A 1 352 ? -1.771 -24.161 23.146 1.00 95.12 352 LEU A C 1
ATOM 2803 O O . LEU A 1 352 ? -1.610 -23.950 24.354 1.00 95.12 352 LEU A O 1
ATOM 2807 N N . VAL A 1 353 ? -2.238 -23.231 22.313 1.00 95.62 353 VAL A N 1
ATOM 2808 C CA . VAL A 1 353 ? -2.716 -21.924 22.771 1.00 95.62 353 VAL A CA 1
ATOM 2809 C C . VAL A 1 353 ? -4.163 -22.052 23.244 1.00 95.62 353 VAL A C 1
ATOM 2811 O O . VAL A 1 353 ? -5.069 -22.253 22.438 1.00 95.62 353 VAL A O 1
ATOM 2814 N N . LEU A 1 354 ? -4.359 -21.936 24.560 1.00 96.38 354 LEU A N 1
ATOM 2815 C CA . LEU A 1 354 ? -5.657 -21.946 25.229 1.00 96.38 354 LEU A CA 1
ATOM 2816 C C . LEU A 1 354 ? -6.284 -20.547 25.302 1.00 96.38 354 LEU A C 1
ATOM 2818 O O . LEU A 1 354 ? -5.594 -19.529 25.215 1.00 96.38 354 LEU A O 1
ATOM 2822 N N . GLY A 1 355 ? -7.593 -20.494 25.566 1.00 95.25 355 GLY A N 1
ATOM 2823 C CA . GLY A 1 355 ? -8.329 -19.239 25.769 1.00 95.25 355 GLY A CA 1
ATOM 2824 C C . GLY A 1 355 ? -7.751 -18.329 26.864 1.00 95.25 355 GLY A C 1
ATOM 2825 O O . GLY A 1 355 ? -7.783 -17.110 26.715 1.00 95.25 355 GLY A O 1
ATOM 2826 N N . GLU A 1 356 ? -7.163 -18.900 27.918 1.00 96.38 356 GLU A N 1
ATOM 2827 C CA . GLU A 1 356 ? -6.527 -18.141 29.008 1.00 96.38 356 GLU A CA 1
ATOM 2828 C C . GLU A 1 356 ? -5.311 -17.336 28.525 1.00 96.38 356 GLU A C 1
ATOM 2830 O O . GLU A 1 356 ? -5.107 -16.201 28.953 1.00 96.38 356 GLU A O 1
ATOM 2835 N N . HIS A 1 357 ? -4.536 -17.879 27.580 1.00 96.94 357 HIS A N 1
ATOM 2836 C CA . HIS A 1 357 ? -3.376 -17.189 27.009 1.00 96.94 357 HIS A CA 1
ATOM 2837 C C . HIS A 1 357 ? -3.806 -16.003 26.136 1.00 96.94 357 HIS A C 1
ATOM 2839 O O . HIS A 1 357 ? -3.169 -14.950 26.164 1.00 96.94 357 HIS A O 1
ATOM 2845 N N . VAL A 1 358 ? -4.917 -16.151 25.403 1.00 96.62 358 VAL A N 1
ATOM 2846 C CA . VAL A 1 358 ? -5.511 -15.069 24.602 1.00 96.62 358 VAL A CA 1
ATOM 2847 C C . VAL A 1 358 ? -6.035 -13.959 25.509 1.00 96.62 358 VAL A C 1
ATOM 2849 O O . VAL A 1 358 ? -5.749 -12.783 25.292 1.00 96.62 358 VAL A O 1
ATOM 2852 N N . GLU A 1 359 ? -6.763 -14.318 26.565 1.00 96.19 359 GLU A N 1
ATOM 2853 C CA . GLU A 1 359 ? -7.264 -13.358 27.549 1.00 96.19 359 GLU A CA 1
ATOM 2854 C C . GLU A 1 359 ? -6.115 -12.630 28.260 1.00 96.19 359 GLU A C 1
ATOM 2856 O O . GLU A 1 359 ? -6.148 -11.408 28.423 1.00 96.19 359 GLU A O 1
ATOM 2861 N N . GLN A 1 360 ? -5.044 -13.348 28.602 1.00 96.19 360 GLN A N 1
ATOM 2862 C CA . GLN A 1 360 ? -3.829 -12.757 29.149 1.00 96.19 360 GLN A CA 1
ATOM 2863 C C . GLN A 1 360 ? -3.173 -11.776 28.170 1.00 96.19 360 GLN A C 1
ATOM 2865 O O . GLN A 1 360 ? -2.796 -10.679 28.590 1.00 96.19 360 GLN A O 1
ATOM 2870 N N . ALA A 1 361 ? -3.070 -12.117 26.882 1.00 96.06 361 ALA A N 1
ATOM 2871 C CA . ALA A 1 361 ? -2.543 -11.222 25.853 1.00 96.06 361 ALA A CA 1
ATOM 2872 C C . ALA A 1 361 ? -3.360 -9.922 25.766 1.00 96.06 361 ALA A C 1
ATOM 2874 O O . ALA A 1 361 ? -2.801 -8.825 25.839 1.00 96.06 361 ALA A O 1
ATOM 2875 N N . VAL A 1 362 ? -4.692 -10.034 25.716 1.00 94.19 362 VAL A N 1
ATOM 2876 C CA . VAL A 1 362 ? -5.606 -8.881 25.693 1.00 94.19 362 VAL A CA 1
ATOM 2877 C C . VAL A 1 362 ? -5.450 -8.019 26.948 1.00 94.19 362 VAL A C 1
ATOM 2879 O O . VAL A 1 362 ? -5.288 -6.803 26.841 1.00 94.19 362 VAL A O 1
ATOM 2882 N N . ASN A 1 363 ? -5.437 -8.625 28.135 1.00 94.06 363 ASN A N 1
ATOM 2883 C CA . ASN A 1 363 ? -5.306 -7.897 29.399 1.00 94.06 363 ASN A CA 1
ATOM 2884 C C . ASN A 1 363 ? -3.955 -7.184 29.511 1.00 94.06 363 ASN A C 1
ATOM 2886 O O . ASN A 1 363 ? -3.886 -6.042 29.964 1.00 94.06 363 ASN A O 1
ATOM 2890 N N . LYS A 1 364 ? -2.869 -7.816 29.052 1.00 94.25 364 LYS A N 1
ATOM 2891 C CA . LYS A 1 364 ? -1.546 -7.183 29.013 1.00 94.25 364 LYS A CA 1
ATOM 2892 C C . LYS A 1 364 ? -1.486 -6.057 27.991 1.00 94.25 364 LYS A C 1
ATOM 2894 O O . LYS A 1 364 ? -0.839 -5.054 28.270 1.00 94.25 364 LYS A O 1
ATOM 2899 N N . LYS A 1 365 ? -2.188 -6.169 26.862 1.00 90.75 365 LYS A N 1
ATOM 2900 C CA . LYS A 1 365 ? -2.345 -5.069 25.904 1.00 90.75 365 LYS A CA 1
ATOM 2901 C C . LYS A 1 365 ? -3.080 -3.878 26.512 1.00 90.75 365 LYS A C 1
ATOM 2903 O O . LYS A 1 365 ? -2.598 -2.760 26.373 1.00 90.75 365 LYS A O 1
ATOM 2908 N N . ILE A 1 366 ? -4.176 -4.115 27.232 1.00 90.31 366 ILE A N 1
ATOM 2909 C CA . ILE A 1 366 ? -4.915 -3.066 27.955 1.00 90.31 366 ILE A CA 1
ATOM 2910 C C . ILE 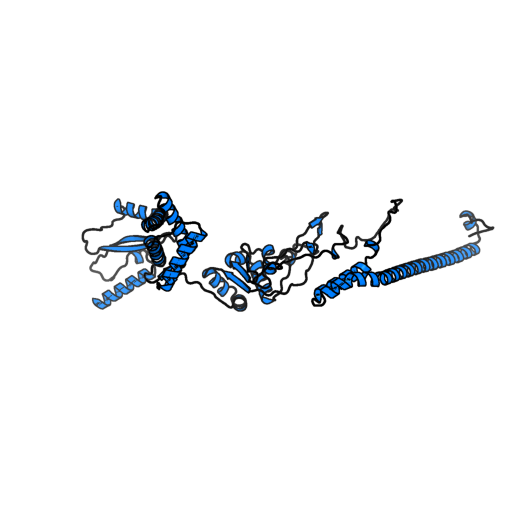A 1 366 ? -4.020 -2.408 29.009 1.00 90.31 366 ILE A C 1
ATOM 2912 O O . ILE A 1 366 ? -3.918 -1.187 29.042 1.00 90.31 366 ILE A O 1
ATOM 2916 N N . HIS A 1 367 ? -3.299 -3.201 29.803 1.00 91.56 367 HIS A N 1
ATOM 2917 C CA . HIS A 1 367 ? -2.417 -2.679 30.849 1.00 91.56 367 HIS A CA 1
ATOM 2918 C C . HIS A 1 367 ? -1.277 -1.789 30.312 1.00 91.56 367 HIS A C 1
ATOM 2920 O O . HIS A 1 367 ? -0.801 -0.890 30.993 1.00 91.56 367 HIS A O 1
ATOM 2926 N N . ARG A 1 368 ? -0.831 -1.997 29.064 1.00 91.06 368 ARG A N 1
ATOM 2927 C CA . ARG A 1 368 ? 0.160 -1.108 28.426 1.00 91.06 368 ARG A CA 1
ATOM 2928 C C . ARG A 1 368 ? -0.406 0.280 28.098 1.00 91.06 368 ARG A C 1
ATOM 2930 O O . ARG A 1 368 ? 0.377 1.200 27.884 1.00 91.06 368 ARG A O 1
ATOM 2937 N N . LEU A 1 369 ? -1.730 0.423 28.033 1.00 89.12 369 LEU A N 1
ATOM 2938 C CA . LEU A 1 369 ? -2.419 1.623 27.552 1.00 89.12 369 LEU A CA 1
ATOM 2939 C C . LEU A 1 369 ? -3.257 2.329 28.636 1.00 89.12 369 LEU A C 1
ATOM 2941 O O . LEU A 1 369 ? -3.578 3.507 28.498 1.00 89.12 369 LEU A O 1
ATOM 2945 N N . ASN A 1 370 ? -3.596 1.648 29.733 1.00 91.81 370 ASN A N 1
ATOM 2946 C CA . ASN A 1 370 ? -4.581 2.110 30.715 1.00 91.81 370 ASN A CA 1
ATOM 2947 C C . ASN A 1 370 ? -4.030 3.045 31.812 1.00 91.81 370 ASN A C 1
ATOM 2949 O O . ASN A 1 370 ? -4.742 3.324 32.772 1.00 91.81 370 ASN A O 1
ATOM 2953 N N . ILE A 1 371 ? -2.813 3.592 31.692 1.00 91.12 371 ILE A N 1
ATOM 2954 C CA . ILE A 1 371 ? -2.226 4.457 32.740 1.00 91.12 371 ILE A CA 1
ATOM 2955 C C . ILE A 1 371 ? -3.107 5.669 33.085 1.00 91.12 371 ILE A C 1
ATOM 2957 O O . ILE A 1 371 ? -3.161 6.117 34.230 1.00 91.12 371 ILE A O 1
ATOM 2961 N N . VAL A 1 372 ? -3.807 6.225 32.092 1.00 89.88 372 VAL A N 1
ATOM 2962 C CA . VAL A 1 372 ? -4.729 7.349 32.307 1.00 89.88 372 VAL A CA 1
ATOM 2963 C C . VAL A 1 372 ? -5.975 6.885 33.061 1.00 89.88 372 VAL A C 1
ATOM 2965 O O . VAL A 1 372 ? -6.441 7.597 33.947 1.00 89.88 372 VAL A O 1
ATOM 2968 N N . GLU A 1 373 ? -6.486 5.694 32.750 1.00 91.44 373 GLU A N 1
ATOM 2969 C CA . GLU A 1 373 ? -7.606 5.083 33.467 1.00 91.44 373 GLU A CA 1
ATOM 2970 C C . GLU A 1 373 ? -7.232 4.797 34.927 1.00 91.44 373 GLU A C 1
ATOM 2972 O O . GLU A 1 373 ? -7.978 5.195 35.819 1.00 91.44 373 GLU A O 1
ATOM 2977 N N . GLU A 1 374 ? -6.062 4.202 35.183 1.00 91.75 374 GLU A N 1
ATOM 2978 C CA . GLU A 1 374 ? -5.568 3.922 36.540 1.00 91.75 374 GLU A CA 1
ATOM 2979 C C . GLU A 1 374 ? -5.472 5.204 37.372 1.00 91.75 374 GLU A C 1
ATOM 2981 O O . GLU A 1 374 ? -6.008 5.266 38.473 1.00 91.75 374 GLU A O 1
ATOM 2986 N N . ARG A 1 375 ? -4.908 6.286 36.818 1.00 90.81 375 ARG A N 1
ATOM 2987 C CA . ARG A 1 375 ? -4.864 7.588 37.510 1.00 90.81 375 ARG A CA 1
ATOM 2988 C C . ARG A 1 375 ? -6.251 8.148 37.808 1.00 90.81 375 ARG A C 1
ATOM 2990 O O . ARG A 1 375 ? -6.457 8.748 38.859 1.00 90.81 375 ARG A O 1
ATOM 2997 N N . VAL A 1 376 ? -7.207 7.990 36.892 1.00 88.69 376 VAL A N 1
ATOM 2998 C CA . VAL A 1 376 ? -8.593 8.415 37.138 1.00 88.69 376 VAL A CA 1
ATOM 2999 C C . VAL A 1 376 ? -9.207 7.587 38.265 1.00 88.69 376 VAL A C 1
ATOM 3001 O O . VAL A 1 376 ? -9.868 8.165 39.123 1.00 88.69 376 VAL A O 1
ATOM 3004 N N . GLN A 1 377 ? -8.966 6.275 38.304 1.00 89.75 377 GLN A N 1
ATOM 3005 C CA . GLN A 1 377 ? -9.426 5.401 39.385 1.00 89.75 377 GLN A CA 1
ATOM 3006 C C . GLN A 1 377 ? -8.784 5.779 40.729 1.00 89.75 377 GLN A C 1
ATOM 3008 O O . GLN A 1 377 ? -9.511 5.966 41.701 1.00 89.75 377 GLN A O 1
ATOM 3013 N N . GLU A 1 378 ? -7.475 6.035 40.777 1.00 92.19 378 GLU A N 1
ATOM 3014 C CA . GLU A 1 378 ? -6.781 6.520 41.981 1.00 92.19 378 GLU A CA 1
ATOM 3015 C C . GLU A 1 378 ? -7.388 7.828 42.513 1.00 92.19 378 GLU A C 1
ATOM 3017 O O . GLU A 1 378 ? -7.557 8.000 43.721 1.00 92.19 378 GLU A O 1
ATOM 3022 N N . MET A 1 379 ? -7.750 8.759 41.621 1.00 90.69 379 MET A N 1
ATOM 3023 C CA . MET A 1 379 ? -8.424 10.004 42.008 1.00 90.69 379 MET A CA 1
ATOM 3024 C C . MET A 1 379 ? -9.819 9.765 42.595 1.00 90.69 379 MET A C 1
ATOM 3026 O O . MET A 1 379 ? -10.280 10.564 43.410 1.00 90.69 379 MET A O 1
ATOM 3030 N N . VAL A 1 380 ? -10.509 8.702 42.181 1.00 89.06 380 VAL A N 1
ATOM 3031 C CA . VAL A 1 380 ? -11.791 8.302 42.775 1.00 89.06 380 VAL A CA 1
ATOM 3032 C C . VAL A 1 380 ? -11.560 7.676 44.148 1.00 89.06 380 VAL A C 1
ATOM 3034 O O . VAL A 1 380 ? -12.216 8.063 45.112 1.00 89.06 380 VAL A O 1
ATOM 3037 N N . GLU A 1 381 ? -10.593 6.767 44.264 1.00 89.50 381 GLU A N 1
ATOM 3038 C CA . GLU A 1 381 ? -10.268 6.068 45.513 1.00 89.50 381 GLU A CA 1
ATOM 3039 C C . GLU A 1 381 ? -9.794 7.013 46.620 1.00 89.50 381 GLU A C 1
ATOM 3041 O O . GLU A 1 381 ? -10.194 6.877 47.776 1.00 89.50 381 GLU A O 1
ATOM 3046 N N . ASN A 1 382 ? -8.969 8.005 46.277 1.00 92.00 382 ASN A N 1
ATOM 3047 C CA . ASN A 1 382 ? -8.460 8.984 47.238 1.00 92.00 382 ASN A CA 1
ATOM 3048 C C . ASN A 1 382 ? -9.443 10.136 47.531 1.00 92.00 382 ASN A C 1
ATOM 3050 O O . ASN A 1 382 ? -9.128 11.024 48.325 1.00 92.00 382 ASN A O 1
ATOM 3054 N N . GLY A 1 383 ? -10.620 10.137 46.896 1.00 87.44 383 GLY A N 1
ATOM 3055 C CA . GLY A 1 383 ? -11.674 11.129 47.103 1.00 87.44 383 GLY A CA 1
ATOM 3056 C C . GLY A 1 383 ? -11.443 12.483 46.423 1.00 87.44 383 GLY A C 1
ATOM 3057 O O . GLY A 1 383 ? -12.223 13.408 46.652 1.00 87.44 383 GLY A O 1
ATOM 3058 N N . SER A 1 384 ? -10.420 12.621 45.571 1.00 88.44 384 SER A N 1
ATOM 3059 C CA . SER A 1 384 ? -10.233 13.819 44.733 1.00 88.44 384 SER A CA 1
ATOM 3060 C C . SER A 1 384 ? -11.372 13.978 43.722 1.00 88.44 384 SER A C 1
ATOM 3062 O O . SER A 1 384 ? -11.783 15.093 43.402 1.00 88.44 384 SER A O 1
ATOM 3064 N N . VAL A 1 385 ? -11.899 12.856 43.227 1.00 85.25 385 VAL A N 1
ATOM 3065 C CA . VAL A 1 385 ? -13.106 12.772 42.407 1.00 85.25 385 VAL A CA 1
ATOM 3066 C C . VAL A 1 385 ? -14.209 12.151 43.253 1.00 85.25 385 VAL A C 1
ATOM 3068 O O . VAL A 1 385 ? -14.159 10.984 43.624 1.00 85.25 385 VAL A O 1
ATOM 3071 N N . LEU A 1 386 ? -15.228 12.951 43.552 1.00 86.88 386 LEU A N 1
ATOM 3072 C CA . LEU A 1 386 ? -16.339 12.543 44.404 1.00 86.88 386 LEU A CA 1
ATOM 3073 C C . LEU A 1 386 ? -17.348 11.694 43.617 1.00 86.88 386 LEU A C 1
ATOM 3075 O O . LEU A 1 386 ? -18.149 12.234 42.847 1.00 86.88 386 LEU A O 1
ATOM 3079 N N . LEU A 1 387 ? -17.325 10.383 43.848 1.00 89.12 387 LEU A N 1
ATOM 3080 C CA . LEU A 1 387 ? -18.281 9.414 43.314 1.00 89.12 387 LEU A CA 1
ATOM 3081 C C . LEU A 1 387 ? -18.760 8.477 44.420 1.00 89.12 387 LEU A C 1
ATOM 3083 O O . LEU A 1 387 ? -17.959 7.936 45.176 1.00 89.12 387 LEU A O 1
ATOM 3087 N N . ASP A 1 388 ? -20.069 8.249 44.454 1.00 88.06 388 ASP A N 1
ATOM 3088 C CA . ASP A 1 388 ? -20.712 7.352 45.406 1.00 88.06 388 ASP A CA 1
ATOM 3089 C C . ASP A 1 388 ? -21.280 6.141 44.647 1.00 88.06 388 ASP A C 1
ATOM 3091 O O . ASP A 1 388 ? -22.081 6.299 43.720 1.00 88.06 388 ASP A O 1
ATOM 3095 N N . PHE A 1 389 ? -20.859 4.927 45.022 1.00 88.12 389 PHE A N 1
ATOM 3096 C CA . PHE A 1 389 ? -21.316 3.668 44.401 1.00 88.12 389 PHE A CA 1
ATOM 3097 C C . PHE A 1 389 ? -22.369 2.924 45.230 1.00 88.12 389 PHE A C 1
ATOM 3099 O O . PHE A 1 389 ? -23.003 1.988 44.747 1.00 88.12 389 PHE A O 1
ATOM 3106 N N . THR A 1 390 ? -22.564 3.337 46.481 1.00 89.19 390 THR A N 1
ATOM 3107 C CA . THR A 1 390 ? -23.507 2.724 47.420 1.00 89.19 390 THR A CA 1
ATOM 3108 C C . THR A 1 390 ? -24.357 3.788 48.094 1.00 89.19 390 THR A C 1
ATOM 3110 O O . THR A 1 390 ? -23.883 4.889 48.358 1.00 89.19 390 THR A O 1
ATOM 3113 N N . GLY A 1 391 ? -25.590 3.431 48.445 1.00 91.56 391 GLY A N 1
ATOM 3114 C CA . GLY A 1 391 ? -26.547 4.356 49.047 1.00 91.56 391 GLY A CA 1
ATOM 3115 C C . GLY A 1 391 ? -27.398 5.077 48.003 1.00 91.56 391 GLY A C 1
ATOM 3116 O O . GLY A 1 391 ? -27.468 4.673 46.845 1.00 91.56 391 GLY A O 1
ATOM 3117 N N . SER A 1 392 ? -28.102 6.122 48.433 1.00 91.94 392 SER A N 1
ATOM 3118 C CA . SER A 1 392 ? -29.007 6.888 47.574 1.00 91.94 392 SER A CA 1
ATOM 3119 C C . SER A 1 392 ? -29.057 8.348 48.007 1.00 91.94 392 SER A C 1
ATOM 3121 O O . SER A 1 392 ? -29.274 8.628 49.187 1.00 91.94 392 SER A O 1
ATOM 3123 N N . VAL A 1 393 ? -28.928 9.266 47.048 1.00 93.56 393 VAL A N 1
ATOM 3124 C CA . VAL A 1 393 ? -29.035 10.715 47.264 1.00 93.56 393 VAL A CA 1
ATOM 3125 C C . VAL A 1 393 ? -30.024 11.293 46.254 1.00 93.56 393 VAL A C 1
ATOM 3127 O O . VAL A 1 393 ? -29.957 10.999 45.062 1.00 93.56 393 VAL A O 1
ATOM 3130 N N . VAL A 1 394 ? -30.967 12.111 46.727 1.00 94.12 394 VAL A N 1
ATOM 3131 C CA . VAL A 1 394 ? -31.966 12.751 45.860 1.00 94.12 394 VAL A CA 1
ATOM 3132 C C . VAL A 1 394 ? -31.282 13.770 44.948 1.00 94.12 394 VAL A C 1
ATOM 3134 O O . VAL A 1 394 ? -30.492 14.589 45.411 1.00 94.12 394 VAL A O 1
ATOM 3137 N N . GLY A 1 395 ? -31.607 13.732 43.653 1.00 92.44 395 GLY A N 1
ATOM 3138 C CA . GLY A 1 395 ? -31.069 14.675 42.671 1.00 92.44 395 GLY A CA 1
ATOM 3139 C C . GLY A 1 395 ? -29.621 14.395 42.265 1.00 92.44 395 GLY A C 1
ATOM 3140 O O . GLY A 1 395 ? -28.954 15.301 41.779 1.00 92.44 395 GLY A O 1
ATOM 3141 N N . GLN A 1 396 ? -29.115 13.174 42.459 1.00 93.31 396 GLN A N 1
ATOM 3142 C CA . GLN A 1 396 ? -27.799 12.765 41.964 1.00 93.31 396 GLN A CA 1
ATOM 3143 C C . GLN A 1 396 ? -27.896 11.490 41.132 1.00 93.31 396 GLN A C 1
ATOM 3145 O O . GLN A 1 396 ? -28.662 10.582 41.454 1.00 93.31 396 GLN A O 1
ATOM 3150 N N . VAL A 1 397 ? -27.105 11.423 40.064 1.00 93.88 397 VAL A N 1
ATOM 3151 C CA . VAL A 1 397 ? -26.955 10.228 39.231 1.00 93.88 397 VAL A CA 1
ATOM 3152 C C . VAL A 1 397 ? -25.516 10.112 38.742 1.00 93.88 397 VAL A C 1
ATOM 3154 O O . VAL A 1 397 ? -24.866 11.116 38.455 1.00 93.88 397 VAL A O 1
ATOM 3157 N N . ASN A 1 398 ? -25.015 8.886 38.626 1.00 92.38 398 ASN A N 1
ATOM 3158 C CA . ASN A 1 398 ? -23.730 8.623 37.988 1.00 92.38 398 ASN A CA 1
ATOM 3159 C C . ASN A 1 398 ? -23.954 8.469 36.481 1.00 92.38 398 ASN A C 1
ATOM 3161 O O . ASN A 1 398 ? -24.484 7.460 36.018 1.00 92.38 398 ASN A O 1
ATOM 3165 N N . GLY A 1 399 ? -23.576 9.494 35.722 1.00 90.25 399 GLY A N 1
ATOM 3166 C CA . GLY A 1 399 ? -23.468 9.420 34.273 1.00 90.25 399 GLY A CA 1
ATOM 3167 C C . GLY A 1 399 ? -22.258 8.585 33.860 1.00 90.25 399 GLY A C 1
ATOM 3168 O O . GLY A 1 399 ? -21.262 8.517 34.579 1.00 90.25 399 GLY A O 1
ATOM 3169 N N . LEU A 1 400 ? -22.339 7.960 32.689 1.00 90.88 400 LEU A N 1
ATOM 3170 C CA . LEU A 1 400 ? -21.218 7.258 32.071 1.00 90.88 400 LEU A CA 1
ATOM 3171 C C . LEU A 1 400 ? -20.758 8.056 30.856 1.00 90.88 400 LEU A C 1
ATOM 3173 O O . LEU A 1 400 ? -21.535 8.278 29.929 1.00 90.88 400 LEU A O 1
ATOM 3177 N N . ALA A 1 401 ? -19.500 8.483 30.874 1.00 87.56 401 ALA A N 1
ATOM 3178 C CA . ALA A 1 401 ? -18.835 9.086 29.730 1.00 87.56 401 ALA A CA 1
ATOM 3179 C C . ALA A 1 401 ? -17.774 8.123 29.192 1.00 87.56 401 ALA A C 1
ATOM 3181 O O . ALA A 1 401 ? -17.229 7.314 29.941 1.00 87.56 401 ALA A O 1
ATOM 3182 N N . VAL A 1 402 ? -17.465 8.218 27.903 1.00 90.12 402 VAL A N 1
ATOM 3183 C CA . VAL A 1 402 ? -16.332 7.507 27.303 1.00 90.12 402 VAL A CA 1
ATOM 3184 C C . VAL A 1 402 ? -15.244 8.531 27.041 1.00 90.12 402 VAL A C 1
ATOM 3186 O O . VAL A 1 402 ? -15.487 9.537 26.377 1.00 90.12 402 VAL A O 1
ATOM 3189 N N . TYR A 1 403 ? -14.064 8.290 27.598 1.00 86.88 403 TYR A N 1
ATOM 3190 C CA . TYR A 1 403 ? -12.860 9.022 27.237 1.00 86.88 403 TYR A CA 1
ATOM 3191 C C . TYR A 1 403 ? -12.173 8.242 26.129 1.00 86.88 403 TYR A C 1
ATOM 3193 O O . TYR A 1 403 ? -11.866 7.068 26.316 1.00 86.88 403 TYR A O 1
ATOM 3201 N N . ASP A 1 404 ? -11.964 8.891 24.989 1.00 85.56 404 ASP A N 1
ATOM 3202 C CA . ASP A 1 404 ? -11.267 8.313 23.848 1.00 85.56 404 ASP A CA 1
ATOM 3203 C C . ASP A 1 404 ? -9.956 9.068 23.620 1.00 85.56 404 ASP A C 1
ATOM 3205 O O . ASP A 1 404 ? -9.963 10.264 23.320 1.00 85.56 404 ASP A O 1
ATOM 3209 N N . LEU A 1 405 ? -8.835 8.379 23.825 1.00 83.50 405 LEU A N 1
ATOM 3210 C CA . LEU A 1 405 ? -7.486 8.903 23.597 1.00 83.50 405 LEU A CA 1
ATOM 3211 C C . LEU A 1 405 ? -6.979 8.568 22.182 1.00 83.50 405 LEU A C 1
ATOM 3213 O O . LEU A 1 405 ? -5.883 8.975 21.805 1.00 83.50 405 LEU A O 1
ATOM 3217 N N . GLY A 1 406 ? -7.787 7.859 21.384 1.00 83.00 406 GLY A N 1
ATOM 3218 C CA . GLY A 1 406 ? -7.470 7.404 20.032 1.00 83.00 406 GLY A CA 1
ATOM 3219 C C . GLY A 1 406 ? -6.813 6.023 19.998 1.00 83.00 406 GLY A C 1
ATOM 3220 O O . GLY A 1 406 ? -7.195 5.184 19.184 1.00 83.00 406 GLY A O 1
ATOM 3221 N N . ASP A 1 407 ? -5.852 5.761 20.883 1.00 78.06 407 ASP A N 1
ATOM 3222 C CA . ASP A 1 407 ? -5.194 4.457 21.049 1.00 78.06 407 ASP A CA 1
ATOM 3223 C C . ASP A 1 407 ? -5.852 3.579 22.126 1.00 78.06 407 ASP A C 1
ATOM 3225 O O . ASP A 1 407 ? -5.778 2.348 22.066 1.00 78.06 407 ASP A O 1
ATOM 3229 N N . PHE A 1 408 ? -6.531 4.205 23.085 1.00 85.75 408 PHE A N 1
ATOM 3230 C CA . PHE A 1 408 ? -7.262 3.550 24.157 1.00 85.75 408 PHE A CA 1
ATOM 3231 C C . PHE A 1 408 ? -8.500 4.353 24.541 1.00 85.75 408 PHE A C 1
ATOM 3233 O O . PHE A 1 408 ? -8.464 5.581 24.647 1.00 85.75 408 PHE A O 1
ATOM 3240 N N . SER A 1 409 ? -9.599 3.646 24.792 1.00 88.00 409 SER A N 1
ATOM 3241 C CA . SER A 1 409 ? -10.838 4.259 25.253 1.00 88.00 409 SER A CA 1
ATOM 3242 C C . SER A 1 409 ? -11.326 3.548 26.508 1.00 88.00 409 SER A C 1
ATOM 3244 O O . SER A 1 409 ? -11.337 2.318 26.569 1.00 88.00 409 SER A O 1
ATOM 3246 N N . PHE A 1 410 ? -11.759 4.320 27.501 1.00 90.75 410 PHE A N 1
ATOM 3247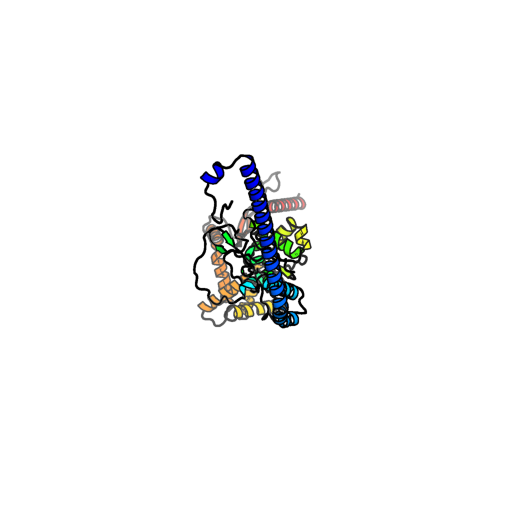 C CA . PHE A 1 410 ? -12.247 3.789 28.771 1.00 90.75 410 PHE A CA 1
ATOM 3248 C C . PHE A 1 410 ? -13.471 4.554 29.272 1.00 90.75 410 PHE A C 1
ATOM 3250 O O . PHE A 1 410 ? -13.714 5.715 28.927 1.00 90.75 410 PHE A O 1
ATOM 3257 N N . GLY A 1 411 ? -14.277 3.867 30.078 1.00 90.44 411 GLY A N 1
ATOM 3258 C CA . GLY A 1 411 ? -15.461 4.442 30.700 1.00 90.44 411 GLY A CA 1
ATOM 3259 C C . GLY A 1 411 ? -15.085 5.252 31.934 1.00 90.44 411 GLY A C 1
ATOM 3260 O O . GLY A 1 411 ? -14.416 4.751 32.832 1.00 90.44 411 GLY A O 1
ATOM 3261 N N . ARG A 1 412 ? -15.561 6.494 32.009 1.00 87.00 412 ARG A N 1
ATOM 3262 C CA . ARG A 1 412 ? -15.413 7.357 33.177 1.00 87.00 412 ARG A CA 1
ATOM 3263 C C . ARG A 1 412 ? -16.785 7.648 33.792 1.00 87.00 412 ARG A C 1
ATOM 3265 O O . ARG A 1 412 ? -17.575 8.381 33.185 1.00 87.00 412 ARG A O 1
ATOM 3272 N N . PRO A 1 413 ? -17.083 7.136 34.998 1.00 87.31 413 PRO A N 1
ATOM 3273 C CA . PRO A 1 413 ? -18.256 7.573 35.739 1.00 87.31 413 PRO A CA 1
ATOM 3274 C C . PRO A 1 413 ? -18.109 9.049 36.132 1.00 87.31 413 PRO A C 1
ATOM 3276 O O . PRO A 1 413 ? -17.040 9.498 36.543 1.00 87.31 413 PRO A O 1
ATOM 3279 N N . SER A 1 414 ? -19.186 9.813 35.985 1.00 87.75 414 SER A N 1
ATOM 3280 C CA . SER A 1 414 ? -19.242 11.237 36.324 1.00 87.75 414 SER A CA 1
ATOM 3281 C C . SER A 1 414 ? -20.507 11.528 37.120 1.00 87.75 414 SER A C 1
ATOM 3283 O O . SER A 1 414 ? -21.605 11.172 36.696 1.00 87.75 414 SER A O 1
ATOM 3285 N N . ARG A 1 415 ? -20.375 12.179 38.279 1.00 91.12 415 ARG A N 1
ATOM 3286 C CA . ARG A 1 415 ? -21.529 12.550 39.104 1.00 91.12 415 ARG A CA 1
ATOM 3287 C C . ARG A 1 415 ? -22.252 13.745 38.492 1.00 91.12 415 ARG A C 1
ATOM 3289 O O . ARG A 1 415 ? -21.684 14.828 38.399 1.00 91.12 415 ARG A O 1
ATOM 3296 N N . ILE A 1 416 ? -23.518 13.554 38.147 1.00 91.50 416 ILE A N 1
ATOM 3297 C CA . ILE A 1 416 ? -24.422 14.590 37.649 1.00 91.50 416 ILE A CA 1
ATOM 3298 C C . ILE A 1 416 ? -25.399 14.934 38.769 1.00 91.50 416 ILE A C 1
ATOM 3300 O O . ILE A 1 416 ? -25.975 14.043 39.399 1.00 91.50 416 ILE A O 1
ATOM 3304 N N . THR A 1 417 ? -25.588 16.227 39.026 1.00 92.81 417 THR A N 1
ATOM 3305 C CA . THR A 1 417 ? -26.509 16.722 40.051 1.00 92.81 417 THR A CA 1
ATOM 3306 C C . THR A 1 417 ? -27.635 17.538 39.427 1.00 92.81 417 THR A C 1
ATOM 3308 O O . THR A 1 417 ? -27.449 18.257 38.449 1.00 92.81 417 THR A O 1
ATOM 3311 N N . ALA A 1 418 ? -28.824 17.419 40.003 1.00 92.62 418 ALA A N 1
ATOM 3312 C CA . ALA A 1 418 ? -30.005 18.182 39.646 1.00 92.62 418 ALA A CA 1
ATOM 3313 C C . ALA A 1 418 ? -30.584 18.801 40.918 1.00 92.62 418 ALA A C 1
ATOM 3315 O O . ALA A 1 418 ? -30.884 18.101 41.887 1.00 92.62 418 ALA A O 1
ATOM 3316 N N . GLN A 1 419 ? -30.744 20.122 40.910 1.00 91.25 419 GLN A N 1
ATOM 3317 C CA . GLN A 1 419 ? -31.384 20.869 41.987 1.00 91.25 419 GLN A CA 1
ATOM 3318 C C . GLN A 1 419 ? -32.595 21.618 41.447 1.00 91.25 419 GLN A C 1
ATOM 3320 O O . GLN A 1 419 ? -32.586 22.117 40.324 1.00 91.25 419 GLN A O 1
ATOM 3325 N N . THR A 1 420 ? -33.639 21.702 42.264 1.00 89.81 420 THR A N 1
ATOM 3326 C CA . THR A 1 420 ? -34.879 22.399 41.923 1.00 89.81 420 THR A CA 1
ATOM 3327 C C . THR A 1 420 ? -35.157 23.480 42.952 1.00 89.81 420 THR A C 1
ATOM 3329 O O . THR A 1 420 ? -35.086 23.225 44.154 1.00 89.81 420 THR A O 1
ATOM 3332 N N . PHE A 1 421 ? -35.530 24.664 42.484 1.00 88.00 421 PHE A N 1
ATOM 3333 C CA . PHE A 1 421 ? -35.974 25.779 43.313 1.00 88.00 421 PHE A CA 1
ATOM 3334 C C . PHE A 1 421 ? -37.145 26.487 42.625 1.00 88.00 421 PHE A C 1
ATOM 3336 O O . PHE A 1 421 ? -37.349 26.344 41.419 1.00 88.00 421 PHE A O 1
ATOM 3343 N N . ALA A 1 422 ? -37.941 27.238 43.386 1.00 88.81 422 ALA A N 1
ATOM 3344 C CA . ALA A 1 422 ? -39.024 28.028 42.811 1.00 88.81 422 ALA A CA 1
ATOM 3345 C C . ALA A 1 422 ? -38.439 29.182 41.974 1.00 88.81 422 ALA A C 1
ATOM 3347 O O . ALA A 1 422 ? -37.774 30.063 42.515 1.00 88.81 422 ALA A O 1
ATOM 3348 N N . GLY A 1 423 ? -38.688 29.182 40.663 1.00 86.69 423 GLY A N 1
ATOM 3349 C CA . GLY A 1 423 ? -38.124 30.154 39.723 1.00 86.69 423 GLY A CA 1
ATOM 3350 C C . GLY A 1 423 ? -38.876 30.193 38.389 1.00 86.69 423 GLY A C 1
ATOM 3351 O O . GLY A 1 423 ? -39.806 29.420 38.171 1.00 86.69 423 GLY A O 1
ATOM 3352 N N . ARG A 1 424 ? -38.493 31.125 37.504 1.00 81.75 424 ARG A N 1
ATOM 3353 C CA . ARG A 1 424 ? -39.125 31.325 36.180 1.00 81.75 424 ARG A CA 1
ATOM 3354 C C . ARG A 1 424 ? -38.268 30.869 34.997 1.00 81.75 424 ARG A C 1
ATOM 3356 O O . ARG A 1 424 ? -38.778 30.802 33.888 1.00 81.75 424 ARG A O 1
ATOM 3363 N N . GLU A 1 425 ? -36.992 30.573 35.223 1.00 75.62 425 GLU A N 1
ATOM 3364 C CA . GLU A 1 425 ? -36.007 30.315 34.160 1.00 75.62 425 GLU A CA 1
ATOM 3365 C C . GLU A 1 425 ? -36.062 28.887 33.586 1.00 75.62 425 GLU A C 1
ATOM 3367 O O . GLU A 1 425 ? -35.367 28.578 32.624 1.00 75.62 425 GLU A O 1
ATOM 3372 N N . GLY A 1 426 ? -36.932 28.020 34.116 1.00 83.56 426 GLY A N 1
ATOM 3373 C CA . GLY A 1 426 ? -37.086 26.652 33.625 1.00 83.56 426 GLY A CA 1
ATOM 3374 C C . GLY A 1 426 ? -35.865 25.780 33.934 1.00 83.56 426 GLY A C 1
ATOM 3375 O O . GLY A 1 426 ? -35.339 25.812 35.043 1.00 83.56 426 GLY A O 1
ATOM 3376 N N . VAL A 1 427 ? -35.449 24.954 32.970 1.00 86.44 427 VAL A N 1
ATOM 3377 C CA . VAL A 1 427 ? -34.304 24.041 33.118 1.00 86.44 427 VAL A CA 1
ATOM 3378 C C . VAL A 1 427 ? -33.019 24.765 32.728 1.00 86.44 427 VAL A C 1
ATOM 3380 O O . VAL A 1 427 ? -32.851 25.154 31.573 1.00 86.44 427 VAL A O 1
ATOM 3383 N N . ILE A 1 428 ? -32.095 24.876 33.680 1.00 86.50 428 ILE A N 1
ATOM 3384 C CA . ILE A 1 428 ? -30.784 25.498 33.487 1.00 86.50 428 ILE A CA 1
ATOM 3385 C C . ILE A 1 428 ? -29.732 24.393 33.378 1.00 86.50 428 ILE A C 1
ATOM 3387 O O . ILE A 1 428 ? -29.599 23.568 34.282 1.00 86.50 428 ILE A O 1
ATOM 3391 N N . ASN A 1 429 ? -28.968 24.385 32.283 1.00 88.06 429 ASN A N 1
ATOM 3392 C CA . ASN A 1 429 ? -27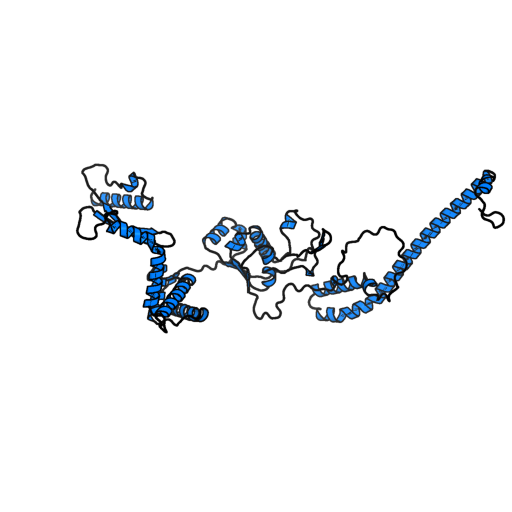.780 23.544 32.156 1.00 88.06 429 ASN A CA 1
ATOM 3393 C C . ASN A 1 429 ? -26.529 24.369 32.467 1.00 88.06 429 ASN A C 1
ATOM 3395 O O . ASN A 1 429 ? -26.127 25.214 31.668 1.00 88.06 429 ASN A O 1
ATOM 3399 N N . ILE A 1 430 ? -25.901 24.078 33.606 1.00 87.25 430 ILE A N 1
ATOM 3400 C CA . ILE A 1 430 ? -24.715 24.791 34.090 1.00 87.25 430 ILE A CA 1
ATOM 3401 C C . ILE A 1 430 ? -23.542 24.654 33.109 1.00 87.25 430 ILE A C 1
ATOM 3403 O O . ILE A 1 430 ? -22.844 25.634 32.866 1.00 87.25 430 ILE A O 1
ATOM 3407 N N . GLU A 1 431 ? -23.343 23.484 32.493 1.00 84.31 431 GLU A N 1
ATOM 3408 C CA . GLU A 1 431 ? -22.240 23.285 31.539 1.00 84.31 431 GLU A CA 1
ATOM 3409 C C . GLU A 1 431 ? -22.396 24.145 30.285 1.00 84.31 431 GLU A C 1
ATOM 3411 O O . GLU A 1 431 ? -21.404 24.629 29.743 1.00 84.31 431 GLU A O 1
ATOM 3416 N N . ARG A 1 432 ? -23.639 24.387 29.856 1.00 85.69 432 ARG A N 1
ATOM 3417 C CA . ARG A 1 432 ? -23.932 25.254 28.712 1.00 85.69 432 ARG A CA 1
ATOM 3418 C C . ARG A 1 432 ? -23.673 26.716 29.028 1.00 85.69 432 ARG A C 1
ATOM 3420 O O . ARG A 1 432 ? -22.995 27.386 28.257 1.00 85.69 432 ARG A O 1
ATOM 3427 N N . GLU A 1 433 ? -24.167 27.196 30.165 1.00 84.62 433 GLU A N 1
ATOM 3428 C CA . GLU A 1 433 ? -23.918 28.575 30.611 1.00 84.62 433 GLU A CA 1
ATOM 3429 C C . GLU A 1 433 ? -22.418 28.839 30.827 1.00 84.62 433 GLU A C 1
ATOM 3431 O O . GLU A 1 433 ? -21.920 29.928 30.551 1.00 84.62 433 GLU A O 1
ATOM 3436 N N . ALA A 1 434 ? -21.665 27.815 31.239 1.00 86.38 434 ALA A N 1
ATOM 3437 C CA . ALA A 1 434 ? -20.213 27.873 31.386 1.00 86.38 434 ALA A CA 1
ATOM 3438 C C . ALA A 1 434 ? -19.429 27.655 30.073 1.00 86.38 434 ALA A C 1
ATOM 3440 O O . ALA A 1 434 ? -18.201 27.681 30.099 1.00 86.38 434 ALA A O 1
ATOM 3441 N N . SER A 1 435 ? -20.101 27.446 28.932 1.00 84.69 435 SER A N 1
ATOM 3442 C CA . SER A 1 435 ? -19.476 27.139 27.630 1.00 84.69 435 SER A CA 1
ATOM 3443 C C . SER A 1 435 ? -18.565 25.899 27.639 1.00 84.69 435 SER A C 1
ATOM 3445 O O . SER A 1 435 ? -17.569 25.838 26.920 1.00 84.69 435 SER A O 1
ATOM 3447 N N . LEU A 1 436 ? -18.909 24.905 28.460 1.00 84.25 436 LEU A N 1
ATOM 3448 C CA . LEU A 1 436 ? -18.208 23.623 28.575 1.00 84.25 436 LEU A CA 1
ATOM 3449 C C . LEU A 1 436 ? -18.909 22.490 27.804 1.00 84.25 436 LEU A C 1
ATOM 3451 O O . LEU A 1 436 ? -18.315 21.430 27.616 1.00 84.25 436 LEU A O 1
ATOM 3455 N N . SER A 1 437 ? -20.150 22.694 27.345 1.00 83.75 437 SER A N 1
ATOM 3456 C CA . SER A 1 437 ? -20.917 21.694 26.597 1.00 83.75 437 SER A CA 1
ATOM 3457 C C . SER A 1 437 ? -20.760 21.814 25.074 1.00 83.75 437 SER A C 1
ATOM 3459 O O . SER A 1 437 ? -20.598 22.893 24.507 1.00 83.75 437 SER A O 1
ATOM 3461 N N . GLY A 1 438 ? -20.838 20.669 24.388 1.00 87.38 438 GLY A N 1
ATOM 3462 C CA . GLY A 1 438 ? -20.887 20.596 22.924 1.00 87.38 438 GLY A CA 1
ATOM 3463 C C . GLY A 1 438 ? -22.311 20.701 22.358 1.00 87.38 438 GLY A C 1
ATOM 3464 O O . GLY A 1 438 ? -23.300 20.452 23.048 1.00 87.38 438 GLY A O 1
ATOM 3465 N N . SER A 1 439 ? -22.425 20.974 21.054 1.00 87.75 439 SER A N 1
ATOM 3466 C CA . SER A 1 439 ? -23.711 21.191 20.363 1.00 87.75 439 SER A CA 1
ATOM 3467 C C . SER A 1 439 ? -24.695 20.014 20.468 1.00 87.75 439 SER A C 1
ATOM 3469 O O . SER A 1 439 ? -25.900 20.217 20.636 1.00 87.75 439 SER A O 1
ATOM 3471 N N . THR A 1 440 ? -24.205 18.771 20.412 1.00 88.38 440 THR A N 1
ATOM 3472 C CA . THR A 1 440 ? -25.038 17.565 20.568 1.00 88.38 440 THR A CA 1
ATOM 3473 C C . THR A 1 440 ? -25.600 17.435 21.984 1.00 88.38 440 THR A C 1
ATOM 3475 O O . THR A 1 440 ? -26.761 17.058 22.150 1.00 88.38 440 THR A O 1
ATOM 3478 N N . HIS A 1 441 ? -24.804 17.780 23.000 1.00 88.31 441 HIS A N 1
ATOM 3479 C CA . HIS A 1 441 ? -25.234 17.752 24.396 1.00 88.31 441 HIS A CA 1
ATOM 3480 C C . HIS A 1 441 ? -26.327 18.798 24.653 1.00 88.31 441 HIS A C 1
ATOM 3482 O O . HIS A 1 441 ? -27.386 18.474 25.192 1.00 88.31 441 HIS A O 1
ATOM 3488 N N . ASP A 1 442 ? -26.129 20.025 24.165 1.00 88.12 442 ASP A N 1
ATOM 3489 C CA . ASP A 1 442 ? -27.108 21.112 24.286 1.00 88.12 442 ASP A CA 1
ATOM 3490 C C . ASP A 1 442 ? -28.454 20.763 23.656 1.00 88.12 442 ASP A C 1
ATOM 3492 O O . ASP A 1 442 ? -29.511 21.006 24.244 1.00 88.12 442 ASP A O 1
ATOM 3496 N N . LYS A 1 443 ? -28.427 20.130 22.478 1.00 91.12 443 LYS A N 1
ATOM 3497 C CA . LYS A 1 443 ? -29.637 19.615 21.833 1.00 91.12 443 LYS A CA 1
ATOM 3498 C C . LYS A 1 443 ? -30.362 18.605 22.728 1.00 91.12 443 LYS A C 1
ATOM 3500 O O . LYS A 1 443 ? -31.587 18.660 22.819 1.00 91.12 443 LYS A O 1
ATOM 3505 N N . GLY A 1 444 ? -29.632 17.708 23.392 1.00 91.81 444 GLY A N 1
ATOM 3506 C CA . GLY A 1 444 ? -30.199 16.727 24.322 1.00 91.81 444 GLY A CA 1
ATOM 3507 C C . GLY A 1 444 ? -30.933 17.379 25.495 1.00 91.81 444 GLY A C 1
ATOM 3508 O O . GLY A 1 444 ? -32.071 17.010 25.792 1.00 91.81 444 GLY A O 1
ATOM 3509 N N . VAL A 1 445 ? -30.334 18.404 26.105 1.00 89.38 445 VAL A N 1
ATOM 3510 C CA . VAL A 1 445 ? -30.975 19.162 27.193 1.00 89.38 445 VAL A CA 1
ATOM 3511 C C . VAL A 1 445 ? -32.231 19.878 26.704 1.00 89.38 445 VAL A C 1
ATOM 3513 O O . VAL A 1 445 ? -33.262 19.812 27.365 1.00 89.38 445 VAL A O 1
ATOM 3516 N N . LEU A 1 446 ? -32.191 20.521 25.534 1.00 88.94 446 LEU A N 1
ATOM 3517 C CA . LEU A 1 446 ? -33.370 21.190 24.974 1.00 88.94 446 LEU A CA 1
ATOM 3518 C C . LEU A 1 446 ? -34.524 20.210 24.712 1.00 88.94 446 LEU A C 1
ATOM 3520 O O . LEU A 1 446 ? -35.680 20.548 24.966 1.00 88.94 446 LEU A O 1
ATOM 3524 N N . ILE A 1 447 ? -34.222 18.989 24.256 1.00 93.38 447 ILE A N 1
ATOM 3525 C CA . ILE A 1 447 ? -35.218 17.919 24.095 1.00 93.38 447 ILE A CA 1
ATOM 3526 C C . ILE A 1 447 ? -35.812 17.528 25.454 1.00 93.38 447 ILE A C 1
ATOM 3528 O O . ILE A 1 447 ? -37.031 17.394 25.566 1.00 93.38 447 ILE A O 1
ATOM 3532 N N . LEU A 1 448 ? -34.981 17.384 26.492 1.00 91.62 448 LEU A N 1
ATOM 3533 C CA . LEU A 1 448 ? -35.443 17.082 27.849 1.00 91.62 448 LEU A CA 1
ATOM 3534 C C . LEU A 1 448 ? -36.358 18.190 28.389 1.00 91.62 448 LEU A C 1
ATOM 3536 O O . LEU A 1 448 ? -37.434 17.894 28.907 1.00 91.62 448 LEU A O 1
ATOM 3540 N N . SER A 1 449 ? -35.968 19.457 28.229 1.00 89.69 449 SER A N 1
ATOM 3541 C CA . SER A 1 449 ? -36.784 20.609 28.624 1.00 89.69 449 SER A CA 1
ATOM 3542 C C . SER A 1 449 ? -38.117 20.636 27.881 1.00 89.69 449 SER A C 1
ATOM 3544 O O . SER A 1 449 ? -39.156 20.861 28.499 1.00 89.69 449 SER A O 1
ATOM 3546 N N . GLY A 1 450 ? -38.108 20.342 26.576 1.00 90.50 450 GLY A N 1
ATOM 3547 C CA . GLY A 1 450 ? -39.323 20.205 25.773 1.00 90.50 450 GLY A CA 1
ATOM 3548 C C . GLY A 1 450 ? -40.234 19.079 26.269 1.00 90.50 450 GLY A C 1
ATOM 3549 O O . GLY A 1 450 ? -41.439 19.278 26.393 1.00 90.50 450 GLY A O 1
ATOM 3550 N N . TYR A 1 451 ? -39.671 17.921 26.621 1.00 94.25 451 TYR A N 1
ATOM 3551 C CA . TYR A 1 451 ? -40.428 16.803 27.190 1.00 94.25 451 TYR A CA 1
ATOM 3552 C C . TYR A 1 451 ? -41.045 17.147 28.553 1.00 94.25 451 TYR A C 1
ATOM 3554 O O . TYR A 1 451 ? -42.221 16.862 28.781 1.00 94.25 451 TYR A O 1
ATOM 3562 N N . LEU A 1 452 ? -40.282 17.775 29.454 1.00 90.81 452 LEU A N 1
ATOM 3563 C CA . LEU A 1 452 ? -40.783 18.189 30.768 1.00 90.81 452 LEU A CA 1
ATOM 3564 C C . LEU A 1 452 ? -41.897 19.232 30.637 1.00 90.81 452 LEU A C 1
ATOM 3566 O O . LEU A 1 452 ? -42.932 19.089 31.287 1.00 90.81 452 LEU A O 1
ATOM 3570 N N . GLY A 1 453 ? -41.717 20.219 29.756 1.00 88.81 453 GLY A N 1
ATOM 3571 C CA . GLY A 1 453 ? -42.741 21.214 29.444 1.00 88.81 453 GLY A CA 1
ATOM 3572 C C . GLY A 1 453 ? -44.005 20.591 28.851 1.00 88.81 453 GLY A C 1
ATOM 3573 O O . GLY A 1 453 ? -45.099 20.924 29.278 1.00 88.81 453 GLY A O 1
ATOM 3574 N N . ALA A 1 454 ? -43.883 19.628 27.934 1.00 92.06 454 ALA A N 1
ATOM 3575 C CA . ALA A 1 454 ? -45.043 18.949 27.352 1.00 92.06 454 ALA A CA 1
ATOM 3576 C C . ALA A 1 454 ? -45.796 18.053 28.352 1.00 92.06 454 ALA A C 1
ATOM 3578 O O . ALA A 1 454 ? -46.996 17.834 28.202 1.00 92.06 454 ALA A O 1
ATOM 3579 N N . LYS A 1 455 ? -45.095 17.485 29.340 1.00 92.94 455 LYS A N 1
ATOM 3580 C CA . LYS A 1 455 ? -45.673 16.520 30.285 1.00 92.94 455 LYS A CA 1
ATOM 3581 C C . LYS A 1 455 ? -46.272 17.164 31.535 1.00 92.94 455 LYS A C 1
ATOM 3583 O O . LYS A 1 455 ? -47.219 16.611 32.089 1.00 92.94 455 LYS A O 1
ATOM 3588 N N . PHE A 1 456 ? -45.692 18.268 32.003 1.00 86.12 456 PHE A N 1
ATOM 3589 C CA . PHE A 1 456 ? -46.034 18.887 33.289 1.00 86.12 456 PHE A CA 1
ATOM 3590 C C . PHE A 1 456 ? -46.354 20.387 33.202 1.00 86.12 456 PHE A C 1
ATOM 3592 O O . PHE A 1 456 ? -46.690 20.971 34.233 1.00 86.12 456 PHE A O 1
ATOM 3599 N N . GLY A 1 457 ? -46.186 21.005 32.028 1.00 72.19 457 GLY A N 1
ATOM 3600 C CA . GLY A 1 457 ? -46.411 22.434 31.788 1.00 72.19 457 GLY A CA 1
ATOM 3601 C C . GLY A 1 457 ? -47.810 22.787 31.313 1.00 72.19 457 GLY A C 1
ATOM 3602 O O . GLY A 1 457 ? -48.581 21.869 30.947 1.00 72.19 457 GLY A O 1
#

Sequence (457 aa):
PMVENRAMSPEEYQALEEEQRKSVDEVRNQLMQQTQETMAKVREAEKESWDLIHDHERSAAEHRVADIFRPTVNAYENVPEVNHYLRHLADNVLDHLNLFKDDEAVPSQTAPPMGSAPPSGSGPGNPFLAFEINLLVDNSDVVTSPIVVEPNPNWGNLFGRIERRATMGTYFSDHSMLKPGSIHQANGGYLVLNARDVLTYPPVWEGLKRVIRNREIRLEDPAEQNGFFVPQGLRPEPIPLDIKVIITGDESTYRLLTTVDNEDFWDLFKVKAEFDNKVDITPDNIDAYCAFICRTCEDEGLRAFDANGAARVIEFAARMVSDQKKLSTRFGQIKDLLIESDYWAGQASCELVLGEHVEQAVNKKIHRLNIVEERVQEMVENGSVLLDFTGSVVGQVNGLAVYDLGDFSFGRPSRITAQTFAGREGVINIEREASLSGSTHDKGVLILSGYLGAKFG

Foldseek 3Di:
DDDPPDDDDPVNLVPDDPVVNVVVVVVVVVVVVVVVVVVVVVVVVVVVVVVVVLVVQLVVCLVVLCVVCVVVCVVVVVPVVVNVLSVVVSVVCSVPVVVVDDPPDPDDDDDDDDDDDPPPDDDPDDPCLSVDDADQEDCPVPPDQDEFEDAAQDPCQAQNEFDWDDDPNDTDTDPNRTHHHSQRHNFREEYEYELVNQVVPVVSVVQVLVCLVVQWGWHDDVCVVVVVDDDPDDGDDTHGGDYDYHYDYDPVSVVVCCVPVVPSCCVRPVDDDDDDQKDFDDPVVLVVQLVLLVVLCVVVVFAAADPQLSVLLQVVQCVVVVHPGIGGPPSVVSSVLSVQQRVQCVVVVHRHRHNVSSVVSVVVLCVVPCPVVVVLVVCPVVCVADDDPDDDDPFKDWDWDWDCPPSDIDIDTHIGGDDDDDDDPQDDDPCVVVVNDDPVVVVVVVVVSVVCVVPPD

Nearest PDB structures (foldseek):
  8k8x-assembly1_B  TM=8.701E-01  e=4.169E-20  Meiothermus taiwanensis
  3k1j-assembly1_B  TM=7.710E-01  e=5.763E-13  Thermococcus onnurineus NA1
  4zpx-assembly1_B  TM=8.169E-01  e=1.620E-11  Thermococcus onnurineus NA1
  4zpx-assembly1_A  TM=8.258E-01  e=3.119E-11  Thermococcus onnurineus NA1
  3k1j-assembly1_A  TM=7.600E-01  e=2.712E-12  Thermococcus onnurineus NA1

Radius of gyration: 44.78 Å; Cα contacts (8 Å, |Δi|>4): 401; chains: 1; bounding box: 118×74×120 Å

Secondary structure (DSSP, 8-state):
-EETTEEPPTTTTTSS-HHHHHHHHHHHHHHHHHHHHHHHHHHHHHHHHHHHHHHHHHHHHHHHHHHHHHHHHHHTTT-HHHHHHHHHHHHHHHHTGGGGS---------PPP-------S--S--TTGGG--------TT--S--EEEESS--HHHHH-EE--EEETTEEE--GGGEE--HHHHTTTSEEEEEHHHHHHSHHHHHHHHHHHHHTEE----HHHHTTSS------PPPEE---EEEEE--HHHHHHHHHHSHHHHHHH--------SEEE--HHHHHHHHHHHHHHHHHHTPPPBPHHHHHHHHHHHHHHTT-TTEEE--HHHHHHHHHHHHHHHHHTT-SSB-HHHHHHHHHHHHHTTTHHHHHHHHHHHTTSS----SS--TTEEEEEEEEE-SS-EEEEEEEEE----S-SS----HHHHTT-S-HHHHHHHHHHHHHHHHHH-

Mean predicted aligned error: 13.47 Å

pLDDT: mean 83.74, std 14.24, range [31.56, 96.94]

Solvent-accessible surface area (backbone atoms only — not comparable to full-atom values): 27293 Å² total; per-residue (Å²): 112,70,62,92,94,38,80,63,50,79,65,64,63,68,73,48,56,73,70,59,45,50,54,52,52,51,53,49,50,52,48,50,50,51,49,51,54,49,51,50,51,48,53,49,52,51,49,52,50,51,52,50,50,50,53,51,51,36,61,63,43,47,61,58,52,48,62,67,46,46,65,59,45,61,74,38,65,92,39,65,68,60,44,52,50,53,50,54,50,52,52,52,46,56,76,44,48,75,81,76,52,82,76,74,80,73,78,92,74,82,84,78,85,85,80,87,75,79,87,76,88,67,72,104,60,70,90,62,54,86,76,62,79,64,82,65,71,86,64,88,88,59,90,61,70,39,76,36,74,50,90,66,45,43,58,48,49,35,53,10,43,77,48,69,50,80,54,96,94,42,73,46,59,58,76,74,37,52,42,61,11,50,55,60,62,9,50,65,22,28,35,38,38,45,46,68,54,30,62,73,36,61,69,41,45,56,50,50,53,51,31,67,74,67,34,34,46,60,68,68,59,74,58,49,78,72,65,81,45,83,83,74,65,77,77,66,78,69,43,82,49,51,67,46,80,44,75,45,73,54,71,69,58,52,51,48,44,59,70,76,44,40,74,65,45,56,73,73,57,76,77,85,86,84,80,69,64,59,44,66,74,41,74,70,50,51,53,51,50,52,50,50,51,54,49,49,24,62,79,71,70,48,57,56,62,38,74,55,18,50,48,47,52,52,53,48,28,15,57,75,63,75,32,98,60,31,31,47,58,58,56,68,68,52,49,52,48,52,54,46,11,37,52,44,16,53,77,69,72,45,81,46,22,42,32,67,27,42,51,49,35,52,53,52,56,48,65,76,61,37,66,66,57,52,54,54,50,50,33,42,76,74,54,78,40,76,75,82,93,72,89,87,60,92,49,56,46,77,42,80,44,75,49,73,74,86,88,48,70,49,81,42,78,41,72,46,76,57,86,86,77,97,76,86,80,76,82,80,58,67,48,56,80,68,70,70,55,54,74,71,56,54,53,51,52,53,51,50,48,50,51,50,42,72,74,75,100